Protein AF-A0A8S3TX36-F1 (afdb_monomer_lite)

Structure (mmCIF, N/CA/C/O backbone):
data_AF-A0A8S3TX36-F1
#
_entry.id   AF-A0A8S3TX36-F1
#
loop_
_atom_site.group_PDB
_atom_site.id
_atom_site.type_symbol
_atom_site.label_atom_id
_atom_site.label_alt_id
_atom_site.label_comp_id
_atom_site.label_asym_id
_atom_site.label_entity_id
_atom_site.label_seq_id
_atom_site.pdbx_PDB_ins_code
_atom_site.Cartn_x
_atom_site.Cartn_y
_atom_site.Cartn_z
_atom_site.occupancy
_atom_site.B_iso_or_equiv
_atom_site.auth_seq_id
_atom_site.auth_comp_id
_atom_site.auth_asym_id
_atom_site.auth_atom_id
_atom_site.pdbx_PDB_model_num
ATOM 1 N N . MET A 1 1 ? -22.156 8.596 29.962 1.00 37.53 1 MET A N 1
ATOM 2 C CA . MET A 1 1 ? -22.468 10.027 29.747 1.00 37.53 1 MET A CA 1
ATOM 3 C C . MET A 1 1 ? -21.964 10.539 28.390 1.00 37.53 1 MET A C 1
ATOM 5 O O . MET A 1 1 ? -22.778 11.026 27.621 1.00 37.53 1 MET A O 1
ATOM 9 N N . TYR A 1 2 ? -20.688 10.336 28.024 1.00 40.97 2 TYR A N 1
ATOM 10 C CA . TYR A 1 2 ? -20.140 10.750 26.713 1.00 40.97 2 TYR A CA 1
ATOM 11 C C . TYR A 1 2 ? -20.763 10.054 25.486 1.00 40.97 2 TYR A C 1
ATOM 13 O O . TYR A 1 2 ? -21.016 10.710 24.481 1.00 40.97 2 TYR A O 1
ATOM 21 N N . ARG A 1 3 ? -21.116 8.761 25.587 1.00 44.69 3 ARG A N 1
ATOM 22 C CA . ARG A 1 3 ? -21.785 8.007 24.503 1.00 44.69 3 ARG A CA 1
ATOM 23 C C . ARG A 1 3 ? -23.078 8.672 24.002 1.00 44.69 3 ARG A C 1
ATOM 25 O O . ARG A 1 3 ? -23.325 8.672 22.805 1.00 44.69 3 ARG A O 1
ATOM 32 N N . ASN A 1 4 ? -23.876 9.270 24.894 1.00 53.16 4 ASN A N 1
ATOM 33 C CA . ASN A 1 4 ? -25.125 9.943 24.511 1.00 53.16 4 ASN A CA 1
ATOM 34 C C . ASN A 1 4 ? -24.877 11.322 23.881 1.00 53.16 4 ASN A C 1
ATOM 36 O O . ASN A 1 4 ? -25.649 11.725 23.021 1.00 53.16 4 ASN A O 1
ATOM 40 N N . LYS A 1 5 ? -23.785 12.008 24.257 1.00 56.44 5 LYS A N 1
ATOM 41 C CA . LYS A 1 5 ? -23.382 13.292 23.658 1.00 56.44 5 LYS A CA 1
ATOM 42 C C . LYS A 1 5 ? -22.829 13.123 22.236 1.00 56.44 5 LYS A C 1
ATOM 44 O O . LYS A 1 5 ? -23.079 13.969 21.392 1.00 56.44 5 LYS A O 1
ATOM 49 N N . LEU A 1 6 ? -22.130 12.018 21.956 1.00 62.72 6 LEU A N 1
ATOM 50 C CA . LEU A 1 6 ? -21.570 11.723 20.626 1.00 62.72 6 LEU A CA 1
ATOM 51 C C . LEU A 1 6 ? -22.583 11.110 19.649 1.00 62.72 6 LEU A C 1
ATOM 53 O O . LEU A 1 6 ? -22.369 11.154 18.442 1.00 62.72 6 LEU A O 1
ATOM 57 N N . LYS A 1 7 ? -23.703 10.571 20.149 1.00 69.00 7 LYS A N 1
ATOM 58 C CA . LYS A 1 7 ? -24.716 9.882 19.332 1.00 69.00 7 LYS A CA 1
ATOM 59 C C . LYS A 1 7 ? -25.315 10.763 18.226 1.00 69.00 7 LYS A C 1
ATOM 61 O O . LYS A 1 7 ? -25.682 10.239 17.188 1.00 69.00 7 LYS A O 1
ATOM 66 N N . GLY A 1 8 ? -25.407 12.079 18.434 1.00 71.81 8 GLY A N 1
ATOM 67 C CA . GLY A 1 8 ? -25.913 13.015 17.419 1.00 71.81 8 GLY A CA 1
ATOM 68 C C . GLY A 1 8 ? -24.927 13.322 16.286 1.00 71.81 8 GLY A C 1
ATOM 69 O O . GLY A 1 8 ? -25.319 13.902 15.283 1.00 71.81 8 GLY A O 1
ATOM 70 N N . TYR A 1 9 ? -23.660 12.935 16.440 1.00 77.88 9 TYR A N 1
ATOM 71 C CA . TYR A 1 9 ? -22.575 13.271 15.516 1.00 77.88 9 TYR A CA 1
ATOM 72 C C . TYR A 1 9 ? -21.951 12.042 14.844 1.00 77.88 9 TYR A C 1
ATOM 74 O O . TYR A 1 9 ? -21.067 12.195 14.004 1.00 77.88 9 TYR A O 1
ATOM 82 N N . LEU A 1 10 ? -22.381 10.840 15.235 1.00 85.19 10 LEU A N 1
ATOM 83 C CA . LEU A 1 10 ? -21.943 9.568 14.676 1.00 85.19 10 LEU A CA 1
ATOM 84 C C . LEU A 1 10 ? -23.160 8.840 14.115 1.00 85.19 10 LEU A C 1
ATOM 86 O O . LEU A 1 10 ? -24.100 8.560 14.859 1.00 85.19 10 LEU A O 1
ATOM 90 N N . ASN A 1 11 ? -23.128 8.511 12.828 1.00 86.69 11 ASN A N 1
ATOM 91 C CA . ASN A 1 11 ? -24.183 7.745 12.179 1.00 86.69 11 ASN A CA 1
ATOM 92 C C . ASN A 1 11 ? -23.607 6.459 11.584 1.00 86.69 11 ASN A C 1
ATOM 94 O O . ASN A 1 11 ? -22.700 6.515 10.760 1.00 86.69 11 ASN A O 1
ATOM 98 N N . PHE A 1 12 ? -24.118 5.306 12.010 1.00 87.62 12 PHE A N 1
ATOM 99 C CA . PHE A 1 12 ? -23.727 4.023 11.428 1.00 87.62 12 PHE A CA 1
ATOM 100 C C . PHE A 1 12 ? -24.389 3.878 10.062 1.00 87.62 12 PHE A C 1
ATOM 102 O O . PHE A 1 12 ? -25.598 4.076 9.940 1.00 87.62 12 PHE A O 1
ATOM 109 N N . ILE A 1 13 ? -23.599 3.536 9.050 1.00 86.25 13 ILE A N 1
ATOM 110 C CA . ILE A 1 13 ? -24.107 3.258 7.712 1.00 86.25 13 ILE A CA 1
ATOM 111 C C . ILE A 1 13 ? -24.147 1.742 7.571 1.00 86.25 13 ILE A C 1
ATOM 113 O O . ILE A 1 13 ? -23.111 1.084 7.609 1.00 86.25 13 ILE A O 1
ATOM 117 N N . ASN A 1 14 ? -25.357 1.199 7.463 1.00 84.81 14 ASN A N 1
ATOM 118 C CA . ASN A 1 14 ? -25.547 -0.221 7.205 1.00 84.81 14 ASN A CA 1
ATOM 119 C C . ASN A 1 14 ? -25.477 -0.455 5.704 1.00 84.81 14 ASN A C 1
ATOM 121 O O . ASN A 1 14 ? -26.196 0.198 4.945 1.00 84.81 14 ASN A O 1
ATOM 125 N N . THR A 1 15 ? -24.640 -1.396 5.309 1.00 85.00 15 THR A N 1
ATOM 126 C CA . THR A 1 15 ? -24.446 -1.790 3.925 1.00 85.00 15 THR A CA 1
ATOM 127 C C . THR A 1 15 ? -24.326 -3.309 3.836 1.00 85.00 15 THR A C 1
ATOM 129 O O . THR A 1 15 ? -24.163 -3.981 4.857 1.00 85.00 15 THR A O 1
ATOM 132 N N . ASP A 1 16 ? -24.440 -3.843 2.621 1.00 84.88 16 ASP A N 1
ATOM 133 C CA . ASP A 1 16 ? -24.364 -5.287 2.372 1.00 84.88 16 ASP A CA 1
ATOM 134 C C . ASP A 1 16 ? -22.919 -5.784 2.174 1.00 84.88 16 ASP A C 1
ATOM 136 O O . ASP A 1 16 ? -22.701 -6.981 2.004 1.00 84.88 16 ASP A O 1
ATOM 140 N N . CYS A 1 17 ? -21.924 -4.890 2.197 1.00 85.12 17 CYS A N 1
ATOM 141 C CA . CYS A 1 17 ? -20.521 -5.264 2.053 1.00 85.12 17 CYS A CA 1
ATOM 142 C C . CYS A 1 17 ? -20.009 -5.996 3.294 1.00 85.12 17 CYS A C 1
ATOM 144 O O . CYS A 1 17 ? -20.097 -5.512 4.424 1.00 85.12 17 CYS A O 1
ATOM 146 N N . GLU A 1 18 ? -19.412 -7.165 3.078 1.00 89.81 18 GLU A N 1
ATOM 147 C CA . GLU A 1 18 ? -18.908 -8.011 4.162 1.00 89.81 18 GLU A CA 1
ATOM 148 C C . GLU A 1 18 ? -17.508 -7.592 4.645 1.00 89.81 18 GLU A C 1
ATOM 150 O O . GLU A 1 18 ? -17.062 -8.021 5.713 1.00 89.81 18 GLU A O 1
ATOM 155 N N . PHE A 1 19 ? -16.810 -6.748 3.877 1.00 91.06 19 PHE A N 1
ATOM 156 C CA . PHE A 1 19 ? -15.395 -6.424 4.090 1.00 91.06 19 PHE A CA 1
ATOM 157 C C . PHE A 1 19 ? -15.155 -5.132 4.868 1.00 91.06 19 PHE A C 1
ATOM 159 O O . PHE A 1 19 ? -14.046 -4.925 5.366 1.00 91.06 19 PHE A O 1
ATOM 166 N N . VAL A 1 20 ? -16.151 -4.251 4.983 1.00 91.94 20 VAL A N 1
ATOM 167 C CA . VAL A 1 20 ? -15.992 -2.964 5.663 1.00 91.94 20 VAL A CA 1
ATOM 168 C C . VAL A 1 20 ? -17.256 -2.540 6.399 1.00 91.94 20 VAL A C 1
ATOM 170 O O . VAL A 1 20 ? -18.374 -2.725 5.938 1.00 91.94 20 VAL A O 1
ATOM 173 N N . GLN A 1 21 ? -17.065 -1.949 7.576 1.00 92.19 21 GLN A N 1
ATOM 174 C CA . GLN A 1 21 ? -18.134 -1.305 8.335 1.00 92.19 21 GLN A CA 1
ATOM 175 C C . GLN A 1 21 ? -17.921 0.201 8.362 1.00 92.19 21 GLN A C 1
ATOM 177 O O . GLN A 1 21 ? -16.833 0.676 8.703 1.00 92.19 21 GLN A O 1
ATOM 182 N N . TRP A 1 22 ? -18.985 0.941 8.062 1.00 90.44 22 TRP A N 1
ATOM 183 C CA . TRP A 1 22 ? -18.932 2.382 7.872 1.00 90.44 22 TRP A CA 1
ATOM 184 C C . TRP A 1 22 ? -19.621 3.157 8.996 1.00 90.44 22 TRP A C 1
ATOM 186 O O . TRP A 1 22 ? -20.741 2.863 9.422 1.00 90.44 22 TRP A O 1
ATOM 196 N N . VAL A 1 23 ? -18.961 4.220 9.447 1.00 90.19 23 VAL A N 1
ATOM 197 C CA . VAL A 1 23 ? -19.508 5.200 10.387 1.00 90.19 23 VAL A CA 1
ATOM 198 C C . VAL A 1 23 ? -19.267 6.596 9.836 1.00 90.19 23 VAL A C 1
ATOM 200 O O . VAL A 1 23 ? -18.129 7.017 9.656 1.00 90.19 23 VAL A O 1
ATOM 203 N N . LYS A 1 24 ? -20.333 7.356 9.608 1.00 88.81 24 LYS A N 1
ATOM 204 C CA . LYS A 1 24 ? -20.244 8.780 9.294 1.00 88.81 24 LYS A CA 1
ATOM 205 C C . LYS A 1 24 ? -19.972 9.572 10.570 1.00 88.81 24 LYS A C 1
ATOM 207 O O . LYS A 1 24 ? -20.697 9.447 11.557 1.00 88.81 24 LYS A O 1
ATOM 212 N N . ILE A 1 25 ? -18.944 10.407 10.530 1.00 86.56 25 ILE A N 1
ATOM 213 C CA . ILE A 1 25 ? -18.520 11.323 11.583 1.00 86.56 25 ILE A CA 1
ATOM 214 C C . ILE A 1 25 ? -18.825 12.747 11.132 1.00 86.56 25 ILE A C 1
ATOM 216 O O . ILE A 1 25 ? -18.375 13.186 10.075 1.00 86.56 25 ILE A O 1
ATOM 220 N N . SER A 1 26 ? -19.551 13.497 11.958 1.00 83.69 26 SER A N 1
ATOM 221 C CA . SER A 1 26 ? -19.829 14.898 11.666 1.00 83.69 26 SER A CA 1
ATOM 222 C C . SER A 1 26 ? -18.554 15.736 11.662 1.00 83.69 26 SER A C 1
ATOM 224 O O . SER A 1 26 ? -17.723 15.664 12.573 1.00 83.69 26 SER A O 1
ATOM 226 N N . LYS A 1 27 ? -18.476 16.636 10.688 1.00 79.69 27 LYS A N 1
ATOM 227 C CA . LYS A 1 27 ? -17.461 17.676 10.539 1.00 79.69 27 LYS A CA 1
ATOM 228 C C . LYS A 1 27 ? -17.259 18.530 11.786 1.00 79.69 27 LYS A C 1
ATOM 230 O O . LYS A 1 27 ? -16.167 19.043 12.000 1.00 79.69 27 LYS A O 1
ATOM 235 N N . LEU A 1 28 ? -18.288 18.639 12.632 1.00 75.38 28 LEU A N 1
ATOM 236 C CA . LEU A 1 28 ? -18.249 19.377 13.896 1.00 75.38 28 LEU A CA 1
ATOM 237 C C . LEU A 1 28 ? -17.332 18.727 14.944 1.00 75.38 28 LEU A C 1
ATOM 239 O O . LEU A 1 28 ? -16.815 19.433 15.803 1.00 75.38 28 LEU A O 1
ATOM 243 N N . ILE A 1 29 ? -17.116 17.406 14.885 1.00 75.88 29 ILE A N 1
ATOM 244 C CA . ILE A 1 29 ? -16.203 16.703 15.803 1.00 75.88 29 ILE A CA 1
ATOM 245 C C . ILE A 1 29 ? -14.748 16.966 15.414 1.00 75.88 29 ILE A C 1
ATOM 247 O O . ILE A 1 29 ? -13.916 17.254 16.265 1.00 75.88 29 ILE A O 1
ATOM 251 N N . ILE A 1 30 ? -14.441 16.843 14.128 1.00 72.69 30 ILE A N 1
ATOM 252 C CA . ILE A 1 30 ? -13.072 16.850 13.587 1.00 72.69 30 ILE A CA 1
ATOM 253 C C . ILE A 1 30 ? -12.657 18.216 13.014 1.00 72.69 30 ILE A C 1
ATOM 255 O O . ILE A 1 30 ? -11.582 18.341 12.427 1.00 72.69 30 ILE A O 1
ATOM 259 N N . ASN A 1 31 ? -13.516 19.231 13.176 1.00 70.06 31 ASN A N 1
ATOM 260 C CA . ASN A 1 31 ? -13.369 20.592 12.654 1.00 70.06 31 ASN A CA 1
ATOM 261 C C . ASN A 1 31 ? -12.949 20.624 11.176 1.00 70.06 31 ASN A C 1
ATOM 263 O O . ASN A 1 31 ? -11.959 21.250 10.797 1.00 70.06 31 ASN A O 1
ATOM 267 N N . GLN A 1 32 ? -13.694 19.894 10.350 1.00 72.56 32 GLN A N 1
ATOM 268 C CA . GLN A 1 32 ? -13.495 19.844 8.904 1.00 72.56 32 GLN A CA 1
ATOM 269 C C . GLN A 1 32 ? -14.580 20.639 8.172 1.00 72.56 32 GLN A C 1
ATOM 271 O O . GLN A 1 32 ? -15.613 20.998 8.737 1.00 72.56 32 GLN A O 1
ATOM 276 N N . LYS A 1 33 ? -14.352 20.929 6.887 1.00 74.50 33 LYS A N 1
ATOM 277 C CA . LYS A 1 33 ? -15.360 21.587 6.033 1.00 74.50 33 LYS A CA 1
ATOM 278 C C . LYS A 1 33 ? -16.528 20.649 5.701 1.00 74.50 33 LYS A C 1
ATOM 280 O O . LYS A 1 33 ? -17.674 21.096 5.594 1.00 74.50 33 LYS A O 1
ATOM 285 N N . THR A 1 34 ? -16.233 19.359 5.578 1.00 80.56 34 THR A N 1
ATOM 286 C CA . THR A 1 34 ? -17.159 18.282 5.211 1.00 80.56 34 THR A CA 1
ATOM 287 C C . THR A 1 34 ? -17.123 17.167 6.250 1.00 80.56 34 THR A C 1
ATOM 289 O O . THR A 1 34 ? -16.175 17.066 7.034 1.00 80.56 34 THR A O 1
ATOM 292 N N . ASP A 1 35 ? -18.199 16.380 6.312 1.00 86.19 35 ASP A N 1
ATOM 293 C CA . ASP A 1 35 ? -18.263 15.208 7.186 1.00 86.19 35 ASP A CA 1
ATOM 294 C C . ASP A 1 35 ? -17.225 14.164 6.726 1.00 86.19 35 ASP A C 1
ATOM 296 O O . ASP A 1 35 ? -16.779 14.173 5.574 1.00 86.19 35 ASP A O 1
ATOM 300 N N . SER A 1 36 ? -16.833 13.263 7.625 1.00 87.44 36 SER A N 1
ATOM 301 C CA . SER A 1 36 ? -15.884 12.193 7.307 1.00 87.44 36 SER A CA 1
ATOM 302 C C . SER A 1 36 ? -16.520 10.823 7.441 1.00 87.44 36 SER A C 1
ATOM 304 O O . SER A 1 36 ? -17.331 10.577 8.327 1.00 87.44 36 SER A O 1
ATOM 306 N N . LEU A 1 37 ? -16.098 9.904 6.590 1.00 90.50 37 LEU A N 1
ATOM 307 C CA . LEU A 1 37 ? -16.468 8.507 6.607 1.00 90.50 37 LEU A CA 1
ATOM 308 C C . LEU A 1 37 ? -15.345 7.694 7.259 1.00 90.50 37 LEU A C 1
ATOM 310 O O . LEU A 1 37 ? -14.206 7.703 6.792 1.00 90.50 37 LEU A O 1
ATOM 314 N N . LEU A 1 38 ? -15.672 7.003 8.346 1.00 90.38 38 LEU A N 1
ATOM 315 C CA . LEU A 1 38 ? -14.785 6.090 9.053 1.00 90.38 38 LEU A CA 1
ATOM 316 C C . LEU A 1 38 ? -15.089 4.650 8.631 1.00 90.38 38 LEU A C 1
ATOM 318 O O . LEU A 1 38 ? -16.198 4.178 8.866 1.00 90.38 38 LEU A O 1
ATOM 322 N N . GLY A 1 39 ? -14.115 3.968 8.033 1.00 91.75 39 GLY A N 1
ATOM 323 C CA . GLY A 1 39 ? -14.212 2.572 7.609 1.00 91.75 39 GLY A CA 1
ATOM 324 C C . GLY A 1 39 ? -13.330 1.656 8.446 1.00 91.75 39 GLY A C 1
ATOM 325 O O . GLY A 1 39 ? -12.137 1.917 8.588 1.00 91.75 39 GLY A O 1
ATOM 326 N N . CYS A 1 40 ? -13.904 0.578 8.973 1.00 92.06 40 CYS A N 1
ATOM 327 C CA . CYS A 1 40 ? -13.157 -0.519 9.587 1.00 92.06 40 CYS A CA 1
ATOM 328 C C . CYS A 1 40 ? -13.151 -1.709 8.625 1.00 92.06 40 CYS A C 1
ATOM 330 O O . CYS A 1 40 ? -14.214 -2.272 8.370 1.00 92.06 40 CYS A O 1
ATOM 332 N N . VAL A 1 41 ? -11.984 -2.057 8.083 1.00 93.38 41 VAL A N 1
ATOM 333 C CA . VAL A 1 41 ? -11.829 -3.055 7.015 1.00 93.38 41 VAL A CA 1
ATOM 334 C C . VAL A 1 41 ? -11.255 -4.363 7.554 1.00 93.38 41 VAL A C 1
ATOM 336 O O . VAL A 1 41 ? -10.326 -4.370 8.362 1.00 93.38 41 VAL A O 1
ATOM 339 N N . TYR A 1 42 ? -11.770 -5.479 7.050 1.00 91.69 42 TYR A N 1
ATOM 340 C CA . TYR A 1 42 ? -11.130 -6.781 7.164 1.00 91.69 42 TYR A CA 1
ATOM 341 C C . TYR A 1 42 ? -11.198 -7.504 5.819 1.00 91.69 42 TYR A C 1
ATOM 343 O O . TYR A 1 42 ? -12.267 -7.927 5.385 1.00 91.69 42 TYR A O 1
ATOM 351 N N . ILE A 1 43 ? -10.049 -7.670 5.167 1.00 91.31 43 ILE A N 1
ATOM 352 C CA . ILE A 1 43 ? -9.928 -8.450 3.932 1.00 91.31 43 ILE A CA 1
ATOM 353 C C . ILE A 1 43 ? -9.247 -9.771 4.281 1.00 91.31 43 ILE A C 1
ATOM 355 O O . ILE A 1 43 ? -8.116 -9.726 4.754 1.00 91.31 43 ILE A O 1
ATOM 359 N N . PRO A 1 44 ? -9.862 -10.943 4.045 1.00 88.06 44 PRO A N 1
ATOM 360 C CA . PRO A 1 44 ? -9.254 -12.231 4.363 1.00 88.06 44 PRO A CA 1
ATOM 361 C C . PRO A 1 44 ? -7.938 -12.480 3.604 1.00 88.06 44 PRO A C 1
ATOM 363 O O . PRO A 1 44 ? -7.844 -12.108 2.433 1.00 88.06 44 PRO A O 1
ATOM 366 N N . PRO A 1 45 ? -6.953 -13.186 4.197 1.00 86.00 45 PRO A N 1
ATOM 367 C CA . PRO A 1 45 ? -5.702 -13.553 3.527 1.00 86.00 45 PRO A CA 1
ATOM 368 C C . PRO A 1 45 ? -5.936 -14.242 2.183 1.00 86.00 45 PRO A C 1
ATOM 370 O O . PRO A 1 45 ? -6.860 -15.040 2.069 1.00 86.00 45 PRO A O 1
ATOM 373 N N . SER A 1 46 ? -5.078 -14.019 1.183 1.00 81.00 46 SER A N 1
ATOM 374 C CA . SER A 1 46 ? -5.270 -14.573 -0.172 1.00 81.00 46 SER A CA 1
ATOM 375 C C . SER A 1 46 ? -5.375 -16.103 -0.226 1.00 81.00 46 SER A C 1
ATOM 377 O O . SER A 1 46 ? -6.044 -16.643 -1.102 1.00 81.00 46 SER A O 1
ATOM 379 N N . ASN A 1 47 ? -4.764 -16.803 0.729 1.00 81.00 47 ASN A N 1
ATOM 380 C CA . ASN A 1 47 ? -4.825 -18.259 0.879 1.00 81.00 47 ASN A CA 1
ATOM 381 C C . ASN A 1 47 ? -6.010 -18.758 1.732 1.00 81.00 47 ASN A C 1
ATOM 383 O O . ASN A 1 47 ? -6.128 -19.959 1.980 1.00 81.00 47 ASN A O 1
ATOM 387 N N . SER A 1 48 ? -6.862 -17.859 2.224 1.00 84.25 48 SER A N 1
ATOM 388 C CA . SER A 1 48 ? -8.075 -18.201 2.961 1.00 84.25 48 SER A CA 1
ATOM 389 C C . SER A 1 48 ? -9.162 -18.690 2.010 1.00 84.25 48 SER A C 1
ATOM 391 O O . SER A 1 48 ? -9.310 -18.186 0.908 1.00 84.25 48 SER A O 1
ATOM 393 N N . LYS A 1 49 ? -10.016 -19.605 2.472 1.00 83.94 49 LYS A N 1
ATOM 394 C CA . LYS A 1 49 ? -11.226 -20.017 1.736 1.00 83.94 49 LYS A CA 1
ATOM 395 C C . LYS A 1 49 ? -12.269 -18.898 1.571 1.00 83.94 49 LYS A C 1
ATOM 397 O O . LYS A 1 49 ? -13.234 -19.083 0.844 1.00 83.94 49 LYS A O 1
ATOM 402 N N . TYR A 1 50 ? -12.106 -17.804 2.316 1.00 81.56 50 TYR A N 1
ATOM 403 C CA . TYR A 1 50 ? -12.948 -16.609 2.250 1.00 81.56 50 TYR A CA 1
ATOM 404 C C . TYR A 1 50 ? -12.313 -15.504 1.390 1.00 81.56 50 TYR A C 1
ATOM 406 O O . TYR A 1 50 ? -12.827 -14.393 1.367 1.00 81.56 50 TYR A O 1
ATOM 414 N N . SER A 1 51 ? -11.167 -15.763 0.746 1.00 83.62 51 SER A N 1
ATOM 415 C CA . SER A 1 51 ? -10.554 -14.786 -0.149 1.00 83.62 51 SER A CA 1
ATOM 416 C C . SER A 1 51 ? -11.346 -14.683 -1.447 1.00 83.62 51 SER A C 1
ATOM 418 O O . SER A 1 51 ? -11.770 -15.687 -2.022 1.00 83.62 51 SER A O 1
ATOM 420 N N . THR A 1 52 ? -11.532 -13.456 -1.916 1.00 84.75 52 THR A N 1
ATOM 421 C CA . THR A 1 52 ? -12.120 -13.164 -3.221 1.00 84.75 52 THR A CA 1
ATOM 422 C C . THR A 1 52 ? -11.169 -12.248 -3.979 1.00 84.75 52 THR A C 1
ATOM 424 O O . THR A 1 52 ? -10.410 -11.474 -3.391 1.00 84.75 52 THR A O 1
ATOM 427 N N . SER A 1 53 ? -11.156 -12.341 -5.309 1.00 78.00 53 SER A N 1
ATOM 428 C CA . SER A 1 53 ? -10.368 -11.419 -6.130 1.00 78.00 53 SER A CA 1
ATOM 429 C C . SER A 1 53 ? -10.917 -9.992 -6.095 1.00 78.00 53 SER A C 1
ATOM 431 O O . SER A 1 53 ? -10.155 -9.067 -6.365 1.00 78.00 53 SER A O 1
ATOM 433 N N . GLU A 1 54 ? -12.188 -9.830 -5.741 1.00 85.00 54 GLU A N 1
ATOM 434 C CA . GLU A 1 54 ? -12.951 -8.583 -5.848 1.00 85.00 54 GLU A CA 1
ATOM 435 C C . GLU A 1 54 ? -13.027 -7.811 -4.522 1.00 85.00 54 GLU A C 1
ATOM 437 O O . GLU A 1 54 ? -13.501 -6.685 -4.507 1.00 85.00 54 GLU A O 1
ATOM 442 N N . SER A 1 55 ? -12.491 -8.340 -3.412 1.00 90.31 55 SER A N 1
ATOM 443 C CA . SER A 1 55 ? -12.633 -7.729 -2.077 1.00 90.31 55 SER A CA 1
ATOM 444 C C . SER A 1 55 ? -12.181 -6.263 -1.999 1.00 90.31 55 SER A C 1
ATOM 446 O O . SER A 1 55 ? -12.749 -5.471 -1.255 1.00 90.31 55 SER A O 1
ATOM 448 N N . PHE A 1 56 ? -11.142 -5.887 -2.752 1.00 90.69 56 PHE A N 1
ATOM 449 C CA . PHE A 1 56 ? -10.673 -4.498 -2.825 1.00 90.69 56 PHE A CA 1
ATOM 450 C C . PHE A 1 56 ? -11.586 -3.627 -3.689 1.00 90.69 56 PHE A C 1
ATOM 452 O O . PHE A 1 56 ? -11.838 -2.483 -3.321 1.00 90.69 56 PHE A O 1
ATOM 459 N N . ASP A 1 57 ? -12.088 -4.177 -4.796 1.00 87.62 57 ASP A N 1
ATOM 460 C CA . ASP A 1 57 ? -12.997 -3.487 -5.709 1.00 87.62 57 ASP A CA 1
ATOM 461 C C . ASP A 1 57 ? -14.360 -3.258 -5.031 1.00 87.62 57 ASP A C 1
ATOM 463 O O . ASP A 1 57 ? -14.955 -2.198 -5.184 1.00 87.62 57 ASP A O 1
ATOM 467 N N . GLU A 1 58 ? -14.838 -4.200 -4.213 1.00 89.00 58 GLU A N 1
ATOM 468 C CA . GLU A 1 58 ? -16.060 -4.054 -3.411 1.00 89.00 58 GLU A CA 1
ATOM 469 C C . GLU A 1 58 ? -15.942 -2.922 -2.381 1.00 89.00 58 GLU A C 1
ATOM 471 O O . GLU A 1 58 ? -16.810 -2.049 -2.323 1.00 89.00 58 GLU A O 1
ATOM 476 N N . VAL A 1 59 ? -14.839 -2.879 -1.621 1.00 89.38 59 VAL A N 1
ATOM 477 C CA . VAL A 1 59 ? -14.570 -1.791 -0.661 1.00 89.38 59 VAL A CA 1
ATOM 478 C C . VAL A 1 59 ? -14.437 -0.441 -1.378 1.00 89.38 59 VAL A C 1
ATOM 480 O O . VAL A 1 59 ? -14.947 0.569 -0.889 1.00 89.38 59 VAL A O 1
ATOM 483 N N . GLU A 1 60 ? -13.769 -0.405 -2.535 1.00 88.94 60 GLU A N 1
ATOM 484 C CA . GLU A 1 60 ? -13.617 0.802 -3.357 1.00 88.94 60 GLU A CA 1
ATOM 485 C C . GLU A 1 60 ? -14.967 1.299 -3.892 1.00 88.94 60 GLU A C 1
ATOM 487 O O . GLU A 1 60 ? -15.316 2.465 -3.694 1.00 88.94 60 GLU A O 1
ATOM 492 N N . ASN A 1 61 ? -15.754 0.420 -4.512 1.00 86.31 61 ASN A N 1
ATOM 493 C CA . ASN A 1 61 ? -17.066 0.748 -5.066 1.00 86.31 61 ASN A CA 1
ATOM 494 C C . ASN A 1 61 ? -18.021 1.253 -3.986 1.00 86.31 61 ASN A C 1
ATOM 496 O O . ASN A 1 61 ? -18.750 2.221 -4.195 1.00 86.31 61 ASN A O 1
ATOM 500 N N . GLU A 1 62 ? -18.007 0.634 -2.811 1.00 86.62 62 GLU A N 1
ATOM 501 C CA . GLU A 1 62 ? -18.840 1.070 -1.703 1.00 86.62 62 GLU A CA 1
ATOM 502 C C . GLU A 1 62 ? -18.418 2.435 -1.152 1.00 86.62 62 GLU A C 1
ATOM 504 O O . GLU A 1 62 ? -19.265 3.307 -0.938 1.00 86.62 62 GLU A O 1
ATOM 509 N N . MET A 1 63 ? -17.110 2.659 -0.995 1.00 85.31 63 MET A N 1
ATOM 510 C CA . MET A 1 63 ? -16.577 3.970 -0.636 1.00 85.31 63 MET A CA 1
ATOM 511 C C . MET A 1 63 ? -17.028 5.035 -1.645 1.00 85.31 63 MET A C 1
ATOM 513 O O . MET A 1 63 ? -17.476 6.105 -1.233 1.00 85.31 63 MET A O 1
ATOM 517 N N . LEU A 1 64 ? -16.938 4.758 -2.949 1.00 80.75 64 LEU A N 1
ATOM 518 C CA . LEU A 1 64 ? -17.358 5.677 -4.010 1.00 80.75 64 LEU A CA 1
ATOM 519 C C . LEU A 1 64 ? -18.867 5.936 -3.987 1.00 80.75 64 LEU A C 1
ATOM 521 O O . LEU A 1 64 ? -19.289 7.088 -4.072 1.00 80.75 64 LEU A O 1
ATOM 525 N N . ASN A 1 65 ? -19.679 4.896 -3.796 1.00 81.31 65 ASN A N 1
ATOM 526 C CA . ASN A 1 65 ? -21.133 5.019 -3.697 1.00 81.31 65 ASN A CA 1
ATOM 527 C C . ASN A 1 65 ? -21.554 5.922 -2.532 1.00 81.31 65 ASN A C 1
ATOM 529 O O . ASN A 1 65 ? -22.459 6.740 -2.686 1.00 81.31 65 ASN A O 1
ATOM 533 N N . ILE A 1 66 ? -20.877 5.822 -1.384 1.00 77.75 66 ILE A N 1
ATOM 534 C CA . ILE A 1 66 ? -21.155 6.678 -0.225 1.00 77.75 66 ILE A CA 1
ATOM 535 C C . ILE A 1 66 ? -20.595 8.096 -0.448 1.00 77.75 66 ILE A C 1
ATOM 537 O O . ILE A 1 66 ? -21.266 9.083 -0.139 1.00 77.75 66 ILE A O 1
ATOM 541 N N . LYS A 1 67 ? -19.386 8.227 -1.015 1.00 66.88 67 LYS A N 1
ATOM 542 C CA . LYS A 1 67 ? -18.730 9.524 -1.271 1.00 66.88 67 LYS A CA 1
ATOM 543 C C . LYS A 1 67 ? -19.480 10.388 -2.281 1.00 66.88 67 LYS A C 1
ATOM 545 O O . LYS A 1 67 ? -19.605 11.592 -2.052 1.00 66.88 67 LYS A O 1
ATOM 550 N N . ASN A 1 68 ? -19.981 9.791 -3.362 1.00 61.53 68 ASN A N 1
ATOM 551 C CA . ASN A 1 68 ? -20.626 10.502 -4.471 1.00 61.53 68 ASN A CA 1
ATOM 552 C C . ASN A 1 68 ? -21.931 11.206 -4.073 1.00 61.53 68 ASN A C 1
ATOM 554 O O . ASN A 1 68 ? -22.434 12.036 -4.825 1.00 61.53 68 ASN A O 1
ATOM 558 N N . ILE A 1 69 ? -22.468 10.915 -2.887 1.00 54.50 69 ILE A N 1
ATOM 559 C CA . ILE A 1 69 ? -23.694 11.535 -2.382 1.00 54.50 69 ILE A CA 1
ATOM 560 C C . ILE A 1 69 ? -23.381 12.791 -1.542 1.00 54.50 69 ILE A C 1
ATOM 562 O O . ILE A 1 69 ? -24.217 13.690 -1.470 1.00 54.50 69 ILE A O 1
ATOM 566 N N . GLU A 1 70 ? -22.197 12.894 -0.916 1.00 55.94 70 GLU A N 1
ATOM 567 C CA . GLU A 1 70 ? -21.954 13.894 0.146 1.00 55.94 70 GLU A CA 1
ATOM 568 C C . GLU A 1 70 ? -20.540 14.527 0.203 1.00 55.94 70 GLU A C 1
ATOM 570 O O . GLU A 1 70 ? -20.270 15.298 1.126 1.00 55.94 70 GLU A O 1
ATOM 575 N N . SER A 1 71 ? -19.631 14.245 -0.745 1.00 66.44 71 SER A N 1
ATOM 576 C CA . SER A 1 71 ? -18.249 14.789 -0.770 1.00 66.44 71 SER A CA 1
ATOM 577 C C . SER A 1 71 ? -17.494 14.601 0.562 1.00 66.44 71 SER A C 1
ATOM 579 O O . SER A 1 71 ? -16.944 15.542 1.147 1.00 66.44 71 SER A O 1
ATOM 581 N N . LEU A 1 72 ? -17.507 13.367 1.073 1.00 74.19 72 LEU A N 1
ATOM 582 C CA . LEU A 1 72 ? -16.947 13.002 2.378 1.00 74.19 72 LEU A CA 1
ATOM 583 C C . LEU A 1 72 ? -15.438 12.739 2.316 1.00 74.19 72 LEU A C 1
ATOM 585 O O . LEU A 1 72 ? -14.944 12.099 1.385 1.00 74.19 72 LEU A O 1
ATOM 589 N N . ASN A 1 73 ? -14.718 13.137 3.367 1.00 84.06 73 ASN A N 1
ATOM 590 C CA . ASN A 1 73 ? -13.330 12.699 3.564 1.00 84.06 73 ASN A CA 1
ATOM 591 C C . ASN A 1 73 ? -13.311 11.283 4.142 1.00 84.06 73 ASN A C 1
ATOM 593 O O . ASN A 1 73 ? -14.237 10.908 4.854 1.00 84.06 73 ASN A O 1
ATOM 597 N N . CYS A 1 74 ? -12.255 10.505 3.918 1.00 88.81 74 CYS A N 1
ATOM 598 C CA . CYS A 1 74 ? -12.193 9.124 4.399 1.00 88.81 74 CYS A CA 1
ATOM 599 C C . CYS A 1 74 ? -11.065 8.882 5.396 1.00 88.81 74 CYS A C 1
ATOM 601 O O . CYS A 1 74 ? -9.930 9.318 5.211 1.00 88.81 74 CYS A O 1
ATOM 603 N N . ILE A 1 75 ? -11.402 8.120 6.433 1.00 91.50 75 ILE A N 1
ATOM 604 C CA . ILE A 1 75 ? -10.486 7.524 7.398 1.00 91.50 75 ILE A CA 1
ATOM 605 C C . ILE A 1 75 ? -10.765 6.031 7.362 1.00 91.50 75 ILE A C 1
ATOM 607 O O . ILE A 1 75 ? -11.838 5.602 7.769 1.00 91.50 75 ILE A O 1
ATOM 611 N N . ILE A 1 76 ? -9.832 5.232 6.864 1.00 93.31 76 ILE A N 1
ATOM 612 C CA . ILE A 1 76 ? -10.033 3.788 6.743 1.00 93.31 76 ILE A CA 1
ATOM 613 C C . ILE A 1 76 ? -8.913 3.095 7.492 1.00 93.31 76 ILE A C 1
ATOM 615 O O . ILE A 1 76 ? -7.747 3.418 7.297 1.00 93.31 76 ILE A O 1
ATOM 619 N N . PHE A 1 77 ? -9.245 2.154 8.360 1.00 92.38 77 PHE A N 1
ATOM 620 C CA . PHE A 1 77 ? -8.257 1.365 9.078 1.00 92.38 77 PHE A CA 1
ATOM 621 C C . PHE A 1 77 ? -8.665 -0.097 9.109 1.00 92.38 77 PHE A C 1
ATOM 623 O O . PHE A 1 77 ? -9.849 -0.418 9.034 1.00 92.38 77 PHE A O 1
ATOM 630 N N . GLY A 1 78 ? -7.684 -0.979 9.250 1.00 88.88 78 GLY A N 1
ATOM 631 C CA . GLY A 1 78 ? -7.956 -2.394 9.444 1.00 88.88 78 GLY A CA 1
ATOM 632 C C . GLY A 1 78 ? -6.904 -3.306 8.845 1.00 88.88 78 GLY A C 1
ATOM 633 O O . GLY A 1 78 ? -5.825 -2.857 8.444 1.00 88.88 78 GLY A O 1
ATOM 634 N N . ASP A 1 79 ? -7.262 -4.584 8.798 1.00 89.25 79 ASP A N 1
ATOM 635 C CA . ASP A 1 79 ? -6.415 -5.649 8.285 1.00 89.25 79 ASP A CA 1
ATOM 636 C C . ASP A 1 79 ? -6.740 -5.893 6.809 1.00 89.25 79 ASP A C 1
ATOM 638 O O . ASP A 1 79 ? -7.756 -6.495 6.451 1.00 89.25 79 ASP A O 1
ATOM 642 N N . PHE A 1 80 ? -5.868 -5.402 5.934 1.00 90.69 80 PHE A N 1
ATOM 643 C CA . PHE A 1 80 ? -6.061 -5.490 4.487 1.00 90.69 80 PHE A CA 1
ATOM 644 C C . PHE A 1 80 ? -5.483 -6.761 3.879 1.00 90.69 80 PHE A C 1
ATOM 646 O O . PHE A 1 80 ? -5.598 -6.978 2.674 1.00 90.69 80 PHE A O 1
ATOM 653 N N . ASN A 1 81 ? -4.757 -7.566 4.648 1.00 88.88 81 ASN A N 1
ATOM 654 C CA . ASN A 1 81 ? -3.979 -8.647 4.063 1.00 88.88 81 ASN A CA 1
ATOM 655 C C . ASN A 1 81 ? -2.941 -8.230 2.992 1.00 88.88 81 ASN A C 1
ATOM 657 O O . ASN A 1 81 ? -2.395 -9.048 2.242 1.00 88.88 81 ASN A O 1
ATOM 661 N N . ALA A 1 82 ? -2.601 -6.940 2.967 1.00 88.69 82 ALA A N 1
ATOM 662 C CA . ALA A 1 82 ? -1.798 -6.297 1.941 1.00 88.69 82 ALA A CA 1
ATOM 663 C C . ALA A 1 82 ? -0.369 -6.043 2.434 1.00 88.69 82 ALA A C 1
ATOM 665 O O . ALA A 1 82 ? -0.153 -5.577 3.544 1.00 88.69 82 ALA A O 1
ATOM 666 N N . LYS A 1 83 ? 0.636 -6.326 1.608 1.00 88.12 83 LYS A N 1
ATOM 667 C CA . LYS A 1 83 ? 2.019 -5.889 1.819 1.00 88.12 83 LYS A CA 1
ATOM 668 C C . LYS A 1 83 ? 2.341 -4.914 0.713 1.00 88.12 83 LYS A C 1
ATOM 670 O O . LYS A 1 83 ? 2.491 -5.329 -0.423 1.00 88.12 83 LYS A O 1
ATOM 675 N N . THR A 1 84 ? 2.425 -3.629 1.023 1.00 88.25 84 THR A N 1
ATOM 676 C CA . THR A 1 84 ? 2.702 -2.595 0.012 1.00 88.25 84 THR A CA 1
ATOM 677 C C . THR A 1 84 ? 4.192 -2.330 -0.197 1.00 88.25 84 THR A C 1
ATOM 679 O O . THR A 1 84 ? 4.558 -1.627 -1.132 1.00 88.25 84 THR A O 1
ATOM 682 N N . GLY A 1 85 ? 5.050 -2.799 0.716 1.00 85.31 85 GLY A N 1
ATOM 683 C CA . GLY A 1 85 ? 6.455 -2.385 0.776 1.00 85.31 85 GLY A CA 1
ATOM 684 C C . GLY A 1 85 ? 6.598 -0.859 0.844 1.00 85.31 85 GLY A C 1
ATOM 685 O O . GLY A 1 85 ? 5.771 -0.180 1.463 1.00 85.31 85 GLY A O 1
ATOM 686 N N . SER A 1 86 ? 7.626 -0.338 0.174 1.00 83.44 86 SER A N 1
ATOM 687 C CA . SER A 1 86 ? 7.903 1.094 -0.007 1.00 83.44 86 SER A CA 1
ATOM 688 C C . SER A 1 86 ? 7.322 1.678 -1.302 1.00 83.44 86 SER A C 1
ATOM 690 O O . SER A 1 86 ? 7.658 2.807 -1.658 1.00 83.44 86 SER A O 1
ATOM 692 N N . LEU A 1 87 ? 6.470 0.931 -2.016 1.00 87.88 87 LEU A N 1
ATOM 693 C CA . LEU A 1 87 ? 5.866 1.420 -3.254 1.00 87.88 87 LEU A CA 1
ATOM 694 C C . LEU A 1 87 ? 4.973 2.650 -2.998 1.00 87.88 87 LEU A C 1
ATOM 696 O O . LEU A 1 87 ? 4.310 2.727 -1.949 1.00 87.88 87 LEU A O 1
ATOM 700 N N . PRO A 1 88 ? 4.936 3.600 -3.954 1.00 87.44 88 PRO A N 1
ATOM 701 C CA . PRO A 1 88 ? 4.132 4.805 -3.837 1.00 87.44 88 PRO A CA 1
ATOM 702 C C . PRO A 1 88 ? 2.642 4.474 -3.938 1.00 87.44 88 PRO A C 1
ATOM 704 O O . PRO A 1 88 ? 2.202 3.702 -4.791 1.00 87.44 88 PRO A O 1
ATOM 707 N N . ASP A 1 89 ? 1.869 5.104 -3.065 1.00 89.69 89 ASP A N 1
ATOM 708 C CA . ASP A 1 89 ? 0.404 5.120 -3.001 1.00 89.69 89 ASP A CA 1
ATOM 709 C C . ASP A 1 89 ? -0.194 6.367 -3.675 1.00 89.69 89 ASP A C 1
ATOM 711 O O . ASP A 1 89 ? -1.383 6.630 -3.556 1.00 89.69 89 ASP A O 1
ATOM 715 N N . TYR A 1 90 ? 0.632 7.114 -4.407 1.00 83.00 90 TYR A N 1
ATOM 716 C CA . TYR A 1 90 ? 0.263 8.289 -5.190 1.00 83.00 90 TYR A CA 1
ATOM 717 C C . TYR A 1 90 ? 0.729 8.131 -6.639 1.00 83.00 90 TYR A C 1
ATOM 719 O O . TYR A 1 90 ? 1.573 7.282 -6.953 1.00 83.00 90 TYR A O 1
ATOM 727 N N . ILE A 1 91 ? 0.142 8.926 -7.528 1.00 73.12 91 ILE A N 1
ATOM 728 C CA . ILE A 1 91 ? 0.506 8.971 -8.944 1.00 73.12 91 ILE A CA 1
ATOM 729 C C . ILE A 1 91 ? 1.681 9.938 -9.097 1.00 73.12 91 ILE A C 1
ATOM 731 O O . ILE A 1 91 ? 1.648 11.041 -8.557 1.00 73.12 91 ILE A O 1
ATOM 735 N N . ILE A 1 92 ? 2.725 9.513 -9.807 1.00 66.62 92 ILE A N 1
ATOM 736 C CA . ILE A 1 92 ? 3.807 10.403 -10.231 1.00 66.62 92 ILE A CA 1
ATOM 737 C C . ILE A 1 92 ? 3.370 10.963 -11.588 1.00 66.62 92 ILE A C 1
ATOM 739 O O . ILE A 1 92 ? 3.221 10.164 -12.516 1.00 66.62 92 ILE A O 1
ATOM 743 N N . PRO A 1 93 ? 3.091 12.271 -11.710 1.00 54.56 93 PRO A N 1
ATOM 744 C CA . PRO A 1 93 ? 2.771 12.853 -13.004 1.00 54.56 93 PRO A CA 1
ATOM 745 C C . PRO A 1 93 ? 3.987 12.722 -13.926 1.00 54.56 93 PRO A C 1
ATOM 747 O O . PRO A 1 93 ? 5.106 13.051 -13.535 1.00 54.56 93 PRO A O 1
ATOM 750 N N . ASP A 1 94 ? 3.771 12.204 -15.133 1.00 53.44 94 ASP A N 1
ATOM 751 C CA . ASP A 1 94 ? 4.782 12.227 -16.190 1.00 53.44 94 ASP A CA 1
ATOM 752 C C . ASP A 1 94 ? 4.870 13.663 -16.714 1.00 53.44 94 ASP A C 1
ATOM 754 O O . ASP A 1 94 ? 3.866 14.213 -17.178 1.00 53.44 94 ASP A O 1
ATOM 758 N N . GLU A 1 95 ? 6.053 14.273 -16.629 1.00 45.19 95 GLU A N 1
ATOM 759 C CA . GLU A 1 95 ? 6.294 15.653 -17.069 1.00 45.19 95 GLU A CA 1
ATOM 760 C C . GLU A 1 95 ? 5.911 15.867 -18.545 1.00 45.19 95 GLU A C 1
ATOM 762 O O . GLU A 1 95 ? 5.563 16.980 -18.921 1.00 45.19 95 GLU A O 1
ATOM 767 N N . ASN A 1 96 ? 5.880 14.808 -19.367 1.00 43.25 96 ASN A N 1
ATOM 768 C CA . ASN A 1 96 ? 5.511 14.896 -20.784 1.00 43.25 96 ASN A CA 1
ATOM 769 C C . ASN A 1 96 ? 4.007 14.738 -21.065 1.00 43.25 96 ASN A C 1
ATOM 771 O O . ASN A 1 96 ? 3.555 15.102 -22.148 1.00 43.25 96 ASN A O 1
ATOM 775 N N . LEU A 1 97 ? 3.221 14.174 -20.137 1.00 42.59 97 LEU A N 1
ATOM 776 C CA . LEU A 1 97 ? 1.775 13.994 -20.340 1.00 42.59 97 LEU A CA 1
ATOM 777 C C . LEU A 1 97 ? 0.995 15.275 -20.034 1.00 42.59 97 LEU A C 1
ATOM 779 O O . LEU A 1 97 ? -0.048 15.500 -20.639 1.00 42.59 97 LEU A O 1
ATOM 783 N N . VAL A 1 98 ? 1.505 16.131 -19.147 1.00 45.25 98 VAL A N 1
ATOM 784 C CA . VAL A 1 98 ? 0.835 17.378 -18.740 1.00 45.25 98 VAL A CA 1
ATOM 785 C C . VAL A 1 98 ? 0.636 18.339 -19.924 1.00 45.25 98 VAL A C 1
ATOM 787 O O . VAL A 1 98 ? -0.396 18.997 -19.995 1.00 45.25 98 VAL A O 1
ATOM 790 N N . ASP A 1 99 ? 1.552 18.343 -20.897 1.00 42.75 99 ASP A N 1
ATOM 791 C CA . ASP A 1 99 ? 1.486 19.218 -22.078 1.00 42.75 99 ASP A CA 1
ATOM 792 C C . ASP A 1 99 ? 0.593 18.678 -23.217 1.00 42.75 99 ASP A C 1
ATOM 794 O O . ASP A 1 99 ? 0.248 19.417 -24.137 1.00 42.75 99 ASP A O 1
ATOM 798 N N . ILE A 1 100 ? 0.212 17.394 -23.191 1.00 41.41 100 ILE A N 1
ATOM 799 C CA . ILE A 1 100 ? -0.521 16.733 -24.293 1.00 41.41 100 ILE A CA 1
ATOM 800 C C . ILE A 1 100 ? -2.045 16.834 -24.113 1.00 41.41 100 ILE A C 1
ATOM 802 O O . ILE A 1 100 ? -2.797 16.776 -25.090 1.00 41.41 100 ILE A O 1
ATOM 806 N N . PHE A 1 101 ? -2.525 17.002 -22.880 1.00 38.16 101 PHE A N 1
ATOM 807 C CA . PHE A 1 101 ? -3.953 17.056 -22.580 1.00 38.16 101 PHE A CA 1
ATOM 808 C C . PHE A 1 101 ? -4.487 18.507 -22.568 1.00 38.16 101 PHE A C 1
ATOM 810 O O . PHE A 1 101 ? -4.766 19.060 -21.510 1.00 38.16 101 PHE A O 1
ATOM 817 N N . GLU A 1 102 ? -4.744 19.100 -23.743 1.00 42.84 102 GLU A N 1
ATOM 818 C CA . GLU A 1 102 ? -5.682 20.237 -23.871 1.00 42.84 102 GLU A CA 1
ATOM 819 C C . GLU A 1 102 ? -7.130 19.738 -23.652 1.00 42.84 102 GLU A C 1
ATOM 821 O O . GLU A 1 102 ? -7.871 19.493 -24.606 1.00 42.84 102 GLU A O 1
ATOM 826 N N . PHE A 1 103 ? -7.549 19.522 -22.399 1.00 42.22 103 PHE A N 1
ATOM 827 C CA . PHE A 1 103 ? -8.905 19.053 -22.079 1.00 42.22 103 PHE A CA 1
ATOM 828 C C . PHE A 1 103 ? -9.666 20.036 -21.185 1.00 42.22 103 PHE A C 1
ATOM 830 O O . PHE A 1 103 ? -9.190 20.501 -20.155 1.00 42.22 103 PHE A O 1
ATOM 837 N N . ASN A 1 104 ? -10.892 20.335 -21.613 1.00 41.62 104 ASN A N 1
ATOM 838 C CA . ASN A 1 104 ? -11.809 21.291 -21.004 1.00 41.62 104 ASN A CA 1
ATOM 839 C C . ASN A 1 104 ? -12.415 20.767 -19.687 1.00 41.62 104 ASN A C 1
ATOM 841 O O . ASN A 1 104 ? -13.515 20.221 -19.715 1.00 41.62 104 ASN A O 1
ATOM 845 N N . SER A 1 105 ? -11.739 20.970 -18.553 1.00 43.28 105 SER A N 1
ATOM 846 C CA . SER A 1 105 ? -12.358 21.272 -17.244 1.00 43.28 105 SER A CA 1
ATOM 847 C C . SER A 1 105 ? -11.265 21.455 -16.182 1.00 43.28 105 SER A C 1
ATOM 849 O O . SER A 1 105 ? -10.751 20.480 -15.636 1.00 43.28 105 SER A O 1
ATOM 851 N N . ASP A 1 106 ? -10.922 22.708 -15.883 1.00 46.44 106 ASP A N 1
ATOM 852 C CA . ASP A 1 106 ? -9.781 23.080 -15.033 1.00 46.44 106 ASP A CA 1
ATOM 853 C C . ASP A 1 106 ? -9.894 22.656 -13.549 1.00 46.44 106 ASP A C 1
ATOM 855 O O . ASP A 1 106 ? -8.885 22.628 -12.852 1.00 46.44 106 ASP A O 1
ATOM 859 N N . GLU A 1 107 ? -11.071 22.309 -13.018 1.00 48.00 107 GLU A N 1
ATOM 860 C CA . GLU A 1 107 ? -11.230 22.105 -11.563 1.00 48.00 107 GLU A CA 1
ATOM 861 C C . GLU A 1 107 ? -10.763 20.731 -11.045 1.00 48.00 107 GLU A C 1
ATOM 863 O O . GLU A 1 107 ? -10.149 20.663 -9.976 1.00 48.00 107 GLU A O 1
ATOM 868 N N . ASP A 1 108 ? -10.982 19.644 -11.788 1.00 44.34 108 ASP A N 1
ATOM 869 C CA . ASP A 1 108 ? -10.720 18.292 -11.273 1.00 44.34 108 ASP A CA 1
ATOM 870 C C . ASP A 1 108 ? -9.222 17.951 -11.278 1.00 44.34 108 ASP A C 1
ATOM 872 O O . ASP A 1 108 ? -8.680 17.510 -10.263 1.00 44.34 108 ASP A O 1
ATOM 876 N N . ILE A 1 109 ? -8.505 18.220 -12.376 1.00 45.31 109 ILE A N 1
ATOM 877 C CA . ILE A 1 109 ? -7.067 17.909 -12.490 1.00 45.31 109 ILE A CA 1
ATOM 878 C C . ILE A 1 109 ? -6.236 18.791 -11.553 1.00 45.31 109 ILE A C 1
ATOM 880 O O . ILE A 1 109 ? -5.327 18.282 -10.895 1.00 45.31 109 ILE A O 1
ATOM 884 N N . LEU A 1 110 ? -6.575 20.080 -11.412 1.00 40.78 110 LEU A N 1
ATOM 885 C CA . LEU A 1 110 ? -5.911 20.950 -10.440 1.00 40.78 110 LEU A CA 1
ATOM 886 C C . LEU A 1 110 ? -6.101 20.419 -9.015 1.00 40.78 110 LEU A C 1
ATOM 888 O O . LEU A 1 110 ? -5.130 20.381 -8.265 1.00 40.78 110 LEU A O 1
ATOM 892 N N . SER A 1 111 ? -7.290 19.933 -8.641 1.00 45.19 111 SER A N 1
ATOM 893 C CA . SER A 1 111 ? -7.501 19.305 -7.328 1.00 45.19 111 SER A CA 1
ATOM 894 C C . SER A 1 111 ? -6.623 18.061 -7.128 1.00 45.19 111 SER A C 1
ATOM 896 O O . SER A 1 111 ? -5.968 17.940 -6.091 1.00 45.19 111 SER A O 1
ATOM 898 N N . TYR A 1 112 ? -6.548 17.168 -8.123 1.00 46.84 112 TYR A N 1
ATOM 899 C CA . TYR A 1 112 ? -5.699 15.968 -8.071 1.00 46.84 112 TYR A CA 1
ATOM 900 C C . TYR A 1 112 ? -4.198 16.301 -8.005 1.00 46.84 112 TYR A C 1
ATOM 902 O O . TYR A 1 112 ? -3.447 15.635 -7.288 1.00 46.84 112 TYR A O 1
ATOM 910 N N . MET A 1 113 ? -3.752 17.353 -8.698 1.00 45.88 113 MET A N 1
ATOM 911 C CA . MET A 1 113 ? -2.371 17.847 -8.634 1.00 45.88 113 MET A CA 1
ATOM 912 C C . MET A 1 113 ? -2.075 18.589 -7.318 1.00 45.88 113 MET A C 1
ATOM 914 O O . MET A 1 113 ? -0.980 18.480 -6.780 1.00 45.88 113 MET A O 1
ATOM 918 N N . PHE A 1 114 ? -3.033 19.304 -6.725 1.00 47.91 114 PHE A N 1
ATOM 919 C CA . PHE A 1 114 ? -2.804 19.992 -5.449 1.00 47.91 114 PHE A CA 1
ATOM 920 C C . PHE A 1 114 ? -2.771 19.042 -4.245 1.00 47.91 114 PHE A C 1
ATOM 922 O O . PHE A 1 114 ? -2.115 19.349 -3.246 1.00 47.91 114 PHE A O 1
ATOM 929 N N . ASP A 1 115 ? -3.432 17.885 -4.312 1.00 54.53 115 ASP A N 1
ATOM 930 C CA . ASP A 1 115 ? -3.526 16.981 -3.164 1.00 54.53 115 ASP A CA 1
ATOM 931 C C . ASP A 1 115 ? -2.245 16.212 -2.843 1.00 54.53 115 ASP A C 1
ATOM 933 O O . ASP A 1 115 ? -1.931 16.031 -1.660 1.00 54.53 115 ASP A O 1
ATOM 937 N N . TYR A 1 116 ? -1.434 15.861 -3.845 1.00 60.19 116 TYR A N 1
ATOM 938 C CA . TYR A 1 116 ? -0.110 15.296 -3.567 1.00 60.19 116 TYR A CA 1
ATOM 939 C C . TYR A 1 116 ? 0.834 16.349 -2.968 1.00 60.19 116 TYR A C 1
ATOM 941 O O . TYR A 1 116 ? 1.669 16.005 -2.132 1.00 60.19 116 TYR A O 1
ATOM 949 N N . GLU A 1 117 ? 0.684 17.630 -3.334 1.00 65.12 117 GLU A N 1
ATOM 950 C CA . GLU A 1 117 ? 1.446 18.739 -2.744 1.00 65.12 117 GLU A CA 1
ATOM 951 C C . GLU A 1 117 ? 0.972 19.098 -1.330 1.00 65.12 117 GLU A C 1
ATOM 953 O O . GLU A 1 117 ? 1.751 19.628 -0.530 1.00 65.12 117 GLU A O 1
ATOM 958 N N . ASN A 1 118 ? -0.283 18.784 -0.985 1.00 67.62 118 ASN A N 1
ATOM 959 C CA . ASN A 1 118 ? -0.836 19.040 0.344 1.00 67.62 118 ASN A CA 1
ATOM 960 C C . ASN A 1 118 ? -0.088 18.270 1.439 1.00 67.62 118 ASN A C 1
ATOM 962 O O . ASN A 1 118 ? 0.056 18.793 2.548 1.00 67.62 118 ASN A O 1
ATOM 966 N N . LEU A 1 119 ? 0.441 17.075 1.152 1.00 75.06 119 LEU A N 1
ATOM 967 C CA . LEU A 1 119 ? 1.264 16.332 2.111 1.00 75.06 119 LEU A CA 1
ATOM 968 C C . LEU A 1 119 ? 2.565 17.110 2.432 1.00 75.06 119 LEU A C 1
ATOM 970 O O . LEU A 1 119 ? 2.717 17.539 3.583 1.00 75.06 119 LEU A O 1
ATOM 974 N N . PRO A 1 120 ? 3.465 17.397 1.465 1.00 74.69 120 PRO A N 1
ATOM 975 C CA . PRO A 1 120 ? 4.666 18.201 1.699 1.00 74.69 120 PRO A CA 1
ATOM 976 C C . PRO A 1 120 ? 4.401 19.587 2.296 1.00 74.69 120 PRO A C 1
ATOM 978 O O . PRO A 1 120 ? 5.126 19.992 3.206 1.00 74.69 120 PRO A O 1
ATOM 981 N N . ARG A 1 121 ? 3.350 20.301 1.854 1.00 72.44 121 ARG A N 1
ATOM 982 C CA . ARG A 1 121 ? 2.968 21.618 2.411 1.00 72.44 121 ARG A CA 1
ATOM 983 C C . ARG A 1 121 ? 2.669 21.549 3.909 1.00 72.44 121 ARG A C 1
ATOM 985 O O . ARG A 1 121 ? 3.023 22.462 4.648 1.00 72.44 121 ARG A O 1
ATOM 992 N N . ASN A 1 122 ? 2.089 20.443 4.372 1.00 73.38 122 ASN A N 1
ATOM 993 C CA . ASN A 1 122 ? 1.836 20.174 5.788 1.00 73.38 122 ASN A CA 1
ATOM 994 C C . ASN A 1 122 ? 3.000 19.442 6.483 1.00 73.38 122 ASN A C 1
ATOM 996 O O . ASN A 1 122 ? 2.823 18.852 7.548 1.00 73.38 122 ASN A O 1
ATOM 1000 N N . SER A 1 123 ? 4.206 19.470 5.903 1.00 80.69 123 SER A N 1
ATOM 1001 C CA . SER A 1 123 ? 5.397 18.776 6.417 1.00 80.69 123 SER A CA 1
ATOM 1002 C C . SER A 1 123 ? 5.214 17.258 6.573 1.00 80.69 123 SER A C 1
ATOM 1004 O O . SER A 1 123 ? 5.857 16.626 7.423 1.00 80.69 123 SER A O 1
ATOM 1006 N N . ILE A 1 124 ? 4.341 16.655 5.764 1.00 85.19 124 ILE A N 1
ATOM 1007 C CA . ILE A 1 124 ? 4.108 15.212 5.711 1.00 85.19 124 ILE A CA 1
ATOM 1008 C C . ILE A 1 124 ? 4.972 14.604 4.594 1.00 85.19 124 ILE A C 1
ATOM 1010 O O . ILE A 1 124 ? 4.909 15.072 3.457 1.00 85.19 124 ILE A O 1
ATOM 1014 N N . PRO A 1 125 ? 5.786 13.568 4.878 1.00 85.38 125 PRO A N 1
ATOM 1015 C CA . PRO A 1 125 ? 6.619 12.923 3.872 1.00 85.38 125 PRO A CA 1
ATOM 1016 C C . PRO A 1 125 ? 5.780 12.302 2.756 1.00 85.38 125 PRO A C 1
ATOM 1018 O O . PRO A 1 125 ? 4.869 11.513 3.018 1.00 85.38 125 PRO A O 1
ATOM 1021 N N . LEU A 1 126 ? 6.135 12.609 1.508 1.00 82.94 126 LEU A N 1
ATOM 1022 C CA . LEU A 1 126 ? 5.504 11.995 0.344 1.00 82.94 126 LEU A CA 1
ATOM 1023 C C . LEU A 1 126 ? 5.884 10.513 0.228 1.00 82.94 126 LEU A C 1
ATOM 1025 O O . LEU A 1 126 ? 5.031 9.676 -0.037 1.00 82.94 126 LEU A O 1
ATOM 1029 N N . HIS A 1 127 ? 7.134 10.150 0.513 1.00 86.50 127 HIS A N 1
ATOM 1030 C CA . HIS A 1 127 ? 7.571 8.754 0.516 1.00 86.50 127 HIS A CA 1
ATOM 1031 C C . HIS A 1 127 ? 7.381 8.107 1.887 1.00 86.50 127 HIS A C 1
ATOM 1033 O O . HIS A 1 127 ? 7.667 8.713 2.922 1.00 86.50 127 HIS A O 1
ATOM 1039 N N . ARG A 1 128 ? 6.929 6.851 1.882 1.00 88.88 128 ARG A N 1
ATOM 1040 C CA . ARG A 1 128 ? 6.846 6.027 3.088 1.00 88.88 128 ARG A CA 1
ATOM 1041 C C . ARG A 1 128 ? 8.160 5.312 3.348 1.00 88.88 128 ARG A C 1
ATOM 1043 O O . ARG A 1 128 ? 8.866 4.921 2.422 1.00 88.88 128 ARG A O 1
ATOM 1050 N N . VAL A 1 129 ? 8.437 5.096 4.624 1.00 83.75 129 VAL A N 1
ATOM 1051 C CA . VAL A 1 129 ? 9.548 4.267 5.089 1.00 83.75 129 VAL A CA 1
ATOM 1052 C C . VAL A 1 129 ? 8.956 2.991 5.662 1.00 83.75 129 VAL A C 1
ATOM 1054 O O . VAL A 1 129 ? 7.899 3.011 6.285 1.00 83.75 129 VAL A O 1
ATOM 1057 N N . THR A 1 130 ? 9.614 1.859 5.451 1.00 79.88 130 THR A N 1
ATOM 1058 C CA . THR A 1 130 ? 9.234 0.610 6.103 1.00 79.88 130 THR A CA 1
ATOM 1059 C C . THR A 1 130 ? 10.463 -0.042 6.707 1.00 79.88 130 THR A C 1
ATOM 1061 O O . THR A 1 130 ? 11.515 -0.128 6.083 1.00 79.88 130 THR A O 1
ATOM 1064 N N . SER A 1 131 ? 10.318 -0.518 7.939 1.00 74.56 131 SER A N 1
ATOM 1065 C CA . SER A 1 131 ? 11.314 -1.353 8.615 1.00 74.56 131 SER A CA 1
ATOM 1066 C C . SER A 1 131 ? 11.310 -2.806 8.115 1.00 74.56 131 SER A C 1
ATOM 1068 O O . SER A 1 131 ? 12.132 -3.620 8.538 1.00 74.56 131 SER A O 1
ATOM 1070 N N . CYS A 1 132 ? 10.372 -3.159 7.232 1.00 65.38 132 CYS A N 1
ATOM 1071 C CA . CYS A 1 132 ? 10.249 -4.481 6.641 1.00 65.38 132 CYS A CA 1
ATOM 1072 C C . CYS A 1 132 ? 10.877 -4.506 5.243 1.00 65.38 132 CYS A C 1
ATOM 1074 O O . CYS A 1 132 ? 10.357 -3.879 4.328 1.00 65.38 132 CYS A O 1
ATOM 1076 N N . ASN A 1 133 ? 11.916 -5.321 5.034 1.00 62.97 133 ASN A N 1
ATOM 1077 C CA . ASN A 1 133 ? 12.445 -5.625 3.692 1.00 62.97 133 ASN A CA 1
ATOM 1078 C C . ASN A 1 133 ? 11.542 -6.610 2.918 1.00 62.97 133 ASN A C 1
ATOM 1080 O O . ASN A 1 133 ? 12.029 -7.492 2.215 1.00 62.97 133 ASN A O 1
ATOM 1084 N N . CYS A 1 134 ? 10.224 -6.536 3.108 1.00 67.12 134 CYS A N 1
ATOM 1085 C CA . CYS A 1 134 ? 9.282 -7.431 2.456 1.00 67.12 134 CYS A CA 1
ATOM 1086 C C . CYS A 1 134 ? 8.863 -6.879 1.096 1.00 67.12 134 CYS A C 1
ATOM 1088 O O . CYS A 1 134 ? 8.404 -5.740 0.994 1.00 67.12 134 CYS A O 1
ATOM 1090 N N . ALA A 1 135 ? 8.977 -7.725 0.071 1.00 79.06 135 ALA A N 1
ATOM 1091 C CA . ALA A 1 135 ? 8.411 -7.445 -1.236 1.00 79.06 135 ALA A CA 1
ATOM 1092 C C . ALA A 1 135 ? 6.887 -7.242 -1.118 1.00 79.06 135 ALA A C 1
ATOM 1094 O O . ALA A 1 135 ? 6.238 -7.915 -0.297 1.00 79.06 135 ALA A O 1
ATOM 1095 N N . PRO A 1 136 ? 6.313 -6.322 -1.908 1.00 85.56 136 PRO A N 1
ATOM 1096 C CA . PRO A 1 136 ? 4.876 -6.178 -1.986 1.00 85.56 136 PRO A CA 1
ATOM 1097 C C . PRO A 1 136 ? 4.198 -7.481 -2.436 1.00 85.56 136 PRO A C 1
ATOM 1099 O O . PRO A 1 136 ? 4.773 -8.257 -3.193 1.00 85.56 136 PRO A O 1
ATOM 1102 N N . ASN A 1 137 ? 2.980 -7.744 -1.960 1.00 87.06 137 ASN A N 1
ATOM 1103 C CA . ASN A 1 137 ? 2.154 -8.857 -2.444 1.00 87.06 137 ASN A CA 1
ATOM 1104 C C . ASN A 1 137 ? 1.025 -8.331 -3.351 1.00 87.06 137 ASN A C 1
ATOM 1106 O O . ASN A 1 137 ? 0.788 -7.126 -3.417 1.00 87.06 137 ASN A O 1
ATOM 1110 N N . ASN A 1 138 ? 0.288 -9.225 -4.022 1.00 88.56 138 ASN A N 1
ATOM 1111 C CA . ASN A 1 138 ? -0.809 -8.844 -4.928 1.00 88.56 138 ASN A CA 1
ATOM 1112 C C . ASN A 1 138 ? -1.837 -7.903 -4.260 1.00 88.56 138 ASN A C 1
ATOM 1114 O O . ASN A 1 138 ? -2.221 -6.881 -4.819 1.00 88.56 138 ASN A O 1
ATOM 1118 N N . TYR A 1 139 ? -2.226 -8.193 -3.016 1.00 91.31 139 TYR A N 1
ATOM 1119 C CA . TYR A 1 139 ? -3.123 -7.332 -2.234 1.00 91.31 139 TYR A CA 1
ATOM 1120 C C . TYR A 1 139 ? -2.517 -5.961 -1.923 1.00 91.31 139 TYR A C 1
ATOM 1122 O O . TYR A 1 139 ? -3.226 -4.964 -1.897 1.00 91.31 139 TYR A O 1
ATOM 1130 N N . GLY A 1 140 ? -1.199 -5.890 -1.750 1.00 90.69 140 GLY A N 1
ATOM 1131 C CA . GLY A 1 140 ? -0.433 -4.653 -1.688 1.00 90.69 140 GLY A CA 1
ATOM 1132 C C . GLY A 1 140 ? -0.612 -3.793 -2.925 1.00 90.69 140 GLY A C 1
ATOM 1133 O O . GLY A 1 140 ? -0.941 -2.621 -2.796 1.00 90.69 140 GLY A O 1
ATOM 1134 N N . HIS A 1 141 ? -0.444 -4.371 -4.114 1.00 90.31 141 HIS A N 1
ATOM 1135 C CA . HIS A 1 141 ? -0.657 -3.647 -5.369 1.00 90.31 141 HIS A CA 1
ATOM 1136 C C . HIS A 1 141 ? -2.110 -3.186 -5.525 1.00 90.31 141 HIS A C 1
ATOM 1138 O O . HIS A 1 141 ? -2.342 -2.034 -5.888 1.00 90.31 141 HIS A O 1
ATOM 1144 N N . LYS A 1 142 ? -3.087 -4.036 -5.180 1.00 91.94 142 LYS A N 1
ATOM 1145 C CA . LYS A 1 142 ? -4.510 -3.658 -5.190 1.00 91.94 142 LYS A CA 1
ATOM 1146 C C . LYS A 1 142 ? -4.803 -2.498 -4.242 1.00 91.94 142 LYS A C 1
ATOM 1148 O O . LYS A 1 142 ? -5.386 -1.509 -4.669 1.00 91.94 142 LYS A O 1
ATOM 1153 N N . LEU A 1 143 ? -4.318 -2.565 -3.002 1.00 93.00 143 LEU A N 1
ATOM 1154 C CA . LEU A 1 143 ? -4.463 -1.487 -2.025 1.00 93.00 143 LEU A CA 1
ATOM 1155 C C . LEU A 1 143 ? -3.849 -0.173 -2.527 1.00 93.00 143 LEU A C 1
ATOM 1157 O O . LEU A 1 143 ? -4.467 0.880 -2.413 1.00 93.00 143 LEU A O 1
ATOM 1161 N N . LEU A 1 144 ? -2.650 -0.230 -3.116 1.00 91.56 144 LEU A N 1
ATOM 1162 C CA . LEU A 1 144 ? -1.993 0.947 -3.690 1.00 91.56 144 LEU A CA 1
ATOM 1163 C C . LEU A 1 144 ? -2.784 1.537 -4.863 1.00 91.56 144 LEU A C 1
ATOM 1165 O O . LEU A 1 144 ? -2.826 2.755 -5.005 1.00 91.56 144 LEU A O 1
ATOM 1169 N N . ASN A 1 145 ? -3.427 0.706 -5.684 1.00 88.38 145 ASN A N 1
ATOM 1170 C CA . ASN A 1 145 ? -4.290 1.179 -6.766 1.00 88.38 145 ASN A CA 1
ATOM 1171 C C . ASN A 1 145 ? -5.555 1.857 -6.229 1.00 88.38 145 ASN A C 1
ATOM 1173 O O . ASN A 1 145 ? -5.886 2.941 -6.705 1.00 88.38 145 ASN A O 1
ATOM 1177 N N . VAL A 1 146 ? -6.197 1.286 -5.201 1.00 88.50 146 VAL A N 1
ATOM 1178 C CA . VAL A 1 146 ? -7.322 1.931 -4.498 1.00 88.50 146 VAL A CA 1
ATOM 1179 C C . VAL A 1 146 ? -6.884 3.289 -3.945 1.00 88.50 146 VAL A C 1
ATOM 1181 O O . VAL A 1 146 ? -7.578 4.285 -4.139 1.00 88.50 146 VAL A O 1
ATOM 1184 N N . CYS A 1 147 ? -5.701 3.367 -3.328 1.00 89.25 147 CYS A N 1
ATOM 1185 C CA . CYS A 1 147 ? -5.129 4.626 -2.852 1.00 89.25 147 CYS A CA 1
ATOM 1186 C C . CYS A 1 147 ? -4.976 5.667 -3.972 1.00 89.25 147 CYS A C 1
ATOM 1188 O O . CYS A 1 147 ? -5.522 6.766 -3.866 1.00 89.25 147 CYS A O 1
ATOM 1190 N N . LYS A 1 148 ? -4.308 5.295 -5.070 1.00 84.25 148 LYS A N 1
ATOM 1191 C CA . LYS A 1 148 ? -4.034 6.181 -6.212 1.00 84.25 148 LYS A CA 1
ATOM 1192 C C . LYS A 1 148 ? -5.305 6.691 -6.886 1.00 84.25 148 LYS A C 1
ATOM 1194 O O . LYS A 1 148 ? -5.400 7.879 -7.167 1.00 84.25 148 LYS A O 1
ATOM 1199 N N . ARG A 1 149 ? -6.279 5.809 -7.133 1.00 79.44 149 ARG A N 1
ATOM 1200 C CA . ARG A 1 149 ? -7.538 6.147 -7.821 1.00 79.44 149 ARG A CA 1
ATOM 1201 C C . ARG A 1 149 ? -8.448 7.043 -6.992 1.00 79.44 149 ARG A C 1
ATOM 1203 O O . ARG A 1 149 ? -9.186 7.841 -7.552 1.00 79.44 149 ARG A O 1
ATOM 1210 N N . ASN A 1 150 ? -8.381 6.922 -5.668 1.00 79.12 150 ASN A N 1
ATOM 1211 C CA . ASN A 1 150 ? -9.290 7.614 -4.754 1.00 79.12 150 ASN A CA 1
ATOM 1212 C C . ASN A 1 150 ? -8.624 8.736 -3.960 1.00 79.12 150 ASN A C 1
ATOM 1214 O O . ASN A 1 150 ? -9.235 9.242 -3.013 1.00 79.12 150 ASN A O 1
ATOM 1218 N N . ASN A 1 151 ? -7.390 9.100 -4.324 1.00 77.50 151 ASN A N 1
ATOM 1219 C CA . ASN A 1 151 ? -6.614 10.159 -3.686 1.00 77.50 151 ASN A CA 1
ATOM 1220 C C . ASN A 1 151 ? -6.498 9.965 -2.158 1.00 77.50 151 ASN A C 1
ATOM 1222 O O . ASN A 1 151 ? -6.725 10.860 -1.339 1.00 77.50 151 ASN A O 1
ATOM 1226 N N . MET A 1 152 ? -6.220 8.719 -1.777 1.00 86.94 152 MET A N 1
ATOM 1227 C CA . MET A 1 152 ? -6.080 8.266 -0.399 1.00 86.94 152 MET A CA 1
ATOM 1228 C C . MET A 1 152 ? -4.630 7.886 -0.142 1.00 86.94 152 MET A C 1
ATOM 1230 O O . MET A 1 152 ? -3.984 7.253 -0.969 1.00 86.94 152 MET A O 1
ATOM 1234 N N . TYR A 1 153 ? -4.141 8.194 1.052 1.00 90.81 153 TYR A N 1
ATOM 1235 C CA . TYR A 1 153 ? -2.740 8.027 1.406 1.00 90.81 153 TYR A CA 1
ATOM 1236 C C . TYR A 1 153 ? -2.604 7.191 2.673 1.00 90.81 153 TYR A C 1
ATOM 1238 O O . TYR A 1 153 ? -3.323 7.380 3.654 1.00 90.81 153 TYR A O 1
ATOM 1246 N N . ILE A 1 154 ? -1.635 6.287 2.683 1.00 93.62 154 ILE A N 1
ATOM 1247 C CA . ILE A 1 154 ? -1.286 5.490 3.851 1.00 93.62 154 ILE A CA 1
ATOM 1248 C C . ILE A 1 154 ? -0.548 6.378 4.859 1.00 93.62 154 ILE A C 1
ATOM 1250 O O . ILE A 1 154 ? 0.486 6.975 4.553 1.00 93.62 154 ILE A O 1
ATOM 1254 N N . ALA A 1 155 ? -1.072 6.453 6.076 1.00 92.75 155 ALA A N 1
ATOM 1255 C CA . ALA A 1 155 ? -0.546 7.268 7.164 1.00 92.75 155 ALA A CA 1
ATOM 1256 C C . ALA A 1 155 ? 0.654 6.623 7.875 1.00 92.75 155 ALA A C 1
ATOM 1258 O O . ALA A 1 155 ? 1.503 7.336 8.418 1.00 92.75 155 ALA A O 1
ATOM 1259 N N . ASN A 1 156 ? 0.760 5.288 7.844 1.00 91.81 156 ASN A N 1
ATOM 1260 C CA . ASN A 1 156 ? 1.894 4.561 8.414 1.00 91.81 156 ASN A CA 1
ATOM 1261 C C . ASN A 1 156 ? 3.213 5.133 7.879 1.00 91.81 156 ASN A C 1
ATOM 1263 O O . ASN A 1 156 ? 3.343 5.390 6.679 1.00 91.81 156 ASN A O 1
ATOM 1267 N N . SER A 1 157 ? 4.194 5.320 8.761 1.00 90.00 157 SER A N 1
ATOM 1268 C CA . SER A 1 157 ? 5.477 5.993 8.519 1.00 90.00 157 SER A CA 1
ATOM 1269 C C . SER A 1 157 ? 5.456 7.494 8.188 1.00 90.00 157 SER A C 1
ATOM 1271 O O . SER A 1 157 ? 6.529 8.086 8.055 1.00 90.00 157 SER A O 1
ATOM 1273 N N . ARG A 1 158 ? 4.290 8.147 8.072 1.00 89.00 158 ARG A N 1
ATOM 1274 C CA . ARG A 1 158 ? 4.192 9.569 7.679 1.00 89.00 158 ARG A CA 1
ATOM 1275 C C . ARG A 1 158 ? 3.862 10.524 8.824 1.00 89.00 158 ARG A C 1
ATOM 1277 O O . ARG A 1 158 ? 4.255 11.691 8.769 1.00 89.00 158 ARG A O 1
ATOM 1284 N N . VAL A 1 159 ? 3.155 10.047 9.844 1.00 89.06 159 VAL A N 1
ATOM 1285 C CA . VAL A 1 159 ? 2.615 10.861 10.948 1.00 89.06 159 VAL A CA 1
ATOM 1286 C C . VAL A 1 159 ? 2.868 10.224 12.311 1.00 89.06 159 VAL A C 1
ATOM 1288 O O . VAL A 1 159 ? 3.221 9.049 12.404 1.00 89.06 159 VAL A O 1
ATOM 1291 N N . GLY A 1 160 ? 2.682 11.016 13.370 1.00 85.50 160 GLY A N 1
ATOM 1292 C CA . GLY A 1 160 ? 2.850 10.565 14.750 1.00 85.50 160 GLY A CA 1
ATOM 1293 C C . GLY A 1 160 ? 4.275 10.118 15.071 1.00 85.50 160 GLY A C 1
ATOM 1294 O O . GLY A 1 160 ? 5.235 10.554 14.431 1.00 85.50 160 GLY A O 1
ATOM 1295 N N . ASN A 1 161 ? 4.415 9.227 16.053 1.00 84.81 161 ASN A N 1
ATOM 1296 C CA . ASN A 1 161 ? 5.728 8.717 16.451 1.00 84.81 161 ASN A CA 1
ATOM 1297 C C . ASN A 1 161 ? 6.244 7.624 15.507 1.00 84.81 161 ASN A C 1
ATOM 1299 O O . ASN A 1 161 ? 7.409 7.249 15.601 1.00 84.81 161 ASN A O 1
ATOM 1303 N N . ASP A 1 162 ? 5.410 7.105 14.602 1.00 86.31 162 ASP A N 1
ATOM 1304 C CA . ASP A 1 162 ? 5.855 6.186 13.549 1.00 86.31 162 ASP A CA 1
ATOM 1305 C C . ASP A 1 162 ? 6.488 6.916 12.346 1.00 86.31 162 ASP A C 1
ATOM 1307 O O . ASP A 1 162 ? 7.075 6.275 11.470 1.00 86.31 162 ASP A O 1
ATOM 1311 N N . LYS A 1 163 ? 6.412 8.256 12.295 1.00 88.62 163 LYS A N 1
ATOM 1312 C CA . LYS A 1 163 ? 6.970 9.079 11.212 1.00 88.62 163 LYS A CA 1
ATOM 1313 C C . LYS A 1 163 ? 8.457 8.786 10.975 1.00 88.62 163 LYS A C 1
ATOM 1315 O O . LYS A 1 163 ? 9.286 8.969 11.860 1.00 88.62 163 LYS A O 1
ATOM 1320 N N . GLY A 1 164 ? 8.798 8.361 9.757 1.00 83.62 164 GLY A N 1
ATOM 1321 C CA . GLY A 1 164 ? 10.163 8.004 9.353 1.00 83.62 164 GLY A CA 1
ATOM 1322 C C . GLY A 1 164 ? 10.689 6.678 9.920 1.00 83.62 164 GLY A C 1
ATOM 1323 O O . GLY A 1 164 ? 11.825 6.318 9.627 1.00 83.62 164 GLY A O 1
ATOM 1324 N N . ILE A 1 165 ? 9.887 5.945 10.702 1.00 85.06 165 ILE A N 1
ATOM 1325 C CA . ILE A 1 165 ? 10.257 4.644 11.280 1.00 85.06 165 ILE A CA 1
ATOM 1326 C C . ILE A 1 165 ? 9.639 3.507 10.465 1.00 85.06 165 ILE A C 1
ATOM 1328 O O . ILE A 1 165 ? 10.347 2.598 10.029 1.00 85.06 165 ILE A O 1
ATOM 1332 N N . GLY A 1 166 ? 8.316 3.550 10.268 1.00 81.31 166 GLY A N 1
ATOM 1333 C CA . GLY A 1 166 ? 7.576 2.509 9.556 1.00 81.31 166 GLY A CA 1
ATOM 1334 C C . GLY A 1 166 ? 7.650 1.155 10.252 1.00 81.31 166 GLY A C 1
ATOM 1335 O O . GLY A 1 166 ? 8.119 0.171 9.663 1.00 81.31 166 GLY A O 1
ATOM 1336 N N . LYS A 1 167 ? 7.245 1.101 11.524 1.00 85.62 167 LYS A N 1
ATOM 1337 C CA . LYS A 1 167 ? 7.229 -0.134 12.318 1.00 85.62 167 LYS A CA 1
ATOM 1338 C C . LYS A 1 167 ? 6.328 -1.191 11.674 1.00 85.62 167 LYS A C 1
ATOM 1340 O O . LYS A 1 167 ? 5.362 -0.893 10.975 1.00 85.62 167 LYS A O 1
ATOM 1345 N N . LYS A 1 168 ? 6.640 -2.459 11.937 1.00 83.75 168 LYS A N 1
ATOM 1346 C CA . LYS A 1 168 ? 5.779 -3.576 11.542 1.00 83.75 168 LYS A CA 1
ATOM 1347 C C . LYS A 1 168 ? 4.509 -3.570 12.390 1.00 83.75 168 LYS A C 1
ATOM 1349 O O . LYS A 1 168 ? 4.592 -3.513 13.614 1.00 83.75 168 LYS A O 1
ATOM 1354 N N . THR A 1 169 ? 3.358 -3.703 11.745 1.00 84.31 169 THR A N 1
ATOM 1355 C CA . THR A 1 169 ? 2.063 -3.875 12.420 1.00 84.31 169 THR A CA 1
ATOM 1356 C C . THR A 1 169 ? 1.746 -5.338 12.728 1.00 84.31 169 THR A C 1
ATOM 1358 O O . THR A 1 169 ? 0.741 -5.630 13.356 1.00 84.31 169 THR A O 1
ATOM 1361 N N . CYS A 1 170 ? 2.632 -6.265 12.358 1.00 78.88 170 CYS A N 1
ATOM 1362 C CA . CYS A 1 170 ? 2.454 -7.699 12.547 1.00 78.88 170 CYS A CA 1
ATOM 1363 C C . CYS A 1 170 ? 3.759 -8.399 12.962 1.00 78.88 170 CYS A C 1
ATOM 1365 O O . CYS A 1 170 ? 4.861 -8.013 12.555 1.00 78.88 170 CYS A O 1
ATOM 1367 N N . ASN A 1 171 ? 3.636 -9.495 13.708 1.00 68.69 171 ASN A N 1
ATOM 1368 C CA . ASN A 1 171 ? 4.742 -10.331 14.172 1.00 68.69 171 ASN A CA 1
ATOM 1369 C C . ASN A 1 171 ? 5.123 -11.407 13.128 1.00 68.69 171 ASN A C 1
ATOM 1371 O O . ASN A 1 171 ? 4.892 -12.600 13.335 1.00 68.69 171 ASN A O 1
ATOM 1375 N N . ASP A 1 172 ? 5.643 -10.963 11.974 1.00 61.12 172 ASP A N 1
ATOM 1376 C CA . ASP A 1 172 ? 6.231 -11.741 10.852 1.00 61.12 172 ASP A CA 1
ATOM 1377 C C . ASP A 1 172 ? 5.389 -12.889 10.237 1.00 61.12 172 ASP A C 1
ATOM 1379 O O . ASP A 1 172 ? 5.852 -13.578 9.327 1.00 61.12 172 ASP A O 1
ATOM 1383 N N . THR A 1 173 ? 4.159 -13.105 10.701 1.00 53.03 173 THR A N 1
ATOM 1384 C CA . THR A 1 173 ? 3.309 -14.263 10.356 1.00 53.03 173 THR A CA 1
ATOM 1385 C C . THR A 1 173 ? 1.945 -13.867 9.803 1.00 53.03 173 THR A C 1
ATOM 1387 O O . THR A 1 173 ? 1.409 -14.587 8.964 1.00 53.03 173 THR A O 1
ATOM 1390 N N . SER A 1 174 ? 1.428 -12.712 10.223 1.00 52.69 174 SER A N 1
ATOM 1391 C CA . SER A 1 174 ? 0.266 -12.066 9.622 1.00 52.69 174 SER A CA 1
ATOM 1392 C C . SER A 1 174 ? 0.708 -10.942 8.683 1.00 52.69 174 SER A C 1
ATOM 1394 O O . SER A 1 174 ? 1.879 -10.581 8.578 1.00 52.69 174 SER A O 1
ATOM 1396 N N . VAL A 1 175 ? -0.245 -10.452 7.932 1.00 63.88 175 VAL A N 1
ATOM 1397 C CA . VAL A 1 175 ? -0.213 -9.311 7.012 1.00 63.88 175 VAL A CA 1
ATOM 1398 C C . VAL A 1 175 ? -0.303 -7.952 7.720 1.00 63.88 175 VAL A C 1
ATOM 1400 O O . VAL A 1 1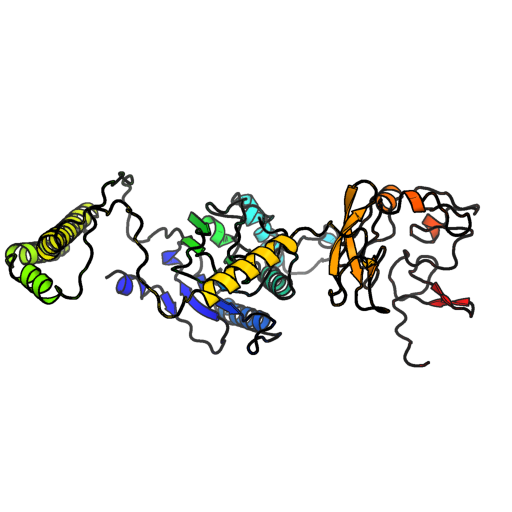75 ? -0.439 -7.896 8.936 1.00 63.88 175 VAL A O 1
ATOM 1403 N N . ILE A 1 176 ? -0.175 -6.858 6.957 1.00 77.62 176 ILE A N 1
ATOM 1404 C CA . ILE A 1 176 ? 0.016 -5.502 7.483 1.00 77.62 176 ILE A CA 1
ATOM 1405 C C . ILE A 1 176 ? -1.325 -4.776 7.652 1.00 77.62 176 ILE A C 1
ATOM 1407 O O . ILE A 1 176 ? -2.079 -4.604 6.693 1.00 77.62 176 ILE A O 1
ATOM 1411 N N . ASP A 1 177 ? -1.553 -4.271 8.864 1.00 78.94 177 ASP A N 1
ATOM 1412 C CA . ASP A 1 177 ? -2.609 -3.308 9.176 1.00 78.94 177 ASP A CA 1
ATOM 1413 C C . ASP A 1 177 ? -2.215 -1.889 8.735 1.00 78.94 177 ASP A C 1
ATOM 1415 O O . ASP A 1 177 ? -1.099 -1.426 9.012 1.00 78.94 177 ASP A O 1
ATOM 1419 N N . TYR A 1 178 ? -3.138 -1.171 8.096 1.00 89.88 178 TYR A N 1
ATOM 1420 C CA . TYR A 1 178 ? -2.903 0.192 7.611 1.00 89.88 178 TYR A CA 1
ATOM 1421 C C . TYR A 1 178 ? -3.944 1.177 8.132 1.00 89.88 178 TYR A C 1
ATOM 1423 O O . TYR A 1 178 ? -5.097 0.819 8.358 1.00 89.88 178 TYR A O 1
ATOM 1431 N N . LEU A 1 179 ? -3.529 2.438 8.260 1.00 93.62 179 LEU A N 1
ATOM 1432 C CA . LEU A 1 179 ? -4.413 3.597 8.342 1.00 93.62 179 LEU A CA 1
ATOM 1433 C C . LEU A 1 179 ? -4.323 4.361 7.014 1.00 93.62 179 LEU A C 1
ATOM 1435 O O . LEU A 1 179 ? -3.246 4.826 6.648 1.00 93.62 179 LEU A O 1
ATOM 1439 N N . LEU A 1 180 ? -5.440 4.496 6.304 1.00 94.19 180 LEU A N 1
ATOM 1440 C CA . LEU A 1 180 ? -5.596 5.280 5.080 1.00 94.19 180 LEU A CA 1
ATOM 1441 C C . LEU A 1 180 ? -6.354 6.569 5.397 1.00 94.19 180 LEU A C 1
ATOM 1443 O O . LEU A 1 180 ? -7.370 6.541 6.094 1.00 94.19 180 LEU A O 1
ATOM 1447 N N . LEU A 1 181 ? -5.892 7.688 4.852 1.00 91.44 181 LEU A N 1
ATOM 1448 C CA . LEU A 1 181 ? -6.473 9.008 5.069 1.00 91.44 181 LEU A CA 1
ATOM 1449 C C . LEU A 1 181 ? -6.574 9.780 3.757 1.00 91.44 181 LEU A C 1
ATOM 1451 O O . LEU A 1 181 ? -5.679 9.705 2.913 1.00 91.44 181 LEU A O 1
ATOM 1455 N N . SER A 1 182 ? -7.618 10.592 3.626 1.00 87.25 182 SER A N 1
ATOM 1456 C CA . SER A 1 182 ? -7.617 11.699 2.664 1.00 87.25 182 SER A CA 1
ATOM 1457 C C . SER A 1 182 ? -6.517 12.713 3.019 1.00 87.25 182 SER A C 1
ATOM 1459 O O . SER A 1 182 ? -6.222 12.922 4.200 1.00 87.25 182 SER A O 1
ATOM 1461 N N . SER A 1 183 ? -5.909 13.346 2.009 1.00 81.19 183 SER A N 1
ATOM 1462 C CA . SER A 1 183 ? -4.782 14.297 2.143 1.00 81.19 183 SER A CA 1
ATOM 1463 C C . SER A 1 183 ? -5.012 15.367 3.226 1.00 81.19 183 SER A C 1
ATOM 1465 O O . SER A 1 183 ? -4.146 15.639 4.059 1.00 81.19 183 SER A O 1
ATOM 1467 N N . ASN A 1 184 ? -6.216 15.931 3.265 1.00 78.56 184 ASN A N 1
ATOM 1468 C CA . ASN A 1 184 ? -6.643 16.994 4.171 1.00 78.56 184 ASN A CA 1
ATOM 1469 C C . ASN A 1 184 ? -6.833 16.563 5.636 1.00 78.56 184 ASN A C 1
ATOM 1471 O O . ASN A 1 184 ? -6.915 17.425 6.511 1.00 78.56 184 ASN A O 1
ATOM 1475 N N . LEU A 1 185 ? -6.890 15.260 5.928 1.00 84.88 185 LEU A N 1
ATOM 1476 C CA . LEU A 1 185 ? -7.064 14.747 7.290 1.00 84.88 185 LEU A CA 1
ATOM 1477 C C . LEU A 1 185 ? -5.740 14.512 8.024 1.00 84.88 185 LEU A C 1
ATOM 1479 O O . LEU A 1 185 ? -5.743 14.392 9.249 1.00 84.88 185 LEU A O 1
ATOM 1483 N N . PHE A 1 186 ? -4.606 14.502 7.317 1.00 86.75 186 PHE A N 1
ATOM 1484 C CA . PHE A 1 186 ? -3.284 14.332 7.930 1.00 86.75 186 PHE A CA 1
ATOM 1485 C C . PHE A 1 186 ? -2.977 15.354 9.036 1.00 86.75 186 PHE A C 1
ATOM 1487 O O . PHE A 1 186 ? -2.531 14.926 10.101 1.00 86.75 186 PHE A O 1
ATOM 1494 N N . PRO A 1 187 ? -3.248 16.667 8.868 1.00 81.12 187 PRO A N 1
ATOM 1495 C CA . PRO A 1 187 ? -3.000 17.659 9.919 1.00 81.12 187 PRO A CA 1
ATOM 1496 C C . PRO A 1 187 ? -3.840 17.456 11.186 1.00 81.12 187 PRO A C 1
ATOM 1498 O O . PRO A 1 187 ? -3.509 17.996 12.238 1.00 81.12 187 PRO A O 1
ATOM 1501 N N . VAL A 1 188 ? -4.937 16.700 11.095 1.00 81.25 188 VAL A N 1
ATOM 1502 C CA . VAL A 1 188 ? -5.829 16.412 12.225 1.00 81.25 188 VAL A CA 1
ATOM 1503 C C . VAL A 1 188 ? -5.303 15.236 13.054 1.00 81.25 188 VAL A C 1
ATOM 1505 O O . VAL A 1 188 ? -5.675 15.081 14.214 1.00 81.25 188 VAL A O 1
ATOM 1508 N N . VAL A 1 189 ? -4.428 14.394 12.502 1.00 85.69 189 VAL A N 1
ATOM 1509 C CA . VAL A 1 189 ? -3.833 13.276 13.242 1.00 85.69 189 VAL A CA 1
ATOM 1510 C C . VAL A 1 189 ? -2.725 13.803 14.149 1.00 85.69 189 VAL A C 1
ATOM 1512 O O . VAL A 1 189 ? -1.637 14.148 13.696 1.00 85.69 189 VAL A O 1
ATOM 1515 N N . LYS A 1 190 ? -3.009 13.849 15.451 1.00 81.00 190 LYS A N 1
ATOM 1516 C CA . LYS A 1 190 ? -2.084 14.339 16.476 1.00 81.00 190 LYS A CA 1
ATOM 1517 C C . LYS A 1 190 ? -1.036 13.288 16.830 1.00 81.00 190 LYS A C 1
ATOM 1519 O O . LYS A 1 190 ? 0.146 13.600 16.926 1.00 81.00 190 LYS A O 1
ATOM 1524 N N . GLU A 1 191 ? -1.478 12.050 17.032 1.00 83.06 191 GLU A N 1
ATOM 1525 C CA . GLU A 1 191 ? -0.611 10.924 17.387 1.00 83.06 191 GLU A CA 1
ATOM 1526 C C . GLU A 1 191 ? -0.990 9.709 16.543 1.00 83.06 191 GLU A C 1
ATOM 1528 O O . GLU A 1 191 ? -2.164 9.449 16.277 1.00 83.06 191 GLU A O 1
ATOM 1533 N N . PHE A 1 192 ? 0.027 8.978 16.106 1.00 88.88 192 PHE A N 1
ATOM 1534 C CA . PHE A 1 192 ? -0.104 7.721 15.388 1.00 88.88 192 PHE A CA 1
ATOM 1535 C C . PHE A 1 192 ? 1.045 6.819 15.822 1.00 88.88 192 PHE A C 1
ATOM 1537 O O . PHE A 1 192 ? 2.219 7.154 15.629 1.00 88.88 192 PHE A O 1
ATOM 1544 N N . ASP A 1 193 ? 0.684 5.700 16.434 1.00 83.31 193 ASP A N 1
ATOM 1545 C CA . ASP A 1 193 ? 1.591 4.782 17.093 1.00 83.31 193 ASP A CA 1
ATOM 1546 C C . ASP A 1 193 ? 1.273 3.346 16.716 1.00 83.31 193 ASP A C 1
ATOM 1548 O O . ASP A 1 193 ? 0.131 2.892 16.776 1.00 83.31 193 ASP A O 1
ATOM 1552 N N . ILE A 1 194 ? 2.329 2.608 16.397 1.00 87.12 194 ILE A N 1
ATOM 1553 C CA . ILE A 1 194 ? 2.286 1.154 16.341 1.00 87.12 194 ILE A CA 1
ATOM 1554 C C . ILE A 1 194 ? 2.870 0.664 17.663 1.00 87.12 194 ILE A C 1
ATOM 1556 O O . ILE A 1 194 ? 4.070 0.831 17.928 1.00 87.12 194 ILE A O 1
ATOM 1560 N N . MET A 1 195 ? 1.992 0.124 18.509 1.00 83.44 195 MET A N 1
ATOM 1561 C CA . MET A 1 195 ? 2.333 -0.357 19.847 1.00 83.44 195 MET A CA 1
ATOM 1562 C C . MET A 1 195 ? 3.234 -1.593 19.768 1.00 83.44 195 MET A C 1
ATOM 1564 O O . MET A 1 195 ? 3.246 -2.311 18.766 1.00 83.44 195 MET A O 1
ATOM 1568 N N . GLU A 1 196 ? 3.990 -1.863 20.834 1.00 82.06 196 GLU A N 1
ATOM 1569 C CA . GLU A 1 196 ? 4.732 -3.121 20.930 1.00 82.06 196 GLU A CA 1
ATOM 1570 C C . GLU A 1 196 ? 3.772 -4.315 20.922 1.00 82.06 196 GLU A C 1
ATOM 1572 O O . GLU A 1 196 ? 2.678 -4.258 21.486 1.00 82.06 196 GLU A O 1
ATOM 1577 N N . PHE A 1 197 ? 4.192 -5.403 20.276 1.00 81.56 197 PHE A N 1
ATOM 1578 C CA . PHE A 1 197 ? 3.412 -6.633 20.225 1.00 81.56 197 PHE A CA 1
ATOM 1579 C C . PHE A 1 197 ? 3.148 -7.165 21.642 1.00 81.56 197 PHE A C 1
ATOM 1581 O O . PHE A 1 197 ? 4.087 -7.516 22.364 1.00 81.56 197 PHE A O 1
ATOM 1588 N N . ASP A 1 198 ? 1.869 -7.274 22.008 1.00 76.38 198 ASP A N 1
ATOM 1589 C CA . ASP A 1 198 ? 1.431 -7.880 23.262 1.00 76.38 198 ASP A CA 1
ATOM 1590 C C . ASP A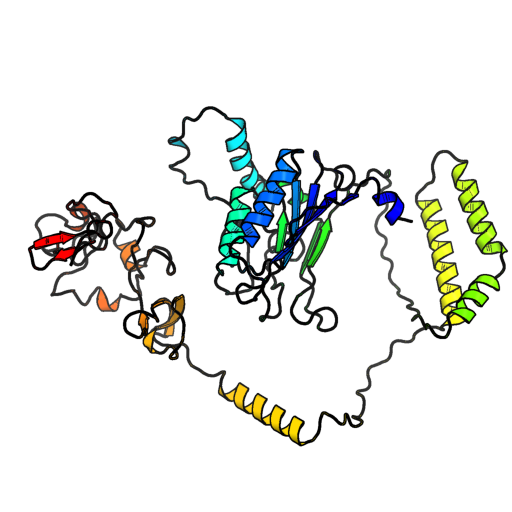 1 198 ? 0.704 -9.210 22.986 1.00 76.38 198 ASP A C 1
ATOM 1592 O O . ASP A 1 198 ? -0.437 -9.198 22.508 1.00 76.38 198 ASP A O 1
ATOM 1596 N N . PRO A 1 199 ? 1.307 -10.364 23.341 1.00 74.56 199 PRO A N 1
ATOM 1597 C CA . PRO A 1 199 ? 0.691 -11.677 23.158 1.00 74.56 199 PRO A CA 1
ATOM 1598 C C . PRO A 1 199 ? -0.577 -11.901 24.004 1.00 74.56 199 PRO A C 1
ATOM 1600 O O . PRO A 1 199 ? -1.224 -12.938 23.863 1.00 74.56 199 PRO A O 1
ATOM 1603 N N . LEU A 1 200 ? -0.917 -10.991 24.925 1.00 72.81 200 LEU A N 1
ATOM 1604 C CA . LEU A 1 200 ? -2.180 -11.006 25.670 1.00 72.81 200 LEU A CA 1
ATOM 1605 C C . LEU A 1 200 ? -3.329 -10.340 24.904 1.00 72.81 200 LEU A C 1
ATOM 1607 O O . LEU A 1 200 ? -4.488 -10.609 25.221 1.00 72.81 200 LEU A O 1
ATOM 1611 N N . VAL A 1 201 ? -3.013 -9.470 23.941 1.00 69.44 201 VAL A N 1
ATOM 1612 C CA . VAL A 1 201 ? -3.986 -8.685 23.166 1.00 69.44 201 VAL A CA 1
ATOM 1613 C C . VAL A 1 201 ? -4.203 -9.291 21.782 1.00 69.44 201 VAL A C 1
ATOM 1615 O O . VAL A 1 201 ? -5.337 -9.341 21.313 1.00 69.44 201 VAL A O 1
ATOM 1618 N N . SER A 1 202 ? -3.143 -9.790 21.143 1.00 74.19 202 SER A N 1
ATOM 1619 C CA . SER A 1 202 ? -3.218 -10.457 19.843 1.00 74.19 202 SER A CA 1
ATOM 1620 C C . SER A 1 202 ? -2.171 -11.562 19.733 1.00 74.19 202 SER A C 1
ATOM 1622 O O . SER A 1 202 ? -1.111 -11.509 20.351 1.00 74.19 202 SER A O 1
ATOM 1624 N N . ASP A 1 203 ? -2.461 -12.581 18.936 1.00 68.69 203 ASP A N 1
ATOM 1625 C CA . ASP A 1 203 ? -1.532 -13.653 18.597 1.00 68.69 203 ASP A CA 1
ATOM 1626 C C . ASP A 1 203 ? -0.507 -13.238 17.532 1.00 68.69 203 ASP A C 1
ATOM 1628 O O . ASP A 1 203 ? 0.602 -13.783 17.523 1.00 68.69 203 ASP A O 1
ATOM 1632 N N . VAL A 1 204 ? -0.839 -12.260 16.678 1.00 77.19 204 VAL A N 1
ATOM 1633 C CA . VAL A 1 204 ? 0.014 -11.860 15.544 1.00 77.19 204 VAL A CA 1
ATOM 1634 C C . VAL A 1 204 ? 0.027 -10.362 15.195 1.00 77.19 204 VAL A C 1
ATOM 1636 O O . VAL A 1 204 ? 0.983 -9.941 14.543 1.00 77.19 204 VAL A O 1
ATOM 1639 N N . HIS A 1 205 ? -0.937 -9.547 15.635 1.00 82.88 205 HIS A N 1
ATOM 1640 C CA . HIS A 1 205 ? -1.035 -8.119 15.279 1.00 82.88 205 HIS A CA 1
ATOM 1641 C C . HIS A 1 205 ? -0.536 -7.183 16.393 1.00 82.88 205 HIS A C 1
ATOM 1643 O O . HIS A 1 205 ? -0.696 -7.446 17.585 1.00 82.88 205 HIS A O 1
ATOM 1649 N N . CYS A 1 206 ? 0.058 -6.060 16.001 1.00 82.50 206 CYS A N 1
ATOM 1650 C CA . CYS A 1 206 ? 0.371 -4.936 16.877 1.00 82.50 206 CYS A CA 1
ATOM 1651 C C . CYS A 1 206 ? -0.825 -3.978 16.906 1.00 82.50 206 CYS A C 1
ATOM 1653 O O . CYS A 1 206 ? -1.465 -3.743 15.885 1.00 82.50 206 CYS A O 1
ATOM 1655 N N . GLN A 1 207 ? -1.117 -3.371 18.055 1.00 83.88 207 GLN A N 1
ATOM 1656 C CA . GLN A 1 207 ? -2.198 -2.390 18.135 1.00 83.88 207 GLN A CA 1
ATOM 1657 C C . GLN A 1 207 ? -1.814 -1.094 17.406 1.00 83.88 207 GLN A C 1
ATOM 1659 O O . GLN A 1 207 ? -0.765 -0.510 17.685 1.00 83.88 207 GLN A O 1
ATOM 1664 N N . LEU A 1 208 ? -2.693 -0.625 16.516 1.00 87.25 208 LEU A N 1
ATOM 1665 C CA . LEU A 1 208 ? -2.612 0.709 15.924 1.00 87.25 208 LEU A CA 1
ATOM 1666 C C . LEU A 1 208 ? -3.345 1.685 16.843 1.00 87.25 208 LEU A C 1
ATOM 1668 O O . LEU A 1 208 ? -4.537 1.532 17.110 1.00 87.25 208 LEU A O 1
ATOM 1672 N N . HIS A 1 209 ? -2.625 2.684 17.335 1.00 85.81 209 HIS A N 1
ATOM 1673 C CA . HIS A 1 209 ? -3.160 3.740 18.177 1.00 85.81 209 HIS A CA 1
ATOM 1674 C C . HIS A 1 209 ? -3.144 5.055 17.401 1.00 85.81 209 HIS A C 1
ATOM 1676 O O . HIS A 1 209 ? -2.101 5.494 16.924 1.00 85.81 209 HIS A O 1
ATOM 1682 N N . VAL A 1 210 ? -4.317 5.670 17.250 1.00 86.94 210 VAL A N 1
ATOM 1683 C CA . VAL A 1 210 ? -4.503 6.901 16.475 1.00 86.94 210 VAL A CA 1
ATOM 1684 C C . VAL A 1 210 ? -5.248 7.906 17.337 1.00 86.94 210 VAL A C 1
ATOM 1686 O O . VAL A 1 210 ? -6.343 7.621 17.821 1.00 86.94 210 VAL A O 1
ATOM 1689 N N . VAL A 1 211 ? -4.677 9.095 17.501 1.00 84.00 211 VAL A N 1
ATOM 1690 C CA . VAL A 1 211 ? -5.319 10.222 18.178 1.00 84.00 211 VAL A CA 1
ATOM 1691 C C . VAL A 1 211 ? -5.621 11.283 17.140 1.00 84.00 211 VAL A C 1
ATOM 1693 O O . VAL A 1 211 ? -4.723 11.923 16.594 1.00 84.00 211 VAL A O 1
ATOM 1696 N N . ILE A 1 212 ? -6.907 11.480 16.883 1.00 80.19 212 ILE A N 1
ATOM 1697 C CA . ILE A 1 212 ? -7.398 12.528 15.997 1.00 80.19 212 ILE A CA 1
ATOM 1698 C C . ILE A 1 212 ? -7.740 13.733 16.864 1.00 80.19 212 ILE A C 1
ATOM 1700 O O . ILE A 1 212 ? -8.501 13.630 17.829 1.00 80.19 212 ILE A O 1
ATOM 1704 N N . GLN A 1 213 ? -7.161 14.880 16.532 1.00 73.81 213 GLN A N 1
ATOM 1705 C CA . GLN A 1 213 ? -7.501 16.141 17.152 1.00 73.81 213 GLN A CA 1
ATOM 1706 C C . GLN A 1 213 ? -8.952 16.476 16.817 1.00 73.81 213 GLN A C 1
ATOM 1708 O O . GLN A 1 213 ? -9.329 16.626 15.661 1.00 73.81 213 GLN A O 1
ATOM 1713 N N . ALA A 1 214 ? -9.765 16.617 17.852 1.00 66.62 214 ALA A N 1
ATOM 1714 C CA . ALA A 1 214 ? -11.097 17.178 17.752 1.00 66.62 214 ALA A CA 1
ATOM 1715 C C . ALA A 1 214 ? -11.020 18.606 18.303 1.00 66.62 214 ALA A C 1
ATOM 1717 O O . ALA A 1 214 ? -10.932 18.766 19.523 1.00 66.62 214 ALA A O 1
ATOM 1718 N N . PRO A 1 215 ? -10.976 19.656 17.461 1.00 56.06 215 PRO A N 1
ATOM 1719 C CA . PRO A 1 215 ? -11.159 21.032 17.905 1.00 56.06 215 PRO A CA 1
ATOM 1720 C C . PRO A 1 215 ? -12.622 21.165 18.298 1.00 56.06 215 PRO A C 1
ATOM 1722 O O . PRO A 1 215 ? -13.509 21.445 17.501 1.00 56.06 215 PRO A O 1
ATOM 1725 N N . VAL A 1 216 ? -12.876 20.796 19.536 1.00 48.84 216 VAL A N 1
ATOM 1726 C CA . VAL A 1 216 ? -14.195 20.674 20.113 1.00 48.84 216 VAL A CA 1
ATOM 1727 C C . VAL A 1 216 ? -14.932 22.021 20.000 1.00 48.84 216 VAL A C 1
ATOM 1729 O O . VAL A 1 216 ? -14.516 23.008 20.602 1.00 48.84 216 VAL A O 1
ATOM 1732 N N . ILE A 1 217 ? -16.081 22.059 19.307 1.00 45.22 217 ILE A N 1
ATOM 1733 C CA . ILE A 1 217 ? -17.164 22.996 19.661 1.00 45.22 217 ILE A CA 1
ATOM 1734 C C . ILE A 1 217 ? -17.821 22.457 20.940 1.00 45.22 217 ILE A C 1
ATOM 1736 O O . ILE A 1 217 ? -18.911 21.900 20.938 1.00 45.22 217 ILE A O 1
ATOM 1740 N N . LEU A 1 218 ? -17.100 22.583 22.043 1.00 45.75 218 LEU A N 1
ATOM 1741 C CA . LEU A 1 218 ? -17.581 22.656 23.419 1.00 45.75 218 LEU A CA 1
ATOM 1742 C C . LEU A 1 218 ? -16.610 23.660 24.044 1.00 45.75 218 LEU A C 1
ATOM 1744 O O . LEU A 1 218 ? -15.487 23.321 24.390 1.00 45.75 218 LEU A O 1
ATOM 1748 N N . TYR A 1 219 ? -17.032 24.918 23.987 1.00 33.50 219 TYR A N 1
ATOM 1749 C CA . TYR A 1 219 ? -16.384 26.146 24.440 1.00 33.50 219 TYR A CA 1
ATOM 1750 C C . TYR A 1 219 ? -15.088 26.049 25.278 1.00 33.50 219 TYR A C 1
ATOM 1752 O O . TYR A 1 219 ? -15.020 25.387 26.308 1.00 33.50 219 TYR A O 1
ATOM 1760 N N . ASN A 1 220 ? -14.116 26.852 24.824 1.00 35.41 220 ASN A N 1
ATOM 1761 C CA . ASN A 1 220 ? -12.822 27.225 25.403 1.00 35.41 220 ASN A CA 1
ATOM 1762 C C . ASN A 1 220 ? -12.745 27.338 26.937 1.00 35.41 220 ASN A C 1
ATOM 1764 O O . ASN A 1 220 ? -13.497 28.101 27.538 1.00 35.41 220 ASN A O 1
ATOM 1768 N N . SER A 1 221 ? -11.637 26.844 27.493 1.00 32.69 221 SER A N 1
ATOM 1769 C CA . SER A 1 221 ? -10.656 27.708 28.169 1.00 32.69 221 SER A CA 1
ATOM 1770 C C . SER A 1 221 ? -9.293 27.019 28.233 1.00 32.69 221 SER A C 1
ATOM 1772 O O . SER A 1 221 ? -9.196 25.858 28.621 1.00 32.69 221 SER A O 1
ATOM 1774 N N . ASN A 1 222 ? -8.259 27.752 27.820 1.00 39.50 222 ASN A N 1
ATOM 1775 C CA . ASN A 1 222 ? -6.854 27.417 28.017 1.00 39.50 222 ASN A CA 1
ATOM 1776 C C . ASN A 1 222 ? -6.596 27.108 29.495 1.00 39.50 222 ASN A C 1
ATOM 1778 O O . ASN A 1 222 ? -6.764 28.000 30.316 1.00 39.50 222 ASN A O 1
ATOM 1782 N N . ASP A 1 223 ? -6.140 25.899 29.802 1.00 33.16 223 ASP A N 1
ATOM 1783 C CA . ASP A 1 223 ? -5.351 25.644 31.000 1.00 33.16 223 ASP A CA 1
ATOM 1784 C C . ASP A 1 223 ? -4.330 24.551 30.687 1.00 33.16 223 ASP A C 1
ATOM 1786 O O . ASP A 1 223 ? -4.632 23.517 30.083 1.00 33.16 223 ASP A O 1
ATOM 1790 N N . GLU A 1 224 ? -3.086 24.848 31.046 1.00 34.34 224 GLU A N 1
ATOM 1791 C CA . GLU A 1 224 ? -1.930 23.980 30.904 1.00 34.34 224 GLU A CA 1
ATOM 1792 C C . GLU A 1 224 ? -2.212 22.613 31.542 1.00 34.34 224 GLU A C 1
ATOM 1794 O O . GLU A 1 224 ? -2.697 22.512 32.673 1.00 34.34 224 GLU A O 1
ATOM 1799 N N . LEU A 1 225 ? -1.881 21.543 30.813 1.00 30.92 225 LEU A N 1
ATOM 1800 C CA . LEU A 1 225 ? -1.880 20.174 31.323 1.00 30.92 225 LEU A CA 1
ATOM 1801 C C . LEU A 1 225 ? -0.838 20.063 32.439 1.00 30.92 225 LEU A C 1
ATOM 1803 O O . LEU A 1 225 ? 0.323 19.720 32.217 1.00 30.92 225 LEU A O 1
ATOM 1807 N N . SER A 1 226 ? -1.273 20.373 33.657 1.00 31.53 226 SER A N 1
ATOM 1808 C CA . SER A 1 226 ? -0.516 20.096 34.861 1.00 31.53 226 SER A CA 1
ATOM 1809 C C . SER A 1 226 ? -0.345 18.586 35.014 1.00 31.53 226 SER A C 1
ATOM 1811 O O . SER A 1 226 ? -1.267 17.772 34.942 1.00 31.53 226 SER A O 1
ATOM 1813 N N . GLN A 1 227 ? 0.917 18.232 35.178 1.00 42.84 227 GLN A N 1
ATOM 1814 C CA . GLN A 1 227 ? 1.460 16.909 35.384 1.00 42.84 227 GLN A CA 1
ATOM 1815 C C . GLN A 1 227 ? 0.829 16.239 36.615 1.00 42.84 227 GLN A C 1
ATOM 1817 O O . GLN A 1 227 ? 1.200 16.537 37.748 1.00 42.84 227 GLN A O 1
ATOM 1822 N N . PHE A 1 228 ? -0.090 15.293 36.407 1.00 30.86 228 PHE A N 1
ATOM 1823 C CA . PHE A 1 228 ? -0.592 14.433 37.480 1.00 30.86 228 PHE A CA 1
ATOM 1824 C C . PHE A 1 228 ? 0.101 13.069 37.464 1.00 30.86 228 PHE A C 1
ATOM 1826 O O . PHE A 1 228 ? -0.313 12.125 36.797 1.00 30.86 228 PHE A O 1
ATOM 1833 N N . CYS A 1 229 ? 1.157 12.966 38.271 1.00 28.52 229 CYS A N 1
ATOM 1834 C CA . CYS A 1 229 ? 1.691 11.700 38.759 1.00 28.52 229 CYS A CA 1
ATOM 1835 C C . CYS A 1 229 ? 1.060 11.360 40.121 1.00 28.52 229 CYS A C 1
ATOM 1837 O O . CYS A 1 229 ? 1.245 12.089 41.091 1.00 28.52 229 CYS A O 1
ATOM 1839 N N . SER A 1 230 ? 0.376 10.218 40.230 1.00 34.50 230 SER A N 1
ATOM 1840 C CA . SER A 1 230 ? 0.643 9.160 41.230 1.00 34.50 230 SER A CA 1
ATOM 1841 C C . SER A 1 230 ? -0.522 8.167 41.286 1.00 34.50 230 SER A C 1
ATOM 1843 O O . SER A 1 230 ? -1.539 8.351 41.953 1.00 34.50 230 SER A O 1
ATOM 1845 N N . GLU A 1 231 ? -0.363 7.064 40.568 1.00 44.53 231 GLU A N 1
ATOM 1846 C CA . GLU A 1 231 ? -1.380 6.029 40.460 1.00 44.53 231 GLU A CA 1
ATOM 1847 C C . GLU A 1 231 ? -1.466 5.199 41.754 1.00 44.53 231 GLU A C 1
ATOM 1849 O O . GLU A 1 231 ? -0.608 4.370 42.066 1.00 44.53 231 GLU A O 1
ATOM 1854 N N . LYS A 1 232 ? -2.538 5.392 42.528 1.00 50.50 232 LYS A N 1
ATOM 1855 C CA . LYS A 1 232 ? -2.963 4.443 43.567 1.00 50.50 232 LYS A CA 1
ATOM 1856 C C . LYS A 1 232 ? -4.024 3.522 42.971 1.00 50.50 232 LYS A C 1
ATOM 1858 O O . LYS A 1 232 ? -5.219 3.782 43.089 1.00 50.50 232 LYS A O 1
ATOM 1863 N N . TYR A 1 233 ? -3.585 2.448 42.321 1.00 58.69 233 TYR A N 1
ATOM 1864 C CA . TYR A 1 233 ? -4.493 1.457 41.749 1.00 58.69 233 TYR A CA 1
ATOM 1865 C C . TYR A 1 233 ? -5.171 0.596 42.822 1.00 58.69 233 TYR A C 1
ATOM 1867 O O . TYR A 1 233 ? -4.527 0.089 43.741 1.00 58.69 233 TYR A O 1
ATOM 1875 N N . VAL A 1 234 ? -6.479 0.386 42.672 1.00 67.31 234 VAL A N 1
ATOM 1876 C CA . VAL A 1 234 ? -7.266 -0.588 43.438 1.00 67.31 234 VAL A CA 1
ATOM 1877 C C . VAL A 1 234 ? -7.761 -1.649 42.455 1.00 67.31 234 VAL A C 1
ATOM 1879 O O . VAL A 1 234 ? -8.313 -1.319 41.410 1.00 67.31 234 VAL A O 1
ATOM 1882 N N . LYS A 1 235 ? -7.536 -2.934 42.751 1.00 71.44 235 LYS A N 1
ATOM 1883 C CA . LYS A 1 235 ? -7.929 -4.037 41.860 1.00 71.44 235 LYS A CA 1
ATOM 1884 C C . LYS A 1 235 ? -9.343 -4.508 42.198 1.00 71.44 235 LYS A C 1
ATOM 1886 O O . LYS A 1 235 ? -9.560 -5.015 43.299 1.00 71.44 235 LYS A O 1
ATOM 1891 N N . TRP A 1 236 ? -10.265 -4.381 41.243 1.00 78.62 236 TRP A N 1
ATOM 1892 C CA . TRP A 1 236 ? -11.645 -4.861 41.367 1.00 78.62 236 TRP A CA 1
ATOM 1893 C C . TRP A 1 236 ? -11.700 -6.362 41.691 1.00 78.62 236 TRP A C 1
ATOM 1895 O O . TRP A 1 236 ? -10.954 -7.159 41.115 1.00 78.62 236 TRP A O 1
ATOM 1905 N N . ARG A 1 237 ? -12.598 -6.747 42.605 1.00 78.12 237 ARG A N 1
ATOM 1906 C CA . ARG A 1 237 ? -12.852 -8.141 42.999 1.00 78.12 237 ARG A CA 1
ATOM 1907 C C . ARG A 1 237 ? -14.344 -8.426 42.926 1.00 78.12 237 ARG A C 1
ATOM 1909 O O . ARG A 1 237 ? -15.114 -7.890 43.722 1.00 78.12 237 ARG A O 1
ATOM 1916 N N . LYS A 1 238 ? -14.744 -9.266 41.967 1.00 82.44 238 LYS A N 1
ATOM 1917 C CA . LYS A 1 238 ? -16.156 -9.560 41.679 1.00 82.44 238 LYS A CA 1
ATOM 1918 C C . LYS A 1 238 ? -16.873 -10.167 42.888 1.00 82.44 238 LYS A C 1
ATOM 1920 O O . LYS A 1 238 ? -18.061 -9.927 43.067 1.00 82.44 238 LYS A O 1
ATOM 1925 N N . GLU A 1 239 ? -16.150 -10.887 43.744 1.00 85.50 239 GLU A N 1
ATOM 1926 C CA . GLU A 1 239 ? -16.706 -11.543 44.932 1.00 85.50 239 GLU A CA 1
ATOM 1927 C C . GLU A 1 239 ? -17.148 -10.545 46.015 1.00 85.50 239 GLU A C 1
ATOM 1929 O O . GLU A 1 239 ? -17.973 -10.880 46.856 1.00 85.50 239 GLU A O 1
ATOM 1934 N N . LYS A 1 240 ? -16.626 -9.312 45.987 1.00 86.25 240 LYS A N 1
ATOM 1935 C CA . LYS A 1 240 ? -16.921 -8.239 46.953 1.00 86.25 240 LYS A CA 1
ATOM 1936 C C . LYS A 1 240 ? -17.888 -7.187 46.395 1.00 86.25 240 LYS A C 1
ATOM 1938 O O . LYS A 1 240 ? -17.962 -6.077 46.909 1.00 86.25 240 LYS A O 1
ATOM 1943 N N . CYS A 1 241 ? -18.614 -7.504 45.322 1.00 85.50 241 CYS A N 1
ATOM 1944 C CA . CYS A 1 241 ? -19.501 -6.544 44.663 1.00 85.50 241 CYS A CA 1
ATOM 1945 C C . CYS A 1 241 ? -20.676 -6.101 45.552 1.00 85.50 241 CYS A C 1
ATOM 1947 O O . CYS A 1 241 ? -21.047 -4.930 45.514 1.00 85.50 241 CYS A O 1
ATOM 1949 N N . SER A 1 242 ? -21.249 -7.007 46.351 1.00 85.00 242 SER A N 1
ATOM 1950 C CA . SER A 1 242 ? -22.303 -6.669 47.320 1.00 85.00 242 SER A CA 1
ATOM 1951 C C . SER A 1 242 ? -21.771 -5.743 48.413 1.00 85.00 242 SER A C 1
ATOM 1953 O O . SER A 1 242 ? -22.339 -4.686 48.638 1.00 85.00 242 SER A O 1
ATOM 1955 N N . GLU A 1 243 ? -20.612 -6.071 48.985 1.00 85.88 243 GLU A N 1
ATOM 1956 C CA . GLU A 1 243 ? -19.923 -5.258 49.998 1.00 85.88 243 GLU A CA 1
ATOM 1957 C C . GLU A 1 243 ? -19.541 -3.864 49.463 1.00 85.88 243 GLU A C 1
ATOM 1959 O O . GLU A 1 243 ? -19.634 -2.877 50.183 1.00 85.88 243 GLU A O 1
ATOM 1964 N N . PHE A 1 244 ? -19.156 -3.755 48.184 1.00 86.19 244 PHE A N 1
ATOM 1965 C CA . PHE A 1 244 ? -18.926 -2.466 47.525 1.00 86.19 244 PHE A CA 1
ATOM 1966 C C . PHE A 1 244 ? -20.207 -1.634 47.466 1.00 86.19 244 PHE A C 1
ATOM 1968 O O . PHE A 1 244 ? -20.186 -0.463 47.826 1.00 86.19 244 PHE A O 1
ATOM 1975 N N . LEU A 1 245 ? -21.321 -2.235 47.038 1.00 83.50 245 LEU A N 1
ATOM 1976 C CA . LEU A 1 245 ? -22.622 -1.565 46.971 1.00 83.50 245 LEU A CA 1
ATOM 1977 C C . LEU A 1 245 ? -23.124 -1.164 48.361 1.00 83.50 245 LEU A C 1
ATOM 1979 O O . LEU A 1 245 ? -23.660 -0.071 48.515 1.00 83.50 245 LEU A O 1
ATOM 1983 N N . ASP A 1 246 ? -22.905 -2.002 49.370 1.00 84.44 246 ASP A N 1
ATOM 1984 C CA . ASP A 1 246 ? -23.222 -1.685 50.760 1.00 84.44 246 ASP A CA 1
ATOM 1985 C C . ASP A 1 246 ? -22.320 -0.564 51.290 1.00 84.44 246 ASP A C 1
ATOM 1987 O O . ASP A 1 246 ? -22.794 0.296 52.020 1.00 84.44 246 ASP A O 1
ATOM 1991 N N . ASN A 1 247 ? -21.047 -0.491 50.884 1.00 80.38 247 ASN A N 1
ATOM 1992 C CA . ASN A 1 247 ? -20.157 0.628 51.211 1.00 80.38 247 ASN A CA 1
ATOM 1993 C C . ASN A 1 247 ? -20.534 1.926 50.480 1.00 80.38 247 ASN A C 1
ATOM 1995 O O . ASN A 1 247 ? -20.424 2.988 51.080 1.00 80.38 247 ASN A O 1
ATOM 1999 N N . VAL A 1 248 ? -21.030 1.855 49.238 1.00 76.88 248 VAL A N 1
ATOM 2000 C CA . VAL A 1 248 ? -21.610 3.015 48.531 1.00 76.88 248 VAL A CA 1
ATOM 2001 C C . VAL A 1 248 ? -22.861 3.525 49.256 1.00 76.88 248 VAL A C 1
ATOM 2003 O O . VAL A 1 248 ? -23.065 4.729 49.322 1.00 76.88 248 VAL A O 1
ATOM 2006 N N . LYS A 1 249 ? -23.684 2.623 49.808 1.00 74.62 249 LYS A N 1
ATOM 2007 C CA . LYS A 1 249 ? -24.928 2.965 50.522 1.00 74.62 249 LYS A CA 1
ATOM 2008 C C . LYS A 1 249 ? -24.719 3.356 51.991 1.00 74.62 249 LYS A C 1
ATOM 2010 O O . LYS A 1 249 ? -25.529 4.086 52.544 1.00 74.62 249 LYS A O 1
ATOM 2015 N N . SER A 1 250 ? -23.682 2.828 52.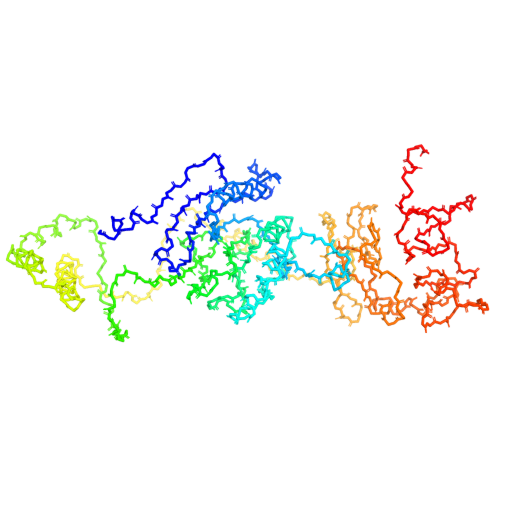642 1.00 67.75 250 SER A N 1
ATOM 2016 C CA . SER A 1 250 ? -23.407 3.034 54.074 1.00 67.75 250 SER A CA 1
ATOM 2017 C C . SER A 1 250 ? -22.507 4.237 54.362 1.00 67.75 250 SER A C 1
ATOM 2019 O O . SER A 1 250 ? -22.514 4.723 55.491 1.00 67.75 250 SER A O 1
ATOM 2021 N N . ASP A 1 251 ? -21.776 4.762 53.369 1.00 57.62 251 ASP A N 1
ATOM 2022 C CA . ASP A 1 251 ? -21.157 6.096 53.440 1.00 57.62 251 ASP A CA 1
ATOM 2023 C C . ASP A 1 251 ? -22.209 7.167 53.101 1.00 57.62 251 ASP A C 1
ATOM 2025 O O . ASP A 1 251 ? -22.219 7.751 52.023 1.00 57.62 251 ASP A O 1
ATOM 2029 N N . HIS A 1 252 ? -23.141 7.310 54.050 1.00 54.72 252 HIS A N 1
ATOM 2030 C CA . HIS A 1 252 ? -24.239 8.266 54.198 1.00 54.72 252 HIS A CA 1
ATOM 2031 C C . HIS A 1 252 ? -24.556 9.200 53.016 1.00 54.72 252 HIS A C 1
ATOM 2033 O O . HIS A 1 252 ? -23.770 10.083 52.664 1.00 54.72 252 HIS A O 1
ATOM 2039 N N . ASP A 1 253 ? -25.812 9.073 52.568 1.00 54.75 253 ASP A N 1
ATOM 2040 C CA . ASP A 1 253 ? -26.609 9.861 51.612 1.00 54.75 253 ASP A CA 1
ATOM 2041 C C . ASP A 1 253 ? -26.261 11.358 51.479 1.00 54.75 253 ASP A C 1
ATOM 2043 O O . ASP A 1 253 ? -26.423 11.924 50.408 1.00 54.75 253 ASP A O 1
ATOM 2047 N N . CYS A 1 254 ? -25.676 11.996 52.494 1.00 52.31 254 CYS A N 1
ATOM 2048 C CA . CYS A 1 254 ? -25.300 13.408 52.506 1.00 52.31 254 CYS A CA 1
ATOM 2049 C C . CYS A 1 254 ? -24.259 13.808 51.439 1.00 52.31 254 CYS A C 1
ATOM 2051 O O . CYS A 1 254 ? -24.413 14.859 50.832 1.00 52.31 254 CYS A O 1
ATOM 2053 N N . GLN A 1 255 ? -23.214 13.014 51.152 1.00 59.84 255 GLN A N 1
ATOM 2054 C CA . GLN A 1 255 ? -22.214 13.430 50.141 1.00 59.84 255 GLN A CA 1
ATOM 2055 C C . GLN A 1 255 ? -22.737 13.305 48.711 1.00 59.84 255 GLN A C 1
ATOM 2057 O O . GLN A 1 255 ? -22.419 14.144 47.869 1.00 59.84 255 GLN A O 1
ATOM 2062 N N . LEU A 1 256 ? -23.525 12.262 48.441 1.00 62.44 256 LEU A N 1
ATOM 2063 C CA . LEU A 1 256 ? -24.126 12.041 47.133 1.00 62.44 256 LEU A CA 1
ATOM 2064 C C . LEU A 1 256 ? -25.289 13.013 46.911 1.00 62.44 256 LEU A C 1
ATOM 2066 O O . LEU A 1 256 ? -25.345 13.622 45.853 1.00 62.44 256 LEU A O 1
ATOM 2070 N N . GLU A 1 257 ? -26.153 13.229 47.907 1.00 65.44 257 GLU A N 1
ATOM 2071 C CA . GLU A 1 257 ? -27.212 14.244 47.848 1.00 65.44 257 GLU A CA 1
ATOM 2072 C C . GLU A 1 257 ? -26.639 15.658 47.744 1.00 65.44 257 GLU A C 1
ATOM 2074 O O . GLU A 1 257 ? -27.157 16.457 46.976 1.00 65.44 257 GLU A O 1
ATOM 2079 N N . GLN A 1 258 ? -25.538 15.971 48.434 1.00 66.19 258 GLN A N 1
ATOM 2080 C CA . GLN A 1 258 ? -24.865 17.265 48.302 1.00 66.19 258 GLN A CA 1
ATOM 2081 C C . GLN A 1 258 ? -24.205 17.432 46.927 1.00 66.19 258 GLN A C 1
ATOM 2083 O O . GLN A 1 258 ? -24.277 18.515 46.356 1.00 66.19 258 GLN A O 1
ATOM 2088 N N . LEU A 1 259 ? -23.623 16.370 46.357 1.00 66.69 259 LEU A N 1
ATOM 2089 C CA . LEU A 1 259 ? -23.138 16.359 44.970 1.00 66.69 259 LEU A CA 1
ATOM 2090 C C . LEU A 1 259 ? -24.279 16.533 43.960 1.00 66.69 259 LEU A C 1
ATOM 2092 O O . LEU A 1 259 ? -24.104 17.238 42.972 1.00 66.69 259 LEU A O 1
ATOM 2096 N N . LEU A 1 260 ? -25.433 15.907 44.202 1.00 68.56 260 LEU A N 1
ATOM 2097 C CA . LEU A 1 260 ? -26.625 16.033 43.361 1.00 68.56 260 LEU A CA 1
ATOM 2098 C C . LEU A 1 260 ? -27.234 17.440 43.464 1.00 68.56 260 LEU A C 1
ATOM 2100 O O . LEU A 1 260 ? -27.516 18.046 42.441 1.00 68.56 260 LEU A O 1
ATOM 2104 N N . LEU A 1 261 ? -27.319 18.015 44.667 1.00 67.50 261 LEU A N 1
ATOM 2105 C CA . LEU A 1 261 ? -27.745 19.401 44.893 1.00 67.50 261 LEU A CA 1
ATOM 2106 C C . LEU A 1 261 ? -26.777 20.419 44.276 1.00 67.50 261 LEU A C 1
ATOM 2108 O O . LEU A 1 261 ? -27.210 21.445 43.763 1.00 67.50 261 LEU A O 1
ATOM 2112 N N . GLU A 1 262 ? -25.466 20.177 44.325 1.00 64.75 262 GLU A N 1
ATOM 2113 C CA . GLU A 1 262 ? -24.473 21.015 43.640 1.00 64.75 262 GLU A CA 1
ATOM 2114 C C . GLU A 1 262 ? -24.607 20.904 42.113 1.00 64.75 262 GLU A C 1
ATOM 2116 O O . GLU A 1 262 ? -24.539 21.921 41.426 1.00 64.75 262 GLU A O 1
ATOM 2121 N N . LEU A 1 263 ? -24.859 19.702 41.583 1.00 65.44 263 LEU A N 1
ATOM 2122 C CA . LEU A 1 263 ? -25.144 19.475 40.161 1.00 65.44 263 LEU A CA 1
ATOM 2123 C C . LEU A 1 263 ? -26.420 20.190 39.697 1.00 65.44 263 LEU A C 1
ATOM 2125 O O . LEU A 1 263 ? -26.401 20.800 38.631 1.00 65.44 263 LEU A O 1
ATOM 2129 N N . ASP A 1 264 ? -27.480 20.170 40.504 1.00 65.50 264 ASP A N 1
ATOM 2130 C CA . ASP A 1 264 ? -28.744 20.848 40.196 1.00 65.50 264 ASP A CA 1
ATOM 2131 C C . ASP A 1 264 ? -28.605 22.381 40.290 1.00 65.50 264 ASP A C 1
ATOM 2133 O O . ASP A 1 264 ? -29.162 23.121 39.482 1.00 65.50 264 ASP A O 1
ATOM 2137 N N . ASN A 1 265 ? -27.806 22.892 41.235 1.00 61.81 265 ASN A N 1
ATOM 2138 C CA . ASN A 1 265 ? -27.564 24.335 41.375 1.00 61.81 265 ASN A CA 1
ATOM 2139 C C . ASN A 1 265 ? -26.630 24.913 40.294 1.00 61.81 265 ASN A C 1
ATOM 2141 O O . ASN A 1 265 ? -26.668 26.120 40.042 1.00 61.81 265 ASN A O 1
ATOM 2145 N N . LEU A 1 266 ? -25.827 24.076 39.625 1.00 59.16 266 LEU A N 1
ATOM 2146 C CA . LEU A 1 266 ? -24.994 24.475 38.484 1.00 59.16 266 LEU A CA 1
ATOM 2147 C C . LEU A 1 266 ? -25.826 24.848 37.241 1.00 59.16 266 LEU A C 1
ATOM 2149 O O . LEU A 1 266 ? -25.335 25.583 36.389 1.00 59.16 266 LEU A O 1
ATOM 2153 N N . GLU A 1 267 ? -27.089 24.415 37.141 1.00 51.97 267 GLU A N 1
ATOM 2154 C CA . GLU A 1 267 ? -27.987 24.803 36.039 1.00 51.97 267 GLU A CA 1
ATOM 2155 C C . GLU A 1 267 ? -28.487 26.260 36.129 1.00 51.97 267 GLU A C 1
ATOM 2157 O O . GLU A 1 267 ? -28.952 26.808 35.129 1.00 51.97 267 GLU A O 1
ATOM 2162 N N . VAL A 1 268 ? -28.398 26.911 37.300 1.00 54.12 268 VAL A N 1
ATOM 2163 C CA . VAL A 1 268 ? -29.096 28.189 37.569 1.00 54.12 268 VAL A CA 1
ATOM 2164 C C . VAL A 1 268 ? -28.242 29.434 37.278 1.00 54.12 268 VAL A C 1
ATOM 2166 O O . VAL A 1 268 ? -28.791 30.518 37.069 1.00 54.12 268 VAL A O 1
ATOM 2169 N N . GLN A 1 269 ? -26.911 29.323 37.219 1.00 49.03 269 GLN A N 1
ATOM 2170 C CA . GLN A 1 269 ? -26.029 30.457 36.900 1.00 49.03 269 GLN A CA 1
ATOM 2171 C C . GLN A 1 269 ? -25.527 30.400 35.452 1.00 49.03 269 GLN A C 1
ATOM 2173 O O . GLN A 1 269 ? -25.419 29.329 34.870 1.00 49.03 269 GLN A O 1
ATOM 2178 N N . GLN A 1 270 ? -25.286 31.577 34.859 1.00 49.03 270 GLN A N 1
ATOM 2179 C CA . GLN A 1 270 ? -25.010 31.842 33.435 1.00 49.03 270 GLN A CA 1
ATOM 2180 C C . GLN A 1 270 ? -23.779 31.100 32.854 1.00 49.03 270 GLN A C 1
ATOM 2182 O O . GLN A 1 270 ? -22.802 31.724 32.447 1.00 49.03 270 GLN A O 1
ATOM 2187 N N . GLY A 1 271 ? -23.860 29.774 32.741 1.00 55.56 271 GLY A N 1
ATOM 2188 C CA . GLY A 1 271 ? -22.836 28.902 32.172 1.00 55.56 271 GLY A CA 1
ATOM 2189 C C . GLY A 1 271 ? -22.046 28.134 33.233 1.00 55.56 271 GLY A C 1
ATOM 2190 O O . GLY A 1 271 ? -21.479 28.708 34.156 1.00 55.56 271 GLY A O 1
ATOM 2191 N N . ILE A 1 272 ? -21.975 26.812 33.062 1.00 55.31 272 ILE A N 1
ATOM 219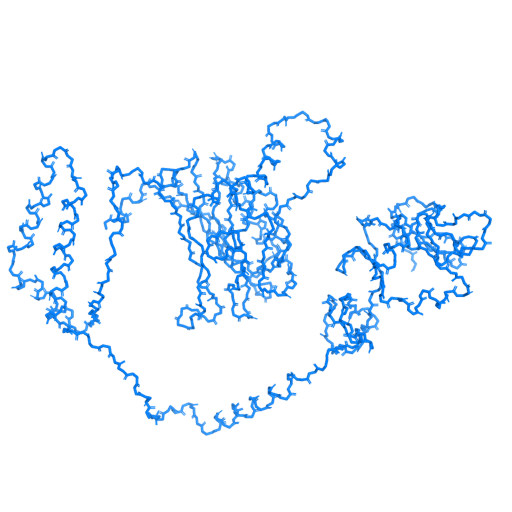2 C CA . ILE A 1 272 ? -21.197 25.903 33.910 1.00 55.31 272 ILE A CA 1
ATOM 2193 C C . ILE A 1 272 ? -19.719 25.996 33.510 1.00 55.31 272 ILE A C 1
ATOM 2195 O O . ILE A 1 272 ? -19.345 25.606 32.402 1.00 55.31 272 ILE A O 1
ATOM 2199 N N . HIS A 1 273 ? -18.865 26.487 34.409 1.00 56.91 273 HIS A N 1
ATOM 2200 C CA . HIS A 1 273 ? -17.424 26.591 34.171 1.00 56.91 273 HIS A CA 1
ATOM 2201 C C . HIS A 1 273 ? -16.704 25.245 34.378 1.00 56.91 273 HIS A C 1
ATOM 2203 O O . HIS A 1 273 ? -16.995 24.497 35.314 1.00 56.91 273 HIS A O 1
ATOM 2209 N N . GLN A 1 274 ? -15.691 24.952 33.550 1.00 56.22 274 GLN A N 1
ATOM 2210 C CA . GLN A 1 274 ? -14.916 23.702 33.612 1.00 56.22 274 GLN A CA 1
ATOM 2211 C C . GLN A 1 274 ? -14.283 23.453 34.990 1.00 56.22 274 GLN A C 1
ATOM 2213 O O . GLN A 1 274 ? -14.223 22.311 35.431 1.00 56.22 274 GLN A O 1
ATOM 2218 N N . ASN A 1 275 ? -13.877 24.502 35.711 1.00 57.69 275 ASN A N 1
ATOM 2219 C CA . ASN A 1 275 ? -13.348 24.369 37.071 1.00 57.69 275 ASN A CA 1
ATOM 2220 C C . ASN A 1 275 ? -14.378 23.846 38.076 1.00 57.69 275 ASN A C 1
ATOM 2222 O O . ASN A 1 275 ? -14.016 23.114 38.995 1.00 57.69 275 ASN A O 1
ATOM 2226 N N . GLU A 1 276 ? -15.654 24.182 37.912 1.00 61.41 276 GLU A N 1
ATOM 2227 C CA . GLU A 1 276 ? -16.712 23.661 38.778 1.00 61.41 276 GLU A CA 1
ATOM 2228 C C . GLU A 1 276 ? -17.021 22.206 38.432 1.00 61.41 276 GLU A C 1
ATOM 2230 O O . GLU A 1 276 ? -17.103 21.363 39.323 1.00 61.41 276 GLU A O 1
ATOM 2235 N N . MET A 1 277 ? -17.029 21.869 37.139 1.00 62.62 277 MET A N 1
ATOM 2236 C CA . MET A 1 277 ? -17.108 20.479 36.690 1.00 62.62 277 MET A CA 1
ATOM 2237 C C . MET A 1 277 ? -15.927 19.628 37.160 1.00 62.62 277 MET A C 1
ATOM 2239 O O . MET A 1 277 ? -16.137 18.509 37.619 1.00 62.62 277 MET A O 1
ATOM 2243 N N . ASN A 1 278 ? -14.698 20.136 37.074 1.00 65.88 278 ASN A N 1
ATOM 2244 C CA . ASN A 1 278 ? -13.503 19.431 37.532 1.00 65.88 278 ASN A CA 1
ATOM 2245 C C . ASN A 1 278 ? -13.589 19.154 39.034 1.00 65.88 278 ASN A C 1
ATOM 2247 O O . ASN A 1 278 ? -13.321 18.030 39.443 1.00 65.88 278 ASN A O 1
ATOM 2251 N N . LYS A 1 279 ? -14.052 20.121 39.839 1.00 68.38 279 LYS A N 1
ATOM 2252 C CA . LYS A 1 279 ? -14.299 19.918 41.276 1.00 68.38 279 LYS A CA 1
ATOM 2253 C C . LYS A 1 279 ? -15.344 18.832 41.527 1.00 68.38 279 LYS A C 1
ATOM 2255 O O . LYS A 1 279 ? -15.137 17.977 42.384 1.00 68.38 279 LYS A O 1
ATOM 2260 N N . VAL A 1 280 ? -16.445 18.825 40.775 1.00 69.31 280 VAL A N 1
ATOM 2261 C CA . VAL A 1 280 ? -17.489 17.794 40.899 1.00 69.31 280 VAL A CA 1
ATOM 2262 C C . VAL A 1 280 ? -16.951 16.415 40.500 1.00 69.31 280 VAL A C 1
ATOM 2264 O O . VAL A 1 280 ? -17.115 15.449 41.244 1.00 69.31 280 VAL A O 1
ATOM 2267 N N . VAL A 1 281 ? -16.246 16.311 39.370 1.00 71.12 281 VAL A N 1
ATOM 2268 C CA . VAL A 1 281 ? -15.641 15.059 38.882 1.00 71.12 281 VAL A CA 1
ATOM 2269 C C . VAL A 1 281 ? -14.564 14.551 39.840 1.00 71.12 281 VAL A C 1
ATOM 2271 O O . VAL A 1 281 ? -14.521 13.355 40.126 1.00 71.12 281 VAL A O 1
ATOM 2274 N N . GLU A 1 282 ? -13.728 15.437 40.379 1.00 74.38 282 GLU A N 1
ATOM 2275 C CA . GLU A 1 282 ? -12.718 15.103 41.381 1.00 74.38 282 GLU A CA 1
ATOM 2276 C C . GLU A 1 282 ? -13.374 14.569 42.659 1.00 74.38 282 GLU A C 1
ATOM 2278 O O . GLU A 1 282 ? -12.952 13.537 43.180 1.00 74.38 282 GLU A O 1
ATOM 2283 N N . ARG A 1 283 ? -14.457 15.196 43.135 1.00 71.69 283 ARG A N 1
ATOM 2284 C CA . ARG A 1 283 ? -15.211 14.719 44.306 1.00 71.69 283 ARG A CA 1
ATOM 2285 C C . ARG A 1 283 ? -15.861 13.357 44.057 1.00 71.69 283 ARG A C 1
ATOM 2287 O O . ARG A 1 283 ? -15.749 12.485 44.916 1.00 71.69 283 ARG A O 1
ATOM 2294 N N . ILE A 1 284 ? -16.450 13.134 42.880 1.00 74.19 284 ILE A N 1
ATOM 2295 C CA . ILE A 1 284 ? -17.006 11.828 42.482 1.00 74.19 284 ILE A CA 1
ATOM 2296 C C . ILE A 1 284 ? -15.902 10.763 42.422 1.00 74.19 284 ILE A C 1
ATOM 2298 O O . ILE A 1 284 ? -16.065 9.658 42.942 1.00 74.19 284 ILE A O 1
ATOM 2302 N N . SER A 1 285 ? -14.761 11.091 41.816 1.00 78.19 285 SER A N 1
ATOM 2303 C CA . SER A 1 285 ? -13.610 10.191 41.717 1.00 78.19 285 SER A CA 1
ATOM 2304 C C . SER A 1 285 ? -13.065 9.831 43.101 1.00 78.19 285 SER A C 1
ATOM 2306 O O . SER A 1 285 ? -12.888 8.653 43.413 1.00 78.19 285 SER A O 1
ATOM 2308 N N . ASN A 1 286 ? -12.876 10.828 43.968 1.00 77.31 286 ASN A N 1
ATOM 2309 C CA . ASN A 1 286 ? -12.408 10.639 45.339 1.00 77.31 286 ASN A CA 1
ATOM 2310 C C . ASN A 1 286 ? -13.388 9.803 46.170 1.00 77.31 286 ASN A C 1
ATOM 2312 O O . ASN A 1 286 ? -12.948 8.949 46.941 1.00 77.31 286 ASN A O 1
ATOM 2316 N N . PHE A 1 287 ? -14.697 9.992 45.979 1.00 80.88 287 PHE A N 1
ATOM 2317 C CA . PHE A 1 287 ? -15.733 9.168 46.599 1.00 80.88 287 PHE A CA 1
ATOM 2318 C C . PHE A 1 287 ? -15.605 7.700 46.176 1.00 80.88 287 PHE A C 1
ATOM 2320 O O . PHE A 1 287 ? -15.423 6.819 47.015 1.00 80.88 287 PHE A O 1
ATOM 2327 N N . PHE A 1 288 ? -15.600 7.407 44.874 1.00 81.12 288 PHE A N 1
ATOM 2328 C CA . PHE A 1 288 ? -15.479 6.018 44.425 1.00 81.12 288 PHE A CA 1
ATOM 2329 C C . PHE A 1 288 ? -14.131 5.396 44.796 1.00 81.12 288 PHE A C 1
ATOM 2331 O O . PHE A 1 288 ? -14.068 4.202 45.096 1.00 81.12 288 PHE A O 1
ATOM 2338 N N . GLN A 1 289 ? -13.054 6.181 44.839 1.00 79.31 289 GLN A N 1
ATOM 2339 C CA . GLN A 1 289 ? -11.739 5.696 45.242 1.00 79.31 289 GLN A CA 1
ATOM 2340 C C . GLN A 1 289 ? -11.656 5.417 46.749 1.00 79.31 289 GLN A C 1
ATOM 2342 O O . GLN A 1 289 ? -11.012 4.439 47.144 1.00 79.31 289 GLN A O 1
ATOM 2347 N N . SER A 1 290 ? -12.317 6.212 47.597 1.00 80.12 290 SER A N 1
ATOM 2348 C CA . SER A 1 290 ? -12.394 5.955 49.040 1.00 80.12 290 SER A CA 1
ATOM 2349 C C . SER A 1 290 ? -13.195 4.680 49.318 1.00 80.12 290 SER A C 1
ATOM 2351 O O . SER A 1 290 ? -12.701 3.789 50.015 1.00 80.12 290 SER A O 1
ATOM 2353 N N . VAL A 1 291 ? -14.349 4.521 48.663 1.00 81.88 291 VAL A N 1
ATOM 2354 C CA . VAL A 1 291 ? -15.209 3.334 48.761 1.00 81.88 291 VAL A CA 1
ATOM 2355 C C . VAL A 1 291 ? -14.493 2.091 48.231 1.00 81.88 291 VAL A C 1
ATOM 2357 O O . VAL A 1 291 ? -14.504 1.034 48.870 1.00 81.88 291 VAL A O 1
ATOM 2360 N N . ALA A 1 292 ? -13.790 2.205 47.102 1.00 81.25 292 ALA A N 1
ATOM 2361 C CA . ALA A 1 292 ? -12.985 1.120 46.551 1.00 81.25 292 ALA A CA 1
ATOM 2362 C C . ALA A 1 292 ? -11.826 0.745 47.485 1.00 81.25 292 ALA A C 1
ATOM 2364 O O . ALA A 1 292 ? -11.575 -0.438 47.713 1.00 81.25 292 ALA A O 1
ATOM 2365 N N . THR A 1 293 ? -11.142 1.725 48.080 1.00 82.19 293 THR A N 1
ATOM 2366 C CA . THR A 1 293 ? -10.052 1.472 49.035 1.00 82.19 293 THR A CA 1
ATOM 2367 C C . THR A 1 293 ? -10.568 0.796 50.306 1.00 82.19 293 THR A C 1
ATOM 2369 O O . THR A 1 293 ? -9.915 -0.119 50.808 1.00 82.19 293 THR A O 1
ATOM 2372 N N . LYS A 1 294 ? -11.744 1.201 50.800 1.00 82.50 294 LYS A N 1
ATOM 2373 C CA . LYS A 1 294 ? -12.436 0.584 51.943 1.00 82.50 294 LYS A CA 1
ATOM 2374 C C . LYS A 1 294 ? -12.838 -0.862 51.639 1.00 82.50 294 LYS A C 1
ATOM 2376 O O . LYS A 1 294 ? -12.584 -1.747 52.448 1.00 82.50 294 LYS A O 1
ATOM 2381 N N . THR A 1 295 ? -13.375 -1.117 50.446 1.00 83.75 295 THR A N 1
ATOM 2382 C CA . THR A 1 295 ? -13.898 -2.439 50.058 1.00 83.75 295 THR A CA 1
ATOM 2383 C C . THR A 1 295 ? -12.800 -3.441 49.678 1.00 83.75 295 THR A C 1
ATOM 2385 O O . THR A 1 295 ? -12.846 -4.621 50.047 1.00 83.75 295 THR A O 1
ATOM 2388 N N . PHE A 1 296 ? -11.806 -2.995 48.906 1.00 84.00 296 PHE A N 1
ATOM 2389 C CA . PHE A 1 296 ? -10.815 -3.869 48.268 1.00 84.00 296 PHE A CA 1
ATOM 2390 C C . PHE A 1 296 ? -9.407 -3.756 48.878 1.00 84.00 296 PHE A C 1
ATOM 2392 O O . PHE A 1 296 ? -8.553 -4.600 48.588 1.00 84.00 296 PHE A O 1
ATOM 2399 N N . GLY A 1 297 ? -9.160 -2.757 49.733 1.00 78.25 297 GLY A N 1
ATOM 2400 C CA . GLY A 1 297 ? -7.851 -2.469 50.320 1.00 78.25 297 GLY A CA 1
ATOM 2401 C C . GLY A 1 297 ? -6.873 -1.793 49.348 1.00 78.25 297 GLY A C 1
ATOM 2402 O O . GLY A 1 297 ? -7.109 -1.689 48.145 1.00 78.25 297 GLY A O 1
ATOM 2403 N N . LYS A 1 298 ? -5.726 -1.331 49.865 1.00 68.00 298 LYS A N 1
ATOM 2404 C CA . LYS A 1 298 ? -4.649 -0.742 49.047 1.00 68.00 298 LYS A CA 1
ATOM 2405 C C . LYS A 1 298 ? -3.849 -1.843 48.343 1.00 68.00 298 LYS A C 1
ATOM 2407 O O . LYS A 1 298 ? -3.333 -2.747 49.003 1.00 68.00 298 LYS A O 1
ATOM 2412 N N . TYR A 1 299 ? -3.687 -1.751 47.024 1.00 53.03 299 TYR A N 1
ATOM 2413 C CA . TYR A 1 299 ? -2.793 -2.638 46.278 1.00 53.03 299 TYR A CA 1
ATOM 2414 C C . TYR A 1 299 ? -1.326 -2.282 46.575 1.00 53.03 299 TYR A C 1
ATOM 2416 O O . TYR A 1 299 ? -0.916 -1.134 46.419 1.00 53.03 299 TYR A O 1
ATOM 2424 N N . LYS A 1 300 ? -0.519 -3.262 46.999 1.00 50.56 300 LYS A N 1
ATOM 2425 C CA . LYS A 1 300 ? 0.950 -3.169 46.961 1.00 50.56 300 LYS A CA 1
ATOM 2426 C C . LYS A 1 300 ? 1.429 -3.970 45.745 1.00 50.56 300 LYS A C 1
ATOM 2428 O O . LYS A 1 300 ? 1.096 -5.155 45.675 1.00 50.56 300 LYS A O 1
ATOM 2433 N N . PRO A 1 301 ? 2.195 -3.385 44.808 1.00 42.03 301 PRO A N 1
ATOM 2434 C CA . PRO A 1 301 ? 2.706 -4.130 43.665 1.00 42.03 301 PRO A CA 1
ATOM 2435 C C . PRO A 1 301 ? 3.603 -5.279 44.142 1.00 42.03 301 PRO A C 1
ATOM 2437 O O . PRO A 1 301 ? 4.504 -5.099 44.966 1.00 42.03 301 PRO A O 1
ATOM 2440 N N . PHE A 1 302 ? 3.326 -6.483 43.643 1.00 38.81 302 PHE A N 1
ATOM 2441 C CA . PHE A 1 302 ? 4.115 -7.678 43.926 1.00 38.81 302 PHE A CA 1
ATOM 2442 C C . PHE A 1 302 ? 5.517 -7.528 43.313 1.00 38.81 302 PHE A C 1
ATOM 2444 O O . PHE A 1 302 ? 5.655 -7.363 42.104 1.00 38.81 302 PHE A O 1
ATOM 2451 N N . LYS A 1 303 ? 6.576 -7.630 44.129 1.00 43.12 303 LYS A N 1
ATOM 2452 C CA . LYS A 1 303 ? 7.938 -7.853 43.618 1.00 43.12 303 LYS A CA 1
ATOM 2453 C C . LYS A 1 303 ? 8.032 -9.297 43.119 1.00 43.12 303 LYS A C 1
ATOM 2455 O O . 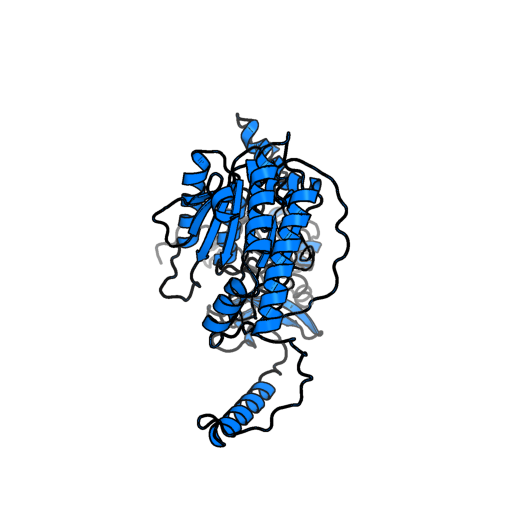LYS A 1 303 ? 7.828 -10.227 43.900 1.00 43.12 303 LYS A O 1
ATOM 2460 N N . ASN A 1 304 ? 8.352 -9.480 41.839 1.00 34.53 304 ASN A N 1
ATOM 2461 C CA . ASN A 1 304 ? 8.496 -10.790 41.200 1.00 34.53 304 ASN A CA 1
ATOM 2462 C C . ASN A 1 304 ? 9.494 -11.690 41.952 1.00 34.53 304 ASN A C 1
ATOM 2464 O O . ASN A 1 304 ? 10.707 -11.506 41.867 1.00 34.53 304 ASN A O 1
ATOM 2468 N N . ARG A 1 305 ? 8.990 -12.723 42.635 1.00 40.81 305 ARG A N 1
ATOM 2469 C CA . ARG A 1 305 ? 9.751 -13.946 42.921 1.00 40.81 305 ARG A CA 1
ATOM 2470 C C . ARG A 1 305 ? 9.303 -15.003 41.917 1.00 40.81 305 ARG A C 1
ATOM 2472 O O . ARG A 1 305 ? 8.108 -15.249 41.786 1.00 40.81 305 ARG A O 1
ATOM 2479 N N . LYS A 1 306 ? 10.257 -15.603 41.195 1.00 36.34 306 LYS A N 1
ATOM 2480 C CA . LYS A 1 306 ? 9.991 -16.681 40.224 1.00 36.34 306 LYS A CA 1
ATOM 2481 C C . LYS A 1 306 ? 9.179 -17.806 40.895 1.00 36.34 306 LYS A C 1
ATOM 2483 O O . LYS A 1 306 ? 9.610 -18.266 41.956 1.00 36.34 306 LYS A O 1
ATOM 2488 N N . PRO A 1 307 ? 8.061 -18.280 40.312 1.00 40.59 307 PRO A N 1
ATOM 2489 C CA . PRO A 1 307 ? 7.323 -19.403 40.879 1.00 40.59 307 PRO A CA 1
ATOM 2490 C C . PRO A 1 307 ? 8.108 -20.708 40.695 1.00 40.59 307 PRO A C 1
ATOM 2492 O O . PRO A 1 307 ? 8.657 -20.960 39.619 1.00 40.59 307 PRO A O 1
ATOM 2495 N N . LYS A 1 308 ? 8.143 -21.545 41.739 1.00 47.28 308 LYS A N 1
ATOM 2496 C CA . LYS A 1 308 ? 8.525 -22.960 41.624 1.00 47.28 308 LYS A CA 1
ATOM 2497 C C . LYS A 1 308 ? 7.481 -23.675 40.760 1.00 47.28 308 LYS A C 1
ATOM 2499 O O . LYS A 1 308 ? 6.291 -23.400 40.878 1.00 47.28 308 LYS A O 1
ATOM 2504 N N . SER A 1 309 ? 7.942 -24.541 39.864 1.00 46.56 309 SER A N 1
ATOM 2505 C CA . SER A 1 309 ? 7.092 -25.294 38.946 1.00 46.56 309 SER A CA 1
ATOM 2506 C C . SER A 1 309 ? 6.293 -26.355 39.695 1.00 46.56 309 SER A C 1
ATOM 2508 O O . SER A 1 309 ? 6.888 -27.326 40.159 1.00 46.56 309 SER A O 1
ATOM 2510 N N . ASP A 1 310 ? 4.972 -26.217 39.723 1.00 45.53 310 ASP A N 1
ATOM 2511 C CA . ASP A 1 310 ? 4.084 -27.341 40.001 1.00 45.53 310 ASP A CA 1
ATOM 2512 C C . ASP A 1 310 ? 3.462 -27.866 38.700 1.00 45.53 310 ASP A C 1
ATOM 2514 O O . ASP A 1 310 ? 3.166 -27.125 37.757 1.00 45.53 310 ASP A O 1
ATOM 2518 N N . ASN A 1 311 ? 3.376 -29.194 38.654 1.00 52.47 311 ASN A N 1
ATOM 2519 C CA . ASN A 1 311 ? 3.124 -30.057 37.507 1.00 52.47 311 ASN A CA 1
ATOM 2520 C C . ASN A 1 311 ? 1.935 -29.629 36.634 1.00 52.47 311 ASN A C 1
ATOM 2522 O O . ASN A 1 311 ? 0.781 -29.761 37.034 1.00 52.47 311 ASN A O 1
ATOM 2526 N N . LYS A 1 312 ? 2.212 -29.248 35.380 1.00 52.56 312 LYS A N 1
ATOM 2527 C CA . LYS A 1 312 ? 1.208 -29.252 34.306 1.00 52.56 312 LYS A CA 1
ATOM 2528 C C . LYS A 1 312 ? 1.142 -30.666 33.700 1.00 52.56 312 LYS A C 1
ATOM 2530 O O . LYS A 1 312 ? 2.121 -31.069 33.073 1.00 52.56 312 LYS A O 1
ATOM 2535 N N . PRO A 1 313 ? 0.024 -31.411 33.831 1.00 51.84 313 PRO A N 1
ATOM 2536 C CA . PRO A 1 313 ? -0.073 -32.815 33.399 1.00 51.84 313 PRO A CA 1
ATOM 2537 C C . PRO A 1 313 ? 0.201 -33.038 31.904 1.00 51.84 313 PRO A C 1
ATOM 2539 O O . PRO A 1 313 ? 0.710 -34.081 31.506 1.00 51.84 313 PRO A O 1
ATOM 2542 N N . TRP A 1 314 ? -0.101 -32.037 31.074 1.00 49.22 314 TRP A N 1
ATOM 2543 C CA . TRP A 1 314 ? 0.054 -32.084 29.618 1.00 49.22 314 TRP A CA 1
ATOM 2544 C C . TRP A 1 314 ? 1.486 -31.804 29.133 1.00 49.22 314 TRP A C 1
ATOM 2546 O O . TRP A 1 314 ? 1.809 -32.074 27.978 1.00 49.22 314 TRP A O 1
ATOM 2556 N N . PHE A 1 315 ? 2.365 -31.278 29.993 1.00 50.81 315 PHE A N 1
ATOM 2557 C CA . PHE A 1 315 ? 3.758 -30.985 29.650 1.00 50.81 315 PHE A CA 1
ATOM 2558 C C . PHE A 1 315 ? 4.690 -31.996 30.317 1.00 50.81 315 PHE A C 1
ATOM 2560 O O . PHE A 1 315 ? 5.500 -31.680 31.188 1.00 50.81 315 PHE A O 1
ATOM 2567 N N . ASN A 1 316 ? 4.518 -33.256 29.923 1.00 71.75 316 ASN A N 1
ATOM 2568 C CA . ASN A 1 316 ? 5.319 -34.359 30.429 1.00 71.75 316 ASN A CA 1
ATOM 2569 C C . ASN A 1 316 ? 6.764 -34.315 29.882 1.00 71.75 316 ASN A C 1
ATOM 2571 O O . ASN A 1 316 ? 7.109 -33.545 28.979 1.00 71.75 316 ASN A O 1
ATOM 2575 N N . LYS A 1 317 ? 7.625 -35.181 30.425 1.00 71.19 317 LYS A N 1
ATOM 2576 C CA . LYS A 1 317 ? 9.041 -35.296 30.034 1.00 71.19 317 LYS A CA 1
ATOM 2577 C C . LYS A 1 317 ? 9.225 -35.509 28.524 1.00 71.19 317 LYS A C 1
ATOM 2579 O O . LYS A 1 317 ? 10.140 -34.952 27.927 1.00 71.19 317 LYS A O 1
ATOM 2584 N N . GLN A 1 318 ? 8.302 -36.231 27.896 1.00 69.19 318 GLN A N 1
ATOM 2585 C CA . GLN A 1 318 ? 8.302 -36.512 26.461 1.00 69.19 318 GLN A CA 1
ATOM 2586 C C . GLN A 1 318 ? 8.073 -35.241 25.622 1.00 69.19 318 GLN A C 1
ATOM 2588 O O . GLN A 1 318 ? 8.739 -35.033 24.605 1.00 69.19 318 GLN A O 1
ATOM 2593 N N . CYS A 1 319 ? 7.185 -34.355 26.079 1.00 55.09 319 CYS A N 1
ATOM 2594 C CA . CYS A 1 319 ? 6.905 -33.061 25.459 1.00 55.09 319 CYS A CA 1
ATOM 2595 C C . CYS A 1 319 ? 8.098 -32.096 25.610 1.00 55.09 319 CYS A C 1
ATOM 2597 O O . CYS A 1 319 ? 8.502 -31.433 24.650 1.00 55.09 319 CYS A O 1
ATOM 2599 N N . PHE A 1 320 ? 8.744 -32.093 26.783 1.00 59.59 320 PHE A N 1
ATOM 2600 C CA . PHE A 1 320 ? 9.981 -31.340 27.016 1.00 59.59 320 PHE A CA 1
ATOM 2601 C C . PHE A 1 320 ? 11.131 -31.807 26.106 1.00 59.59 320 PHE A C 1
ATOM 2603 O O . PHE A 1 320 ? 11.795 -30.985 25.468 1.00 59.59 320 PHE A O 1
ATOM 2610 N N . ASP A 1 321 ? 11.333 -33.121 25.983 1.00 69.50 321 ASP A N 1
ATOM 2611 C CA . ASP A 1 321 ? 12.390 -33.698 25.148 1.00 69.50 321 ASP A CA 1
ATOM 2612 C C . ASP A 1 321 ? 12.138 -33.465 23.649 1.00 69.50 321 ASP A C 1
ATOM 2614 O O . ASP A 1 321 ? 13.071 -33.154 22.899 1.00 69.50 321 ASP A O 1
ATOM 2618 N N . SER A 1 322 ? 10.876 -33.521 23.214 1.00 63.28 322 SER A N 1
ATOM 2619 C CA . SER A 1 322 ? 10.469 -33.212 21.836 1.00 63.28 322 SER A CA 1
ATOM 2620 C C . SER A 1 322 ? 10.704 -31.741 21.495 1.00 63.28 322 SER A C 1
ATOM 2622 O O . SER A 1 322 ? 11.304 -31.428 20.465 1.00 63.28 322 SER A O 1
ATOM 2624 N N . ARG A 1 323 ? 10.357 -30.825 22.407 1.00 56.78 323 ARG A N 1
ATOM 2625 C CA . ARG A 1 323 ? 10.639 -29.389 22.267 1.00 56.78 323 ARG A CA 1
ATOM 2626 C C . ARG A 1 323 ? 12.141 -29.101 22.212 1.00 56.78 323 ARG A C 1
ATOM 2628 O O . ARG A 1 323 ? 12.596 -28.292 21.400 1.00 56.78 323 ARG A O 1
ATOM 2635 N N . LYS A 1 324 ? 12.942 -29.786 23.032 1.00 65.88 324 LYS A N 1
ATOM 2636 C CA . LYS A 1 324 ? 14.407 -29.655 23.024 1.00 65.88 324 LYS A CA 1
ATOM 2637 C C . LYS A 1 324 ? 15.015 -30.159 21.710 1.00 65.88 324 LYS A C 1
ATOM 2639 O O . LYS A 1 324 ? 15.902 -29.498 21.167 1.00 65.88 324 LYS A O 1
ATOM 2644 N N . LYS A 1 325 ? 14.521 -31.278 21.164 1.00 69.94 325 LYS A N 1
ATOM 2645 C CA . LYS A 1 325 ? 14.913 -31.784 19.835 1.00 69.94 325 LYS A CA 1
ATOM 2646 C C . LYS A 1 325 ? 14.530 -30.810 18.720 1.00 69.94 325 LYS A C 1
ATOM 2648 O O . LYS A 1 325 ? 15.390 -30.485 17.905 1.00 69.94 325 LYS A O 1
ATOM 2653 N N . PHE A 1 326 ? 13.306 -30.282 18.734 1.00 59.50 326 PHE A N 1
ATOM 2654 C CA . PHE A 1 326 ? 12.827 -29.290 17.768 1.00 59.50 326 PHE A CA 1
ATOM 2655 C C . PHE A 1 326 ? 13.708 -28.033 17.746 1.00 59.50 326 PHE A C 1
ATOM 2657 O O . PHE A 1 326 ? 14.206 -27.638 16.695 1.00 59.50 326 PHE A O 1
ATOM 2664 N N . HIS A 1 327 ? 14.003 -27.441 18.907 1.00 51.06 327 HIS A N 1
ATOM 2665 C CA . HIS A 1 327 ? 14.851 -26.246 18.962 1.00 51.06 327 HIS A CA 1
ATOM 2666 C C . HIS A 1 327 ? 16.314 -26.522 18.573 1.00 51.06 327 HIS A C 1
ATOM 2668 O O . HIS A 1 327 ? 16.961 -25.650 17.989 1.00 51.06 327 HIS A O 1
ATOM 2674 N N . LYS A 1 328 ? 16.836 -27.727 18.844 1.00 60.28 328 LYS A N 1
ATOM 2675 C CA . LYS A 1 328 ? 18.175 -28.148 18.399 1.00 60.28 328 LYS A CA 1
ATOM 2676 C C . LYS A 1 328 ? 18.229 -28.379 16.882 1.00 60.28 328 LYS A C 1
ATOM 2678 O O . LYS A 1 328 ? 19.238 -28.048 16.269 1.00 60.28 328 LYS A O 1
ATOM 2683 N N . ALA A 1 329 ? 17.152 -28.885 16.276 1.00 49.59 329 ALA A N 1
ATOM 2684 C CA . ALA A 1 329 ? 17.010 -29.011 14.824 1.00 49.59 329 ALA A CA 1
ATOM 2685 C C . ALA A 1 329 ? 16.856 -27.640 14.142 1.00 49.59 329 ALA A C 1
ATOM 2687 O O . ALA A 1 329 ? 17.523 -27.369 13.149 1.00 49.59 329 ALA A O 1
ATOM 2688 N N . ARG A 1 330 ? 16.072 -26.730 14.733 1.00 45.47 330 ARG A N 1
ATOM 2689 C CA . ARG A 1 330 ? 15.893 -25.355 14.242 1.00 45.47 330 ARG A CA 1
ATOM 2690 C C . ARG A 1 330 ? 17.209 -24.575 14.195 1.00 45.47 330 ARG A C 1
ATOM 2692 O O . ARG A 1 330 ? 17.496 -23.930 13.197 1.00 45.47 330 ARG A O 1
ATOM 2699 N N . LYS A 1 331 ? 18.049 -24.689 15.234 1.00 41.03 331 LYS A N 1
ATOM 2700 C CA . LYS A 1 331 ? 19.388 -24.064 15.259 1.00 41.03 331 LYS A CA 1
ATOM 2701 C C . LYS A 1 331 ? 20.359 -24.629 14.215 1.00 41.03 331 LYS A C 1
ATOM 2703 O O . LYS A 1 331 ? 21.332 -23.965 13.898 1.00 41.03 331 LYS A O 1
ATOM 2708 N N . ARG A 1 332 ? 20.116 -25.834 13.688 1.00 46.00 332 ARG A N 1
ATOM 2709 C CA . ARG A 1 332 ? 20.924 -26.425 12.607 1.00 46.00 332 ARG A CA 1
ATOM 2710 C C . ARG A 1 332 ? 20.484 -25.969 11.210 1.00 46.00 332 ARG A C 1
ATOM 2712 O O . ARG A 1 332 ? 21.280 -26.082 10.292 1.00 46.00 332 ARG A O 1
ATOM 2719 N N . LYS A 1 333 ? 19.258 -25.447 11.054 1.00 38.28 333 LYS A N 1
ATOM 2720 C CA . LYS A 1 333 ? 18.696 -24.972 9.774 1.00 38.28 333 LYS A CA 1
ATOM 2721 C C . LYS A 1 333 ? 18.878 -23.469 9.503 1.00 38.28 333 LYS A C 1
ATOM 2723 O O . LYS A 1 333 ? 18.585 -23.042 8.400 1.00 38.28 333 LYS A O 1
ATOM 2728 N N . SER A 1 334 ? 19.357 -22.662 10.459 1.00 33.00 334 SER A N 1
ATOM 2729 C CA . SER A 1 334 ? 19.547 -21.208 10.256 1.00 33.00 334 SER A CA 1
ATOM 2730 C C . SER A 1 334 ? 20.948 -20.806 9.765 1.00 33.00 334 SER A C 1
ATOM 2732 O O . SER A 1 334 ? 21.312 -19.640 9.872 1.00 33.00 334 SER A O 1
ATOM 2734 N N . CYS A 1 335 ? 21.737 -21.757 9.262 1.00 34.84 335 CYS A N 1
ATOM 2735 C CA . CYS A 1 335 ? 22.998 -21.500 8.567 1.00 34.84 335 CYS A CA 1
ATOM 2736 C C . CYS A 1 335 ? 22.918 -22.139 7.179 1.00 34.84 335 CYS A C 1
ATOM 2738 O O . CYS A 1 335 ? 23.438 -23.236 6.972 1.00 34.84 335 CYS A O 1
ATOM 2740 N N . HIS A 1 336 ? 22.256 -21.476 6.235 1.00 43.50 336 HIS A N 1
ATOM 2741 C CA . HIS A 1 336 ? 22.574 -21.670 4.824 1.00 43.50 336 HIS A CA 1
ATOM 2742 C C . HIS A 1 336 ? 23.231 -20.384 4.312 1.00 43.50 336 HIS A C 1
ATOM 2744 O O . HIS A 1 336 ? 22.730 -19.300 4.620 1.00 43.50 336 HIS A O 1
ATOM 2750 N N . PRO A 1 337 ? 24.399 -20.483 3.651 1.00 54.56 337 PRO A N 1
ATOM 2751 C CA . PRO A 1 337 ? 24.996 -19.345 2.967 1.00 54.56 337 PRO A CA 1
ATOM 2752 C C . PRO A 1 337 ? 24.004 -18.804 1.928 1.00 54.56 337 PRO A C 1
ATOM 2754 O O . PRO A 1 337 ? 23.198 -19.560 1.392 1.00 54.56 337 PRO A O 1
ATOM 2757 N N . THR A 1 338 ? 24.029 -17.494 1.682 1.00 61.66 338 THR A N 1
ATOM 2758 C CA . THR A 1 338 ? 23.274 -16.881 0.578 1.00 61.66 338 THR A CA 1
ATOM 2759 C C . THR A 1 338 ? 23.633 -17.589 -0.735 1.00 61.66 338 THR A C 1
ATOM 2761 O O . THR A 1 338 ? 24.832 -17.785 -0.953 1.00 61.66 338 THR A O 1
ATOM 2764 N N . PRO A 1 339 ? 22.644 -17.973 -1.562 1.00 77.75 339 PRO A N 1
ATOM 2765 C CA . PRO A 1 339 ? 22.862 -18.734 -2.797 1.00 77.75 339 PRO A CA 1
ATOM 2766 C C . PRO A 1 339 ? 23.724 -17.940 -3.786 1.00 77.75 339 PRO A C 1
ATOM 2768 O O . PRO A 1 339 ? 23.675 -16.708 -3.771 1.00 77.75 339 PRO A O 1
ATOM 2771 N N . ASN A 1 340 ? 24.532 -18.608 -4.615 1.00 81.62 340 ASN A N 1
ATOM 2772 C CA . ASN A 1 340 ? 25.403 -17.910 -5.570 1.00 81.62 340 ASN A CA 1
ATOM 2773 C C . ASN A 1 340 ? 24.646 -17.463 -6.825 1.00 81.62 340 ASN A C 1
ATOM 2775 O O . ASN A 1 340 ? 24.968 -16.423 -7.393 1.00 81.62 340 ASN A O 1
ATOM 2779 N N . ASP A 1 341 ? 23.625 -18.223 -7.216 1.00 85.81 341 ASP A N 1
ATOM 2780 C CA . ASP A 1 341 ? 22.695 -17.927 -8.302 1.00 85.81 341 ASP A CA 1
ATOM 2781 C C . ASP A 1 341 ? 21.319 -18.569 -8.022 1.00 85.81 341 ASP A C 1
ATOM 2783 O O . ASP A 1 341 ? 21.085 -19.141 -6.953 1.00 85.81 341 ASP A O 1
ATOM 2787 N N . CYS A 1 342 ? 20.384 -18.451 -8.965 1.00 86.25 342 CYS A N 1
ATOM 2788 C CA . CYS A 1 342 ? 19.042 -19.013 -8.828 1.00 86.25 342 CYS A CA 1
ATOM 2789 C C . CYS A 1 342 ? 19.003 -20.553 -8.839 1.00 86.25 342 CYS A C 1
ATOM 2791 O O . CYS A 1 342 ? 18.028 -21.129 -8.358 1.00 86.25 342 CYS A O 1
ATOM 2793 N N . SER A 1 343 ? 20.046 -21.234 -9.326 1.00 88.94 343 SER A N 1
ATOM 2794 C CA . SER A 1 343 ? 20.113 -22.702 -9.356 1.00 88.94 343 SER A CA 1
ATOM 2795 C C . SER A 1 343 ? 20.416 -23.312 -7.981 1.00 88.94 343 SER A C 1
ATOM 2797 O O . SER A 1 343 ? 20.010 -24.437 -7.694 1.00 88.94 343 SER A O 1
ATOM 2799 N N . ASP A 1 344 ? 21.044 -22.537 -7.089 1.00 84.94 344 ASP A N 1
ATOM 2800 C CA . ASP A 1 344 ? 21.293 -22.905 -5.689 1.00 84.94 344 ASP A CA 1
ATOM 2801 C C . ASP A 1 344 ? 20.019 -22.838 -4.810 1.00 84.94 344 ASP A C 1
ATOM 2803 O O . ASP A 1 344 ? 20.042 -23.225 -3.633 1.00 84.94 344 ASP A O 1
ATOM 2807 N N . LEU A 1 345 ? 18.899 -22.329 -5.342 1.00 80.25 345 LEU A N 1
ATOM 2808 C CA . LEU A 1 345 ? 17.621 -22.274 -4.629 1.00 80.25 345 LEU A CA 1
ATOM 2809 C C . LEU A 1 345 ? 16.991 -23.669 -4.501 1.00 80.25 345 LEU A C 1
ATOM 2811 O O . LEU A 1 345 ? 17.130 -24.541 -5.354 1.00 80.25 345 LEU A O 1
ATOM 2815 N N . SER A 1 346 ? 16.266 -23.904 -3.403 1.00 74.81 346 SER A N 1
ATOM 2816 C CA . SER A 1 346 ? 15.659 -25.213 -3.142 1.00 74.81 346 SER A CA 1
ATOM 2817 C C . SER A 1 346 ? 14.601 -25.589 -4.184 1.00 74.81 346 SER A C 1
ATOM 2819 O O . SER A 1 346 ? 13.781 -24.758 -4.567 1.00 74.81 346 SER A O 1
ATOM 2821 N N . LEU A 1 347 ? 14.542 -26.870 -4.556 1.00 64.62 347 LEU A N 1
ATOM 2822 C CA . LEU A 1 347 ? 13.455 -27.436 -5.364 1.00 64.62 347 LEU A CA 1
ATOM 2823 C C . LEU A 1 347 ? 12.085 -27.100 -4.741 1.00 64.62 347 LEU A C 1
ATOM 2825 O O . LEU A 1 347 ? 11.866 -27.360 -3.555 1.00 64.62 347 LEU A O 1
ATOM 2829 N N . GLY A 1 348 ? 11.176 -26.525 -5.537 1.00 61.19 348 GLY A N 1
ATOM 2830 C CA . GLY A 1 348 ? 9.850 -26.061 -5.095 1.00 61.19 348 GLY A CA 1
ATOM 2831 C C . GLY A 1 348 ? 9.781 -24.594 -4.642 1.00 61.19 348 GLY A C 1
ATOM 2832 O O . GLY A 1 348 ? 8.766 -24.180 -4.087 1.00 61.19 348 GLY A O 1
ATOM 2833 N N . THR A 1 349 ? 10.847 -23.818 -4.849 1.00 74.44 349 THR A N 1
ATOM 2834 C CA . THR A 1 349 ? 10.842 -22.352 -4.702 1.00 74.44 349 THR A CA 1
ATOM 2835 C C . THR A 1 349 ? 10.069 -21.718 -5.868 1.00 74.44 349 THR A C 1
ATOM 2837 O O . THR A 1 349 ? 10.212 -22.184 -6.990 1.00 74.44 349 THR A O 1
ATOM 2840 N N . CYS A 1 350 ? 9.249 -20.690 -5.625 1.00 73.06 350 CYS A N 1
ATOM 2841 C CA . CYS A 1 350 ? 8.480 -20.011 -6.682 1.00 73.06 350 CYS A CA 1
ATOM 2842 C C . CYS A 1 350 ? 9.343 -19.020 -7.477 1.00 73.06 350 CYS A C 1
ATOM 2844 O O . CYS A 1 350 ? 10.318 -18.488 -6.939 1.00 73.06 350 CYS A O 1
ATOM 2846 N N . SER A 1 351 ? 8.951 -18.699 -8.712 1.00 77.44 351 SER A N 1
ATOM 2847 C CA . SER A 1 351 ? 9.565 -17.597 -9.463 1.00 77.44 351 SER A CA 1
ATOM 2848 C C . SER A 1 351 ? 9.404 -16.264 -8.723 1.00 77.44 351 SER A C 1
ATOM 2850 O O . SER A 1 351 ? 8.407 -16.038 -8.031 1.00 77.44 351 SER A O 1
ATOM 2852 N N . GLY A 1 352 ? 10.392 -15.375 -8.823 1.00 75.69 352 GLY A N 1
ATOM 2853 C CA . GLY A 1 352 ? 10.350 -14.081 -8.140 1.00 75.69 352 GLY A CA 1
ATOM 2854 C C . GLY A 1 352 ? 11.714 -13.440 -7.931 1.00 75.69 352 GLY A C 1
ATOM 2855 O O . GLY A 1 352 ? 12.723 -13.894 -8.457 1.00 75.69 352 GLY A O 1
ATOM 2856 N N . VAL A 1 353 ? 11.751 -12.366 -7.146 1.00 78.62 353 VAL A N 1
ATOM 2857 C CA . VAL A 1 353 ? 12.980 -11.606 -6.888 1.00 78.62 353 VAL A CA 1
ATOM 2858 C C . VAL A 1 353 ? 13.729 -12.167 -5.678 1.00 78.62 353 VAL A C 1
ATOM 2860 O O . VAL A 1 353 ? 13.175 -12.254 -4.581 1.00 78.62 353 VAL A O 1
ATOM 2863 N N . TYR A 1 354 ? 15.008 -12.493 -5.861 1.00 79.94 354 TYR A N 1
ATOM 2864 C CA . TYR A 1 354 ? 15.885 -13.073 -4.844 1.00 79.94 354 TYR A CA 1
ATOM 2865 C C . TYR A 1 354 ? 17.210 -12.316 -4.743 1.00 79.94 354 TYR A C 1
ATOM 2867 O O . TYR A 1 354 ? 17.611 -11.588 -5.649 1.00 79.94 354 TYR A O 1
ATOM 2875 N N . ILE A 1 355 ? 17.905 -12.504 -3.617 1.00 79.06 355 ILE A N 1
ATOM 2876 C CA . ILE A 1 355 ? 19.264 -11.994 -3.414 1.00 79.06 355 ILE A CA 1
ATOM 2877 C C . ILE A 1 355 ? 20.241 -13.153 -3.580 1.00 79.06 355 ILE A C 1
ATOM 2879 O O . ILE A 1 355 ? 20.198 -14.114 -2.807 1.00 79.06 355 ILE A O 1
ATOM 2883 N N . ILE A 1 356 ? 21.143 -13.017 -4.545 1.00 82.38 356 ILE A N 1
ATOM 2884 C CA . ILE A 1 356 ? 22.247 -13.944 -4.788 1.00 82.38 356 ILE A CA 1
ATOM 2885 C C . ILE A 1 356 ? 23.575 -13.287 -4.405 1.00 82.38 356 ILE A C 1
ATOM 2887 O O . ILE A 1 356 ? 23.690 -12.059 -4.354 1.00 82.38 356 ILE A O 1
ATOM 2891 N N . ARG A 1 357 ? 24.593 -14.091 -4.107 1.00 77.62 357 ARG A N 1
ATOM 2892 C CA . ARG A 1 357 ? 25.933 -13.622 -3.748 1.00 77.62 357 ARG A CA 1
ATOM 2893 C C . ARG A 1 357 ? 26.922 -13.983 -4.846 1.00 77.62 357 ARG A C 1
ATOM 2895 O O . ARG A 1 357 ? 27.278 -15.142 -5.010 1.00 77.62 357 ARG A O 1
ATOM 2902 N N . LEU A 1 358 ? 27.431 -12.970 -5.538 1.00 70.25 358 LEU A N 1
ATOM 2903 C CA . LEU A 1 358 ? 28.490 -13.148 -6.529 1.00 70.25 358 LEU A CA 1
ATOM 2904 C C . LEU A 1 358 ? 29.796 -13.602 -5.856 1.00 70.25 358 LEU A C 1
ATOM 2906 O O . LEU A 1 358 ? 30.028 -13.331 -4.673 1.00 70.25 358 LEU A O 1
ATOM 2910 N N . GLN A 1 359 ? 30.697 -14.222 -6.628 1.00 63.94 359 GLN A N 1
ATOM 2911 C CA . GLN A 1 359 ? 31.985 -14.750 -6.141 1.00 63.94 359 GLN A CA 1
ATOM 2912 C C . GLN A 1 359 ? 32.827 -13.705 -5.376 1.00 63.94 359 GLN A C 1
ATOM 2914 O O . GLN A 1 359 ? 33.524 -14.040 -4.419 1.00 63.94 359 GLN A O 1
ATOM 2919 N N . ASN A 1 360 ? 32.667 -12.416 -5.699 1.00 63.16 360 ASN A N 1
ATOM 2920 C CA . ASN A 1 360 ? 33.333 -11.293 -5.026 1.00 63.16 360 ASN A CA 1
ATOM 2921 C C . ASN A 1 360 ? 32.638 -10.827 -3.731 1.00 63.16 360 ASN A C 1
ATOM 2923 O O . ASN A 1 360 ? 32.942 -9.755 -3.216 1.00 63.16 360 ASN A O 1
ATOM 2927 N N . SER A 1 361 ? 31.709 -11.615 -3.181 1.00 57.44 361 SER A N 1
ATOM 2928 C CA . SER A 1 361 ? 30.926 -11.284 -1.980 1.00 57.44 361 SER A CA 1
ATOM 2929 C C . SER A 1 361 ? 30.016 -10.059 -2.105 1.00 57.44 361 SER A C 1
ATOM 2931 O O . SER A 1 361 ? 29.631 -9.472 -1.094 1.00 57.44 361 SER A O 1
ATOM 2933 N N . VAL A 1 362 ? 29.646 -9.697 -3.332 1.00 68.12 362 VAL A N 1
ATOM 2934 C CA . VAL A 1 362 ? 28.644 -8.664 -3.613 1.00 68.12 362 VAL A CA 1
ATOM 2935 C C . VAL A 1 362 ? 27.270 -9.323 -3.658 1.00 68.12 362 VAL A C 1
ATOM 2937 O O . VAL A 1 362 ? 27.087 -10.326 -4.348 1.00 68.12 362 VAL A O 1
ATOM 2940 N N . ASN A 1 363 ? 26.316 -8.762 -2.919 1.00 76.06 363 ASN A N 1
ATOM 2941 C CA . ASN A 1 363 ? 24.922 -9.183 -2.989 1.00 76.06 363 ASN A CA 1
ATOM 2942 C C . ASN A 1 363 ? 24.260 -8.504 -4.189 1.00 76.06 363 ASN A C 1
ATOM 2944 O O . ASN A 1 363 ? 24.303 -7.278 -4.297 1.00 76.06 363 ASN A O 1
ATOM 2948 N N . LEU A 1 364 ? 23.635 -9.294 -5.055 1.00 78.25 364 LEU A N 1
ATOM 2949 C CA . LEU A 1 364 ? 22.907 -8.830 -6.227 1.00 78.25 364 LEU A CA 1
ATOM 2950 C C . LEU A 1 364 ? 21.445 -9.260 -6.120 1.00 78.25 364 LEU A C 1
ATOM 2952 O O . LEU A 1 364 ? 21.150 -10.379 -5.706 1.00 78.25 364 LEU A O 1
ATOM 2956 N N . THR A 1 365 ? 20.539 -8.360 -6.488 1.00 81.62 365 THR A N 1
ATOM 2957 C CA . THR A 1 365 ? 19.105 -8.654 -6.555 1.00 81.62 365 THR A CA 1
ATOM 2958 C C . THR A 1 365 ? 18.762 -9.061 -7.981 1.00 81.62 365 THR A C 1
ATOM 2960 O O . THR A 1 365 ? 19.049 -8.305 -8.904 1.00 81.62 365 THR A O 1
ATOM 2963 N N . VAL A 1 366 ? 18.183 -10.246 -8.157 1.00 84.19 366 VAL A N 1
ATOM 2964 C CA . VAL A 1 366 ? 17.887 -10.849 -9.465 1.00 84.19 366 VAL A CA 1
ATOM 2965 C C . VAL A 1 366 ? 16.477 -11.416 -9.485 1.00 84.19 366 VAL A C 1
ATOM 2967 O O . VAL A 1 366 ? 15.935 -11.765 -8.436 1.00 84.19 366 VAL A O 1
ATOM 2970 N N . PHE A 1 367 ? 15.891 -11.543 -10.671 1.00 84.81 367 PHE A N 1
ATOM 2971 C CA . PHE A 1 367 ? 14.683 -12.334 -10.847 1.00 84.81 367 PHE A CA 1
ATOM 2972 C C . PHE A 1 367 ? 15.077 -13.780 -11.148 1.00 84.81 367 PHE A C 1
ATOM 2974 O O . PHE A 1 367 ? 15.831 -14.038 -12.085 1.00 84.81 367 PHE A O 1
ATOM 2981 N N . CYS A 1 368 ? 14.588 -14.713 -10.338 1.00 86.69 368 CYS A N 1
ATOM 2982 C CA . CYS A 1 368 ? 14.734 -16.138 -10.570 1.00 86.69 368 CYS A CA 1
ATOM 2983 C C . CYS A 1 368 ? 13.454 -16.682 -11.189 1.00 86.69 368 CYS A C 1
ATOM 2985 O O . CYS A 1 368 ? 12.394 -16.608 -10.564 1.00 86.69 368 CYS A O 1
ATOM 2987 N N . ASP A 1 369 ? 13.565 -17.262 -12.378 1.00 85.44 369 ASP A N 1
ATOM 2988 C CA . ASP A 1 369 ? 12.517 -18.106 -12.937 1.00 85.44 369 ASP A CA 1
ATOM 2989 C C . ASP A 1 369 ? 12.746 -19.546 -12.460 1.00 85.44 369 ASP A C 1
ATOM 2991 O O . ASP A 1 369 ? 13.741 -20.203 -12.785 1.00 85.44 369 ASP A O 1
ATOM 2995 N N . MET A 1 370 ? 11.834 -20.002 -11.605 1.00 85.19 370 MET A N 1
ATOM 2996 C CA . MET A 1 370 ? 11.844 -21.319 -10.980 1.00 85.19 370 MET A CA 1
ATOM 2997 C C . MET A 1 370 ? 10.789 -22.262 -11.580 1.00 85.19 370 MET A C 1
ATOM 2999 O O . MET A 1 370 ? 10.598 -23.363 -11.065 1.00 85.19 370 MET A O 1
ATOM 3003 N N . GLU A 1 371 ? 10.109 -21.843 -12.650 1.00 80.75 371 GLU A N 1
ATOM 3004 C CA . GLU A 1 371 ? 8.993 -22.566 -13.266 1.00 80.75 371 GLU A CA 1
ATOM 3005 C C . GLU A 1 371 ? 9.356 -23.082 -14.666 1.00 80.75 371 GLU A C 1
ATOM 3007 O O . GLU A 1 371 ? 9.109 -24.253 -14.969 1.00 80.75 371 GLU A O 1
ATOM 3012 N N . THR A 1 372 ? 9.996 -22.256 -15.499 1.00 82.00 372 THR A N 1
ATOM 3013 C CA . THR A 1 372 ? 10.357 -22.623 -16.878 1.00 82.00 372 THR A CA 1
ATOM 3014 C C . THR A 1 372 ? 11.481 -23.661 -16.906 1.00 82.00 372 THR A C 1
ATOM 3016 O O . THR A 1 372 ? 12.507 -23.497 -16.247 1.00 82.00 372 THR A O 1
ATOM 3019 N N . ASP A 1 373 ? 11.315 -24.742 -17.676 1.00 83.75 373 ASP A N 1
ATOM 3020 C CA . ASP A 1 373 ? 12.325 -25.797 -17.876 1.00 83.75 373 ASP A CA 1
ATOM 3021 C C . ASP A 1 373 ? 12.955 -26.349 -16.579 1.00 83.75 373 ASP A C 1
ATOM 3023 O O . ASP A 1 373 ? 14.155 -26.607 -16.499 1.00 83.75 373 ASP A O 1
ATOM 3027 N N . ASN A 1 374 ? 12.117 -26.601 -15.566 1.00 79.12 374 ASN A N 1
ATOM 3028 C CA . ASN A 1 374 ? 12.492 -27.051 -14.211 1.00 79.12 374 ASN A CA 1
ATOM 3029 C C . ASN A 1 374 ? 13.144 -25.983 -13.314 1.00 79.12 374 ASN A C 1
ATOM 3031 O O . ASN A 1 374 ? 13.562 -26.309 -12.199 1.00 79.12 374 ASN A O 1
ATOM 3035 N N . GLY A 1 375 ? 13.174 -24.726 -13.753 1.00 86.06 375 GLY A N 1
ATOM 3036 C CA . GLY A 1 375 ? 13.580 -23.589 -12.941 1.00 86.06 375 GLY A CA 1
ATOM 3037 C C . GLY A 1 375 ? 15.083 -23.467 -12.694 1.00 86.06 375 GLY A C 1
ATOM 3038 O O . GLY A 1 375 ? 15.898 -24.236 -13.199 1.00 86.06 375 GLY A O 1
ATOM 3039 N N . GLY A 1 376 ? 15.450 -22.480 -11.875 1.00 86.69 376 GLY A N 1
ATOM 3040 C CA . GLY A 1 376 ? 16.844 -22.175 -11.539 1.00 86.69 376 GLY A CA 1
ATOM 3041 C C . GLY A 1 376 ? 17.488 -21.143 -12.465 1.00 86.69 376 GLY A C 1
ATOM 3042 O O . GLY A 1 376 ? 18.704 -20.959 -12.431 1.00 86.69 376 GLY A O 1
ATOM 3043 N N . TRP A 1 377 ? 16.691 -20.451 -13.278 1.00 91.44 377 TRP A N 1
ATOM 3044 C CA . TRP A 1 377 ? 17.176 -19.461 -14.230 1.00 91.44 377 TRP A CA 1
ATOM 3045 C C . TRP A 1 377 ? 17.331 -18.097 -13.569 1.00 91.44 377 TRP A C 1
ATOM 3047 O O . TRP A 1 377 ? 16.365 -17.524 -13.071 1.00 91.44 377 TRP A O 1
ATOM 3057 N N . THR A 1 378 ? 18.543 -17.548 -13.609 1.00 90.00 378 THR A N 1
ATOM 3058 C CA . THR A 1 378 ? 18.782 -16.138 -13.283 1.00 90.00 378 THR A CA 1
ATOM 3059 C C . THR A 1 378 ? 18.461 -15.297 -14.509 1.00 90.00 378 THR A C 1
ATOM 3061 O O . THR A 1 378 ? 19.175 -15.356 -15.511 1.00 90.00 378 THR A O 1
ATOM 3064 N N . VAL A 1 379 ? 17.389 -14.517 -14.442 1.00 89.94 379 VAL A N 1
ATOM 3065 C CA . VAL A 1 379 ? 16.939 -13.704 -15.568 1.00 89.94 379 VAL A CA 1
ATOM 3066 C C . VAL A 1 379 ? 17.745 -12.406 -15.621 1.00 89.94 379 VAL A C 1
ATOM 3068 O O . VAL A 1 379 ? 17.809 -11.658 -14.648 1.00 89.94 379 VAL A O 1
ATOM 3071 N N . ILE A 1 380 ? 18.397 -12.165 -16.761 1.00 89.75 380 ILE A N 1
ATOM 3072 C CA . ILE A 1 380 ? 19.292 -11.014 -16.979 1.00 89.75 380 ILE A CA 1
ATOM 3073 C C . ILE A 1 380 ? 18.650 -9.886 -17.799 1.00 89.75 380 ILE A C 1
ATOM 3075 O O . ILE A 1 380 ? 19.141 -8.754 -17.787 1.00 89.75 380 ILE A O 1
ATOM 3079 N N . GLN A 1 381 ? 17.591 -10.211 -18.544 1.00 91.56 381 GLN A N 1
ATOM 3080 C CA . GLN A 1 381 ? 16.851 -9.304 -19.411 1.00 91.56 381 GLN A CA 1
ATOM 3081 C C . GLN A 1 381 ? 15.403 -9.784 -19.533 1.00 91.56 381 GLN A C 1
ATOM 3083 O O . GLN A 1 381 ? 15.167 -10.987 -19.658 1.00 91.56 381 GLN A O 1
ATOM 3088 N N . THR A 1 382 ? 14.452 -8.851 -19.511 1.00 89.94 382 THR A N 1
ATOM 3089 C CA . THR A 1 382 ? 13.017 -9.124 -19.697 1.00 89.94 382 THR A CA 1
ATOM 3090 C C . THR A 1 382 ? 12.339 -7.995 -20.461 1.00 89.94 382 THR A C 1
ATOM 3092 O O . THR A 1 382 ? 12.578 -6.825 -20.165 1.00 89.94 382 THR A O 1
ATOM 3095 N N . ARG A 1 383 ? 11.462 -8.347 -21.414 1.00 86.06 383 ARG A N 1
ATOM 3096 C CA . ARG A 1 383 ? 10.582 -7.437 -22.174 1.00 86.06 383 ARG A CA 1
ATOM 3097 C C . ARG A 1 383 ? 9.207 -8.081 -22.341 1.00 86.06 383 ARG A C 1
ATOM 3099 O O . ARG A 1 383 ? 9.155 -9.257 -22.693 1.00 86.06 383 ARG A O 1
ATOM 3106 N N . PHE A 1 384 ? 8.126 -7.338 -22.143 1.00 82.06 384 PHE A N 1
ATOM 3107 C CA . PHE A 1 384 ? 6.760 -7.846 -22.300 1.00 82.06 384 PHE A CA 1
ATOM 3108 C C . PHE A 1 384 ? 5.696 -6.786 -22.619 1.00 82.06 384 PHE A C 1
ATOM 3110 O O . PHE A 1 384 ? 4.637 -7.167 -23.104 1.00 82.06 384 PHE A O 1
ATOM 3117 N N . ASP A 1 385 ? 5.927 -5.496 -22.368 1.00 79.25 385 ASP A N 1
ATOM 3118 C CA . ASP A 1 385 ? 4.934 -4.440 -22.641 1.00 79.25 385 ASP A CA 1
ATOM 3119 C C . ASP A 1 385 ? 5.532 -3.143 -23.203 1.00 79.25 385 ASP A C 1
ATOM 3121 O O . ASP A 1 385 ? 4.796 -2.274 -23.673 1.00 79.25 385 ASP A O 1
ATOM 3125 N N . GLY A 1 386 ? 6.861 -3.010 -23.208 1.00 80.12 386 GLY A N 1
ATOM 3126 C CA . GLY A 1 386 ? 7.538 -1.815 -23.687 1.00 80.12 386 GLY A CA 1
ATOM 3127 C C . GLY A 1 386 ? 7.492 -0.628 -22.732 1.00 80.12 386 GLY A C 1
ATOM 3128 O O . GLY A 1 386 ? 7.876 0.466 -23.150 1.00 80.12 386 GLY A O 1
ATOM 3129 N N . ALA A 1 387 ? 7.050 -0.812 -21.483 1.00 79.38 387 ALA A N 1
ATOM 3130 C CA . ALA A 1 387 ? 6.978 0.256 -20.489 1.00 79.38 387 ALA A CA 1
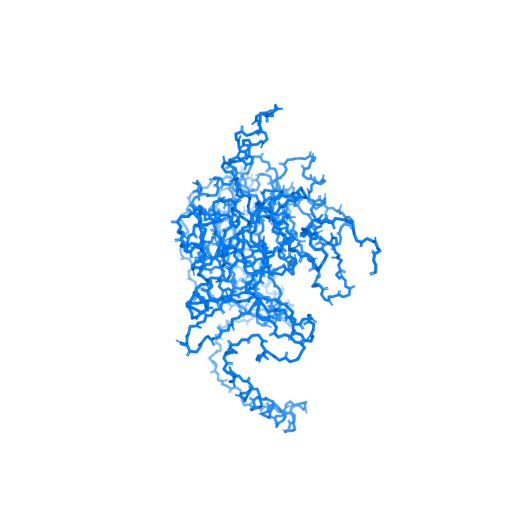ATOM 3131 C C . ALA A 1 387 ? 8.357 0.852 -20.167 1.00 79.38 387 ALA A C 1
ATOM 3133 O O . ALA A 1 387 ? 8.460 2.015 -19.771 1.00 79.38 387 ALA A O 1
ATOM 3134 N N . VAL A 1 388 ? 9.434 0.081 -20.351 1.00 83.69 388 VAL A N 1
ATOM 3135 C CA . VAL A 1 388 ? 10.799 0.549 -20.119 1.00 83.69 388 VAL A CA 1
ATOM 3136 C C . VAL A 1 388 ? 11.488 0.865 -21.445 1.00 83.69 388 VAL A C 1
ATOM 3138 O O . VAL A 1 388 ? 11.538 0.063 -22.380 1.00 83.69 388 VAL A O 1
ATOM 3141 N N . ASN A 1 389 ? 12.086 2.058 -21.520 1.00 88.56 389 ASN A N 1
ATOM 3142 C CA . ASN A 1 389 ? 12.912 2.461 -22.655 1.00 88.56 389 ASN A CA 1
ATOM 3143 C C . ASN A 1 389 ? 14.287 1.770 -22.608 1.00 88.56 389 ASN A C 1
ATOM 3145 O O . ASN A 1 389 ? 15.067 2.023 -21.688 1.00 88.56 389 ASN A O 1
ATOM 3149 N N . PHE A 1 390 ? 14.595 0.965 -23.631 1.00 92.75 390 PHE A N 1
ATOM 3150 C CA . PHE A 1 390 ? 15.880 0.272 -23.817 1.00 92.75 390 PHE A CA 1
ATOM 3151 C C . PHE A 1 390 ? 16.835 1.001 -24.785 1.00 92.75 390 PHE A C 1
ATOM 3153 O O . PHE A 1 390 ? 17.990 0.601 -24.934 1.00 92.75 390 PHE A O 1
ATOM 3160 N N . SER A 1 391 ? 16.417 2.103 -25.411 1.00 92.81 391 SER A N 1
ATOM 3161 C CA . SER A 1 391 ? 17.311 2.976 -26.182 1.00 92.81 391 SER A CA 1
ATOM 3162 C C . SER A 1 391 ? 18.122 3.858 -25.228 1.00 92.81 391 SER A C 1
ATOM 3164 O O . SER A 1 391 ? 17.828 5.041 -25.061 1.00 92.81 391 SER A O 1
ATOM 3166 N N . ARG A 1 392 ? 19.108 3.249 -24.563 1.00 92.88 392 ARG A N 1
ATOM 3167 C CA . ARG A 1 392 ? 19.921 3.845 -23.495 1.00 92.88 392 ARG A CA 1
ATOM 3168 C C . ARG A 1 392 ? 21.405 3.927 -23.850 1.00 92.88 392 ARG A C 1
ATOM 3170 O O . ARG A 1 392 ? 21.873 3.253 -24.773 1.00 92.88 392 ARG A O 1
ATOM 3177 N N . ASP A 1 393 ? 22.115 4.750 -23.092 1.00 93.62 393 ASP A N 1
ATOM 3178 C CA . ASP A 1 393 ? 23.547 5.015 -23.223 1.00 93.62 393 ASP A CA 1
ATOM 3179 C C . ASP A 1 393 ? 24.389 3.846 -22.680 1.00 93.62 393 ASP A C 1
ATOM 3181 O O . ASP A 1 393 ? 23.909 2.977 -21.942 1.00 93.62 393 ASP A O 1
ATOM 3185 N N . TRP A 1 394 ? 25.690 3.849 -22.981 1.00 89.44 394 TRP A N 1
ATOM 3186 C CA . TRP A 1 394 ? 26.643 2.849 -22.497 1.00 89.44 394 TRP A CA 1
ATOM 3187 C C . TRP A 1 394 ? 26.646 2.728 -20.971 1.00 89.44 394 TRP A C 1
ATOM 3189 O O . TRP A 1 394 ? 26.756 1.626 -20.430 1.00 89.44 394 TRP A O 1
ATOM 3199 N N . SER A 1 395 ? 26.554 3.862 -20.268 1.00 89.56 395 SER A N 1
ATOM 3200 C CA . SER A 1 395 ? 26.575 3.883 -18.803 1.00 89.56 395 SER A CA 1
ATOM 3201 C C . SER A 1 395 ? 25.387 3.125 -18.217 1.00 89.56 395 SER A C 1
ATOM 3203 O O . SER A 1 395 ? 25.589 2.305 -17.326 1.00 89.56 395 SER A O 1
ATOM 3205 N N . ASP A 1 396 ? 24.188 3.335 -18.761 1.00 89.88 396 ASP A N 1
ATOM 3206 C CA . ASP A 1 396 ? 22.963 2.665 -18.323 1.00 89.88 396 ASP A CA 1
ATOM 3207 C C . ASP A 1 396 ? 23.054 1.152 -18.561 1.00 89.88 396 ASP A C 1
ATOM 3209 O O . ASP A 1 396 ? 22.793 0.364 -17.655 1.00 89.88 396 ASP A O 1
ATOM 3213 N N . TYR A 1 397 ? 23.496 0.717 -19.747 1.00 89.62 397 TYR A N 1
ATOM 3214 C CA . TYR A 1 397 ? 23.696 -0.711 -20.038 1.00 89.62 397 TYR A CA 1
ATOM 3215 C C . TYR A 1 397 ? 24.761 -1.359 -19.153 1.00 89.62 397 TYR A C 1
ATOM 3217 O O . TYR A 1 397 ? 24.665 -2.546 -18.825 1.00 89.62 397 TYR A O 1
ATOM 3225 N N . LYS A 1 398 ? 25.767 -0.584 -18.746 1.00 84.50 398 LYS A N 1
ATOM 3226 C CA . LYS A 1 398 ? 26.790 -1.044 -17.818 1.00 84.50 398 LYS A CA 1
ATOM 3227 C C . LYS A 1 398 ? 26.249 -1.169 -16.399 1.00 84.50 398 LYS A C 1
ATOM 3229 O O . LYS A 1 398 ? 26.524 -2.173 -15.765 1.00 84.50 398 LYS A O 1
ATOM 3234 N N . THR A 1 399 ? 25.498 -0.199 -15.884 1.00 84.31 399 THR A N 1
ATOM 3235 C CA . THR A 1 399 ? 25.002 -0.239 -14.496 1.00 84.31 399 THR A CA 1
ATOM 3236 C C . THR A 1 399 ? 23.744 -1.081 -14.325 1.00 84.31 399 THR A C 1
ATOM 3238 O O . THR A 1 399 ? 23.536 -1.635 -13.251 1.00 84.31 399 THR A O 1
ATOM 3241 N N . GLY A 1 400 ? 22.945 -1.225 -15.380 1.00 90.19 400 GLY A N 1
ATOM 3242 C CA . GLY A 1 400 ? 21.621 -1.838 -15.342 1.00 90.19 400 GLY A CA 1
ATOM 3243 C C . GLY A 1 400 ? 20.517 -0.793 -15.228 1.00 90.19 400 GLY A C 1
ATOM 3244 O O . GLY A 1 400 ? 20.742 0.314 -14.734 1.00 90.19 400 GLY A O 1
ATOM 3245 N N . PHE A 1 401 ? 19.326 -1.142 -15.709 1.00 90.56 401 PHE A N 1
ATOM 3246 C CA . PHE A 1 401 ? 18.147 -0.275 -15.703 1.00 90.56 401 PHE A CA 1
ATOM 3247 C C . PHE A 1 401 ? 16.850 -1.091 -15.739 1.00 90.56 401 PHE A C 1
ATOM 3249 O O . PHE A 1 401 ? 16.852 -2.268 -16.097 1.00 90.56 401 PHE A O 1
ATOM 3256 N N . GLY A 1 402 ? 15.734 -0.446 -15.399 1.00 86.38 402 GLY A N 1
ATOM 3257 C CA . GLY A 1 402 ? 14.422 -1.086 -15.283 1.00 86.38 402 GLY A CA 1
ATOM 3258 C C . GLY A 1 402 ? 14.144 -1.637 -13.883 1.00 86.38 402 GLY A C 1
ATOM 3259 O O . GLY A 1 402 ? 14.865 -1.338 -12.929 1.00 86.38 402 GLY A O 1
ATOM 3260 N N . GLU A 1 403 ? 13.076 -2.419 -13.751 1.00 80.44 403 GLU A N 1
ATOM 3261 C CA . GLU A 1 403 ? 12.650 -3.025 -12.486 1.00 80.44 403 GLU A CA 1
ATOM 3262 C C . GLU A 1 403 ? 12.876 -4.539 -12.530 1.00 80.44 403 GLU A C 1
ATOM 3264 O O . GLU A 1 403 ? 12.392 -5.203 -13.437 1.00 80.44 403 GLU A O 1
ATOM 3269 N N . ILE A 1 404 ? 13.568 -5.112 -11.539 1.00 83.31 404 ILE A N 1
ATOM 3270 C CA . ILE A 1 404 ? 13.910 -6.550 -11.525 1.00 83.31 404 ILE A CA 1
ATOM 3271 C C . ILE A 1 404 ? 12.663 -7.450 -11.620 1.00 83.31 404 ILE A C 1
ATOM 3273 O O . ILE A 1 404 ? 12.717 -8.516 -12.219 1.00 83.31 404 ILE A O 1
ATOM 3277 N N . ALA A 1 405 ? 11.531 -7.023 -11.054 1.00 72.81 405 ALA A N 1
ATOM 3278 C CA . ALA A 1 405 ? 10.256 -7.740 -11.154 1.00 72.81 405 ALA A CA 1
ATOM 3279 C C . ALA A 1 405 ? 9.473 -7.459 -12.455 1.00 72.81 405 ALA A C 1
ATOM 3281 O O . ALA A 1 405 ? 8.463 -8.113 -12.702 1.00 72.81 405 ALA A O 1
ATOM 3282 N N . GLY A 1 406 ? 9.912 -6.484 -13.252 1.00 79.44 406 GLY A N 1
ATOM 3283 C CA . GLY A 1 406 ? 9.307 -6.047 -14.508 1.00 79.44 406 GLY A CA 1
ATOM 3284 C C . GLY A 1 406 ? 10.305 -6.118 -15.665 1.00 79.44 406 GLY A C 1
ATOM 3285 O O . GLY A 1 406 ? 11.161 -7.006 -15.698 1.00 79.44 406 GLY A O 1
ATOM 3286 N N . GLU A 1 407 ? 10.189 -5.206 -16.636 1.00 84.75 407 GLU A N 1
ATOM 3287 C CA . GLU A 1 407 ? 11.168 -5.086 -17.721 1.00 84.75 407 GLU A CA 1
ATOM 3288 C C . GLU A 1 407 ? 12.485 -4.517 -17.182 1.00 84.75 407 GLU A C 1
ATOM 3290 O O . GLU A 1 407 ? 12.513 -3.433 -16.589 1.00 84.75 407 GLU A O 1
ATOM 3295 N N . HIS A 1 408 ? 13.589 -5.230 -17.389 1.00 90.94 408 HIS A N 1
ATOM 3296 C CA . HIS A 1 408 ? 14.901 -4.758 -16.956 1.00 90.94 408 HIS A CA 1
ATOM 3297 C C . HIS A 1 408 ? 16.051 -5.286 -17.807 1.00 90.94 408 HIS A C 1
ATOM 3299 O O . HIS A 1 408 ? 15.926 -6.239 -18.575 1.00 90.94 408 HIS A O 1
ATOM 3305 N N . TRP A 1 409 ? 17.197 -4.640 -17.621 1.00 92.00 409 TRP A N 1
ATOM 3306 C CA . TRP A 1 409 ? 18.521 -5.104 -17.995 1.00 92.00 409 TRP A CA 1
ATOM 3307 C C . TRP A 1 409 ? 19.386 -5.114 -16.735 1.00 92.00 409 TRP A C 1
ATOM 3309 O O . TRP A 1 409 ? 19.578 -4.074 -16.104 1.00 92.00 409 TRP A O 1
ATOM 3319 N N . LEU A 1 410 ? 19.907 -6.281 -16.354 1.00 87.31 410 LEU A N 1
ATOM 3320 C CA . LEU A 1 410 ? 20.526 -6.479 -15.039 1.00 87.31 410 LEU A CA 1
ATOM 3321 C C . LEU A 1 410 ? 21.849 -5.709 -14.835 1.00 87.31 410 LEU A C 1
ATOM 3323 O O . LEU A 1 410 ? 22.223 -5.429 -13.697 1.00 87.31 410 LEU A O 1
ATOM 3327 N N . GLY A 1 411 ? 22.561 -5.337 -15.906 1.00 79.75 411 GLY A N 1
ATOM 3328 C CA . GLY A 1 411 ? 23.774 -4.512 -15.803 1.00 79.75 411 GLY A CA 1
ATOM 3329 C C . GLY A 1 411 ? 24.972 -5.191 -15.128 1.00 79.75 411 GLY A C 1
ATOM 3330 O O . GLY A 1 411 ? 25.159 -6.395 -15.304 1.00 79.75 411 GLY A O 1
ATOM 3331 N N . ASP A 1 412 ? 25.773 -4.412 -14.374 1.00 60.47 412 ASP A N 1
ATOM 3332 C CA . ASP A 1 412 ? 27.191 -4.570 -13.925 1.00 60.47 412 ASP A CA 1
ATOM 3333 C C . ASP A 1 412 ? 27.545 -5.913 -13.232 1.00 60.47 412 ASP A C 1
ATOM 3335 O O . ASP A 1 412 ? 28.695 -6.169 -12.876 1.00 60.47 412 ASP A O 1
ATOM 3339 N N . SER A 1 413 ? 26.574 -6.816 -13.099 1.00 57.84 413 SER A N 1
ATOM 3340 C CA . SER A 1 413 ? 26.733 -8.269 -12.938 1.00 57.84 413 SER A CA 1
ATOM 3341 C C . SER A 1 413 ? 27.351 -8.986 -14.153 1.00 57.84 413 SER A C 1
ATOM 3343 O O . SER A 1 413 ? 27.904 -10.071 -14.007 1.00 57.84 413 SER A O 1
ATOM 3345 N N . MET A 1 414 ? 27.314 -8.373 -15.342 1.00 56.81 414 MET A N 1
ATOM 3346 C CA . MET A 1 414 ? 27.879 -8.909 -16.589 1.00 56.81 414 MET A CA 1
ATOM 3347 C C . MET A 1 414 ? 29.290 -8.387 -16.892 1.00 56.81 414 MET A C 1
ATOM 3349 O O . MET A 1 414 ? 29.765 -8.508 -18.017 1.00 56.81 414 MET A O 1
ATOM 3353 N N . ARG A 1 415 ? 29.988 -7.790 -15.920 1.00 54.03 415 ARG A N 1
ATOM 3354 C CA . ARG A 1 415 ? 31.270 -7.106 -16.160 1.00 54.03 415 ARG A CA 1
ATOM 3355 C C . ARG A 1 415 ? 32.357 -8.010 -16.765 1.00 54.03 415 ARG A C 1
ATOM 3357 O O . ARG A 1 415 ? 33.087 -7.545 -17.633 1.00 54.03 415 ARG A O 1
ATOM 3364 N N . ASP A 1 416 ? 32.372 -9.297 -16.416 1.00 51.62 416 ASP A N 1
ATOM 3365 C CA . ASP A 1 416 ? 33.267 -10.306 -17.014 1.00 51.62 416 ASP A CA 1
ATOM 3366 C C . ASP A 1 416 ? 32.742 -10.872 -18.361 1.00 51.62 416 ASP A C 1
ATOM 3368 O O . ASP A 1 416 ? 33.483 -11.507 -19.114 1.00 51.62 416 ASP A O 1
ATOM 3372 N N . HIS A 1 417 ? 31.473 -10.616 -18.701 1.00 52.09 417 HIS A N 1
ATOM 3373 C CA . HIS A 1 417 ? 30.812 -11.002 -19.959 1.00 52.09 417 HIS A CA 1
ATOM 3374 C C . HIS A 1 417 ? 30.766 -9.870 -21.001 1.00 52.09 417 HIS A C 1
ATOM 3376 O O . HIS A 1 417 ? 30.674 -10.144 -22.192 1.00 52.09 417 HIS A O 1
ATOM 3382 N N . PHE A 1 418 ? 30.893 -8.602 -20.601 1.00 49.56 418 PHE A N 1
ATOM 3383 C CA . PHE A 1 418 ? 31.032 -7.485 -21.544 1.00 49.56 418 PHE A CA 1
ATOM 3384 C C . PHE A 1 418 ? 32.379 -7.505 -22.280 1.00 49.56 418 PHE A C 1
ATOM 3386 O O . PHE A 1 418 ? 32.441 -7.090 -23.438 1.00 49.56 418 PHE A O 1
ATOM 3393 N N . ASP A 1 419 ? 33.426 -8.037 -21.640 1.00 48.38 419 ASP A N 1
ATOM 3394 C CA . ASP A 1 419 ? 34.726 -8.288 -22.276 1.00 48.38 419 ASP A CA 1
ATOM 3395 C C . ASP A 1 419 ? 34.755 -9.624 -23.047 1.00 48.38 419 ASP A C 1
ATOM 3397 O O . ASP A 1 419 ? 35.474 -9.747 -24.041 1.00 48.38 419 ASP A O 1
ATOM 3401 N N . ASN A 1 420 ? 33.927 -10.606 -22.657 1.00 50.78 420 ASN A N 1
ATOM 3402 C CA . ASN A 1 420 ? 33.738 -11.863 -23.388 1.00 50.78 420 ASN A CA 1
ATOM 3403 C C . ASN A 1 420 ? 32.583 -11.753 -24.373 1.00 50.78 420 ASN A C 1
ATOM 3405 O O . ASN A 1 420 ? 31.450 -12.166 -24.153 1.00 50.78 420 ASN A O 1
ATOM 3409 N N . SER A 1 421 ? 32.946 -11.172 -25.496 1.00 57.53 421 SER A N 1
ATOM 3410 C CA . SER A 1 421 ? 32.171 -11.077 -26.706 1.00 57.53 421 SER A CA 1
ATOM 3411 C C . SER A 1 421 ? 31.221 -12.255 -27.041 1.00 57.53 421 SER A C 1
ATOM 3413 O O . SER A 1 421 ? 31.629 -13.417 -27.087 1.00 57.53 421 SER A O 1
ATOM 3415 N N . LEU A 1 422 ? 29.997 -11.925 -27.470 1.00 56.34 422 LEU A N 1
ATOM 3416 C CA . LEU A 1 422 ? 29.208 -12.784 -28.358 1.00 56.34 422 LEU A CA 1
ATOM 3417 C C . LEU A 1 422 ? 29.906 -12.875 -29.732 1.00 56.34 422 LEU A C 1
ATOM 3419 O O . LEU A 1 422 ? 29.921 -11.915 -30.503 1.00 56.34 422 LEU A O 1
ATOM 3423 N N . ASN A 1 423 ? 30.492 -14.037 -30.042 1.00 65.88 423 ASN A N 1
ATOM 3424 C CA . ASN A 1 423 ? 31.147 -14.351 -31.326 1.00 65.88 423 ASN A CA 1
ATOM 3425 C C . ASN A 1 423 ? 32.286 -13.399 -31.777 1.00 65.88 423 ASN A C 1
ATOM 3427 O O . ASN A 1 423 ? 32.566 -13.291 -32.968 1.00 65.88 423 ASN A O 1
ATOM 3431 N N . GLY A 1 424 ? 32.971 -12.710 -30.866 1.00 72.06 424 GLY A N 1
ATOM 3432 C CA . GLY A 1 424 ? 34.065 -11.766 -31.172 1.00 72.06 424 GLY A CA 1
ATOM 3433 C C . GLY A 1 424 ? 33.661 -10.282 -31.336 1.00 72.06 424 GLY A C 1
ATOM 3434 O O . GLY A 1 424 ? 34.542 -9.427 -31.365 1.00 72.06 424 GLY A O 1
ATOM 3435 N N . MET A 1 425 ? 32.361 -9.951 -31.379 1.00 81.81 425 MET A N 1
ATOM 3436 C CA . MET A 1 425 ? 31.830 -8.578 -31.357 1.00 81.81 425 MET A CA 1
ATOM 3437 C C . MET A 1 425 ? 31.787 -7.919 -29.968 1.00 81.81 425 MET A C 1
ATOM 3439 O O . MET A 1 425 ? 31.447 -8.551 -28.963 1.00 81.81 425 MET A O 1
ATOM 3443 N N . LYS A 1 426 ? 32.080 -6.619 -29.901 1.00 85.44 426 LYS A N 1
ATOM 3444 C CA . LYS A 1 426 ? 31.936 -5.820 -28.676 1.00 85.44 426 LYS A CA 1
ATOM 3445 C C . LYS A 1 426 ? 30.522 -5.254 -28.575 1.00 85.44 426 LYS A C 1
ATOM 3447 O O . LYS A 1 426 ? 29.816 -5.128 -29.569 1.00 85.44 426 LYS A O 1
ATOM 3452 N N . PHE A 1 427 ? 30.104 -4.938 -27.354 1.00 88.81 427 PHE A N 1
ATOM 3453 C CA . PHE A 1 427 ? 28.823 -4.280 -27.131 1.00 88.81 427 PHE A CA 1
ATOM 3454 C C . PHE A 1 427 ? 28.877 -2.844 -27.683 1.00 88.81 427 PHE A C 1
ATOM 3456 O O . PHE A 1 427 ? 29.874 -2.148 -27.480 1.00 88.81 427 PHE A O 1
ATOM 3463 N N . THR A 1 428 ? 27.820 -2.403 -28.356 1.00 90.50 428 THR A N 1
ATOM 3464 C CA . THR A 1 428 ? 27.694 -1.080 -28.980 1.00 90.50 428 THR A CA 1
ATOM 3465 C C . THR A 1 428 ? 26.388 -0.435 -28.549 1.00 90.50 428 THR A C 1
ATOM 3467 O O . THR A 1 428 ? 25.343 -1.084 -28.548 1.00 90.50 428 THR A O 1
ATOM 3470 N N . THR A 1 429 ? 26.458 0.848 -28.205 1.00 93.88 429 THR A N 1
ATOM 3471 C CA . THR A 1 429 ? 25.318 1.732 -27.931 1.00 93.88 429 THR A CA 1
ATOM 3472 C C . THR A 1 429 ? 25.403 2.964 -28.831 1.00 93.88 429 THR A C 1
ATOM 3474 O O . THR A 1 429 ? 26.410 3.208 -29.499 1.00 93.88 429 THR A O 1
ATOM 3477 N N . HIS A 1 430 ? 24.347 3.771 -28.864 1.00 93.62 430 HIS A N 1
ATOM 3478 C CA . HIS A 1 430 ? 24.300 4.958 -29.718 1.00 93.62 430 HIS A CA 1
ATOM 3479 C C . HIS A 1 430 ? 25.376 6.012 -29.371 1.00 93.62 430 HIS A C 1
ATOM 3481 O O . HIS A 1 430 ? 25.814 6.748 -30.250 1.00 93.62 430 HIS A O 1
ATOM 3487 N N . ASP A 1 431 ? 25.831 6.057 -28.115 1.00 94.44 431 ASP A N 1
ATOM 3488 C CA . ASP A 1 431 ? 26.889 6.936 -27.598 1.00 94.44 431 ASP A CA 1
ATOM 3489 C C . ASP A 1 431 ? 28.288 6.287 -27.599 1.00 94.44 431 ASP A C 1
ATOM 3491 O O . ASP A 1 431 ? 29.291 6.976 -27.399 1.00 94.44 431 ASP A O 1
ATOM 3495 N N . LYS A 1 432 ? 28.384 4.971 -27.839 1.00 92.38 432 LYS A N 1
ATOM 3496 C CA . LYS A 1 432 ? 29.656 4.241 -27.866 1.00 92.38 432 LYS A CA 1
ATOM 3497 C C . LYS A 1 432 ? 29.678 3.157 -28.940 1.00 92.38 432 LYS A C 1
ATOM 3499 O O . LYS A 1 432 ? 29.244 2.026 -28.717 1.00 92.38 432 LYS A O 1
ATOM 3504 N N . ASP A 1 433 ? 30.270 3.514 -30.073 1.00 93.25 433 ASP A N 1
ATOM 3505 C CA . ASP A 1 433 ? 30.438 2.640 -31.229 1.00 93.25 433 ASP A CA 1
ATOM 3506 C C . ASP A 1 433 ? 31.628 1.683 -31.056 1.00 93.25 433 ASP A C 1
ATOM 3508 O O . ASP A 1 433 ? 32.782 2.113 -30.991 1.00 93.25 433 ASP A O 1
ATOM 3512 N N . ASN A 1 434 ? 31.347 0.385 -30.937 1.00 90.31 434 ASN A N 1
ATOM 3513 C CA . ASN A 1 434 ? 32.354 -0.678 -30.963 1.00 90.31 434 ASN A CA 1
ATOM 3514 C C . ASN A 1 434 ? 32.004 -1.774 -31.983 1.00 90.31 434 ASN A C 1
ATOM 3516 O O . ASN A 1 434 ? 32.510 -2.896 -31.854 1.00 90.31 434 ASN A O 1
ATOM 3520 N N . ASP A 1 435 ? 31.112 -1.485 -32.934 1.00 89.06 435 ASP A N 1
ATOM 3521 C CA . ASP A 1 435 ? 30.753 -2.447 -33.968 1.00 89.06 435 ASP A CA 1
ATOM 3522 C C . ASP A 1 435 ? 31.781 -2.421 -35.112 1.00 89.06 435 ASP A C 1
ATOM 3524 O O . ASP A 1 435 ? 32.832 -1.780 -35.016 1.00 89.06 435 ASP A O 1
ATOM 3528 N N . ILE A 1 436 ? 31.561 -3.238 -36.141 1.00 87.31 436 ILE A N 1
ATOM 3529 C CA . ILE A 1 436 ? 32.499 -3.388 -37.265 1.00 87.31 436 ILE A CA 1
ATOM 3530 C C . ILE A 1 436 ? 31.963 -2.756 -38.555 1.00 87.31 436 ILE A C 1
ATOM 3532 O O . ILE A 1 436 ? 32.533 -2.988 -39.623 1.00 87.31 436 ILE A O 1
ATOM 3536 N N . HIS A 1 437 ? 30.853 -2.018 -38.482 1.00 89.00 437 HIS A N 1
ATOM 3537 C CA . HIS A 1 437 ? 30.246 -1.351 -39.624 1.00 89.00 437 HIS A CA 1
ATOM 3538 C C . HIS A 1 437 ? 30.783 0.086 -39.766 1.00 89.00 437 HIS A C 1
ATOM 3540 O O . HIS A 1 437 ? 31.249 0.703 -38.818 1.00 89.00 437 HIS A O 1
ATOM 3546 N N . ASP A 1 438 ? 30.674 0.663 -40.966 1.00 88.88 438 ASP A N 1
ATOM 3547 C CA . ASP A 1 438 ? 31.031 2.067 -41.236 1.00 88.88 438 ASP A CA 1
ATOM 3548 C C . ASP A 1 438 ? 30.095 3.099 -40.562 1.00 88.88 438 ASP A C 1
ATOM 3550 O O . ASP A 1 438 ? 30.337 4.304 -40.642 1.00 88.88 438 ASP A O 1
ATOM 3554 N N . TYR A 1 439 ? 28.994 2.656 -39.947 1.00 90.06 439 TYR A N 1
ATOM 3555 C CA . TYR A 1 439 ? 28.051 3.513 -39.228 1.00 90.06 439 TYR A CA 1
ATOM 3556 C C . TYR A 1 439 ? 27.622 2.836 -37.928 1.00 90.06 439 TYR A C 1
ATOM 3558 O O . TYR A 1 439 ? 27.464 1.620 -37.898 1.00 90.06 439 TYR A O 1
ATOM 3566 N N . ASN A 1 440 ? 27.333 3.635 -36.898 1.00 93.12 440 ASN A N 1
ATOM 3567 C CA . ASN A 1 440 ? 26.976 3.122 -35.578 1.00 93.12 440 ASN A CA 1
ATOM 3568 C C . ASN A 1 440 ? 25.630 2.376 -35.611 1.00 93.12 440 ASN A C 1
ATOM 3570 O O . ASN A 1 440 ? 24.548 2.972 -35.728 1.00 93.12 440 ASN A O 1
ATOM 3574 N N . CYS A 1 441 ? 25.690 1.059 -35.452 1.00 94.00 441 CYS A N 1
ATOM 3575 C CA . CYS A 1 441 ? 24.528 0.188 -35.407 1.00 94.00 441 CYS A CA 1
ATOM 3576 C C . CYS A 1 441 ? 23.617 0.474 -34.213 1.00 94.00 441 CYS A C 1
ATOM 3578 O O . CYS A 1 441 ? 22.400 0.357 -34.350 1.00 94.00 441 CYS A O 1
ATOM 3580 N N . GLY A 1 442 ? 24.162 0.904 -33.075 1.00 92.31 442 GLY A N 1
ATOM 3581 C CA . GLY A 1 442 ? 23.386 1.301 -31.898 1.00 92.31 442 GLY A CA 1
ATOM 3582 C C . GLY A 1 442 ? 22.447 2.481 -32.169 1.00 92.31 442 GLY A C 1
ATOM 3583 O O . GLY A 1 442 ? 21.348 2.526 -31.613 1.00 92.31 442 GLY A O 1
ATOM 3584 N N . ILE A 1 443 ? 22.815 3.390 -33.084 1.00 93.06 443 ILE A N 1
ATOM 3585 C CA . ILE A 1 443 ? 21.936 4.485 -33.536 1.00 93.06 443 ILE A CA 1
ATOM 3586 C C . ILE A 1 443 ? 20.792 3.935 -34.394 1.00 93.06 443 ILE A C 1
ATOM 3588 O O . ILE A 1 443 ? 19.626 4.246 -34.155 1.00 93.06 443 ILE A O 1
ATOM 3592 N N . VAL A 1 444 ? 21.111 3.100 -35.388 1.00 92.88 444 VAL A N 1
ATOM 3593 C CA . VAL A 1 444 ? 20.117 2.568 -36.340 1.00 92.88 444 VAL A CA 1
ATOM 3594 C C . VAL A 1 444 ? 19.140 1.608 -35.658 1.00 92.88 444 VAL A C 1
ATOM 3596 O O . VAL A 1 444 ? 17.955 1.589 -35.984 1.00 92.88 444 VAL A O 1
ATOM 3599 N N . LYS A 1 445 ? 19.632 0.809 -34.708 1.00 92.62 445 LYS A N 1
ATOM 3600 C CA . LYS A 1 445 ? 18.859 -0.206 -33.984 1.00 92.62 445 LYS A CA 1
ATOM 3601 C C . LYS A 1 445 ? 18.162 0.324 -32.733 1.00 92.62 445 LYS A C 1
ATOM 3603 O O . LYS A 1 445 ? 17.289 -0.369 -32.213 1.00 92.62 445 LYS A O 1
ATOM 3608 N N . LYS A 1 446 ? 18.513 1.541 -32.293 1.00 93.31 446 LYS A N 1
ATOM 3609 C CA . LYS A 1 446 ? 18.011 2.203 -31.075 1.00 93.31 446 LYS A CA 1
ATOM 3610 C C . LYS A 1 446 ? 18.065 1.291 -29.848 1.00 93.31 446 LYS A C 1
ATOM 3612 O O . LYS A 1 446 ? 17.094 1.136 -29.111 1.00 93.31 446 LYS A O 1
ATOM 3617 N N . SER A 1 447 ? 19.212 0.649 -29.667 1.00 93.00 447 SER A N 1
ATOM 3618 C CA . SER A 1 447 ? 19.422 -0.384 -28.655 1.00 93.00 447 SER A CA 1
ATOM 3619 C C . SER A 1 447 ? 20.903 -0.551 -28.344 1.00 93.00 447 SER A C 1
ATOM 3621 O O . SER A 1 447 ? 21.750 -0.284 -29.195 1.00 93.00 447 SER A O 1
ATOM 3623 N N . GLY A 1 448 ? 21.205 -1.085 -27.163 1.00 92.44 448 GLY A N 1
ATOM 3624 C CA . GLY A 1 448 ? 22.510 -1.666 -26.870 1.00 92.44 448 GLY A CA 1
ATOM 3625 C C . GLY A 1 448 ? 22.546 -3.147 -27.245 1.00 92.44 448 GLY A C 1
ATOM 3626 O O . GLY A 1 448 ? 21.675 -3.909 -26.809 1.00 92.44 448 GLY A O 1
ATOM 3627 N N . TRP A 1 449 ? 23.543 -3.567 -28.025 1.00 91.44 449 TRP A N 1
ATOM 3628 C CA . TRP A 1 449 ? 23.751 -4.977 -28.377 1.00 91.44 449 TRP A CA 1
ATOM 3629 C C . TRP A 1 449 ? 25.200 -5.272 -28.771 1.00 91.44 449 TRP A C 1
ATOM 3631 O O . TRP A 1 449 ? 25.967 -4.365 -29.085 1.00 91.44 449 TRP A O 1
ATOM 3641 N N . TRP A 1 450 ? 25.565 -6.553 -28.843 1.00 90.00 450 TRP A N 1
ATOM 3642 C CA . TRP A 1 450 ? 26.795 -7.002 -29.507 1.00 90.00 450 TRP A CA 1
ATOM 3643 C C . TRP A 1 450 ? 26.622 -6.937 -31.030 1.00 90.00 450 TRP A C 1
ATOM 3645 O O . TRP A 1 450 ? 26.423 -7.953 -31.699 1.00 90.00 450 TRP A O 1
ATOM 3655 N N . HIS A 1 451 ? 26.601 -5.718 -31.567 1.00 88.69 451 HIS A N 1
ATOM 3656 C CA . HIS A 1 451 ? 26.389 -5.470 -32.987 1.00 88.69 451 HIS A CA 1
ATOM 3657 C C . HIS A 1 451 ? 27.617 -5.857 -33.830 1.00 88.69 451 HIS A C 1
ATOM 3659 O O . HIS A 1 451 ? 28.757 -5.617 -33.443 1.00 88.69 451 HIS A O 1
ATOM 3665 N N . ALA A 1 452 ? 27.358 -6.450 -34.999 1.00 85.38 452 ALA A N 1
ATOM 3666 C CA . ALA A 1 452 ? 28.332 -6.690 -36.063 1.00 85.38 452 ALA A CA 1
ATOM 3667 C C . ALA A 1 452 ? 28.060 -5.739 -37.243 1.00 85.38 452 ALA A C 1
ATOM 3669 O O . ALA A 1 452 ? 28.558 -4.622 -37.259 1.00 85.38 452 ALA A O 1
ATOM 3670 N N . THR A 1 453 ? 27.222 -6.161 -38.202 1.00 83.94 453 THR A N 1
ATOM 3671 C CA . THR A 1 453 ? 26.833 -5.390 -39.400 1.00 83.94 453 THR A CA 1
ATOM 3672 C C . THR A 1 453 ? 25.334 -5.509 -39.764 1.00 83.94 453 THR A C 1
ATOM 3674 O O . THR A 1 453 ? 24.965 -5.893 -40.865 1.00 83.94 453 THR A O 1
ATOM 3677 N N . CYS A 1 454 ? 24.342 -5.250 -38.916 1.00 84.06 454 CYS A N 1
ATOM 3678 C CA . CYS A 1 454 ? 24.375 -4.826 -37.522 1.00 84.06 454 CYS A CA 1
ATOM 3679 C C . CYS A 1 454 ? 23.969 -5.952 -36.563 1.00 84.06 454 CYS A C 1
ATOM 3681 O O . CYS A 1 454 ? 24.608 -6.128 -35.538 1.00 84.06 454 CYS A O 1
ATOM 3683 N N . THR A 1 455 ? 22.909 -6.721 -36.832 1.00 85.81 455 THR A N 1
ATOM 3684 C CA . THR A 1 455 ? 22.533 -7.880 -35.995 1.00 85.81 455 THR A CA 1
ATOM 3685 C C . THR A 1 455 ? 21.449 -8.724 -36.667 1.00 85.81 455 THR A C 1
ATOM 3687 O O . THR A 1 455 ? 20.679 -8.205 -37.476 1.00 85.81 455 THR A O 1
ATOM 3690 N N . TYR A 1 456 ? 21.366 -10.003 -36.293 1.00 86.75 456 TYR A N 1
ATOM 3691 C CA . TYR A 1 456 ? 20.259 -10.899 -36.644 1.00 86.75 456 TYR A CA 1
ATOM 3692 C C . TYR A 1 456 ? 19.132 -10.914 -35.592 1.00 86.75 456 TYR A C 1
ATOM 3694 O O . TYR A 1 456 ? 18.034 -11.404 -35.854 1.00 86.75 456 TYR A O 1
ATOM 3702 N N . SER A 1 457 ? 19.382 -10.354 -34.410 1.00 88.88 457 SER A N 1
ATOM 3703 C CA . SER A 1 457 ? 18.408 -10.224 -33.326 1.00 88.88 457 SER A CA 1
ATOM 3704 C C . SER A 1 457 ? 18.579 -8.882 -32.632 1.00 88.88 457 SER A C 1
ATOM 3706 O O . SER A 1 457 ? 19.695 -8.488 -32.295 1.00 88.88 457 SER A O 1
ATOM 3708 N N . ASN A 1 458 ? 17.478 -8.191 -32.389 1.00 91.00 458 ASN A N 1
ATOM 3709 C CA . ASN A 1 458 ? 17.454 -6.911 -31.708 1.00 91.00 458 ASN A CA 1
ATOM 3710 C C . ASN A 1 458 ? 16.493 -6.934 -30.516 1.00 91.00 458 ASN A C 1
ATOM 3712 O O . ASN A 1 458 ? 15.581 -6.126 -30.447 1.00 91.00 458 ASN A O 1
ATOM 3716 N N . ILE A 1 459 ? 16.662 -7.858 -29.571 1.00 91.19 459 ILE A N 1
ATOM 3717 C CA . ILE A 1 459 ? 15.724 -8.028 -28.441 1.00 91.19 459 ILE A CA 1
ATOM 3718 C C . ILE A 1 459 ? 15.684 -6.825 -27.472 1.00 91.19 459 ILE A C 1
ATOM 3720 O O . ILE A 1 459 ? 14.791 -6.714 -26.634 1.00 91.19 459 ILE A O 1
ATOM 3724 N N . ASN A 1 460 ? 16.635 -5.897 -27.598 1.00 93.50 460 ASN A N 1
ATOM 3725 C CA . ASN A 1 460 ? 16.671 -4.632 -26.863 1.00 93.50 460 ASN A CA 1
ATOM 3726 C C . ASN A 1 460 ? 16.095 -3.452 -27.666 1.00 93.50 460 ASN A C 1
ATOM 3728 O O . ASN A 1 460 ? 16.096 -2.327 -27.180 1.00 93.50 460 ASN A O 1
ATOM 3732 N N . GLY A 1 461 ? 15.592 -3.693 -28.879 1.00 90.56 461 GLY A N 1
ATOM 3733 C CA . GLY A 1 461 ? 14.953 -2.674 -29.702 1.00 90.56 461 GLY A CA 1
ATOM 3734 C C . GLY A 1 461 ? 13.644 -2.145 -29.113 1.00 90.56 461 GLY A C 1
ATOM 3735 O O . GLY A 1 461 ? 13.165 -2.579 -28.055 1.00 90.56 461 GLY A O 1
ATOM 3736 N N . ILE A 1 462 ? 13.048 -1.201 -29.834 1.00 89.81 462 ILE A N 1
ATOM 3737 C CA . ILE A 1 462 ? 11.771 -0.581 -29.490 1.00 89.81 462 ILE A CA 1
ATOM 3738 C C . ILE A 1 462 ? 10.667 -1.632 -29.520 1.00 89.81 462 ILE A C 1
ATOM 3740 O O . ILE A 1 462 ? 10.497 -2.363 -30.497 1.00 89.81 462 ILE A O 1
ATOM 3744 N N . TYR A 1 463 ? 9.894 -1.680 -28.444 1.00 85.50 463 TYR A N 1
ATOM 3745 C CA . TYR A 1 463 ? 8.744 -2.559 -28.335 1.00 85.50 463 TYR A CA 1
ATOM 3746 C C . TYR A 1 463 ? 7.573 -1.952 -29.120 1.00 85.50 463 TYR A C 1
ATOM 3748 O O . TYR A 1 463 ? 7.021 -0.932 -28.718 1.00 85.50 463 TYR A O 1
ATOM 3756 N N . LYS A 1 464 ? 7.246 -2.518 -30.286 1.00 82.94 464 LYS A N 1
ATOM 3757 C CA . LYS A 1 464 ? 6.154 -2.051 -31.158 1.00 82.94 464 LYS A CA 1
ATOM 3758 C C . LYS A 1 464 ? 5.636 -3.168 -32.062 1.00 82.94 464 LYS A C 1
ATOM 3760 O O . LYS A 1 464 ? 6.308 -4.188 -32.210 1.00 82.94 464 LYS A O 1
ATOM 3765 N N . GLU A 1 465 ? 4.432 -2.985 -32.603 1.00 77.00 465 GLU A N 1
ATOM 3766 C CA . GLU A 1 465 ? 3.790 -3.946 -33.514 1.00 77.00 465 GLU A CA 1
ATOM 3767 C C . GLU A 1 465 ? 4.455 -3.926 -34.903 1.00 77.00 465 GLU A C 1
ATOM 3769 O O . GLU A 1 465 ? 4.815 -4.977 -35.430 1.00 77.00 465 GLU A O 1
ATOM 3774 N N . ASP A 1 466 ? 4.708 -2.736 -35.461 1.00 81.31 466 ASP A N 1
ATOM 3775 C CA . ASP A 1 466 ? 5.323 -2.591 -36.784 1.00 81.31 466 ASP A CA 1
ATOM 3776 C C . ASP A 1 466 ? 6.787 -3.044 -36.806 1.00 81.31 466 ASP A C 1
ATOM 3778 O O . ASP A 1 466 ? 7.638 -2.506 -36.093 1.00 81.31 466 ASP A O 1
ATOM 3782 N N . VAL A 1 467 ? 7.104 -3.987 -37.698 1.00 81.38 467 VAL A N 1
ATOM 3783 C CA . VAL A 1 467 ? 8.460 -4.527 -37.837 1.00 81.38 467 VAL A CA 1
ATOM 3784 C C . VAL A 1 467 ? 9.347 -3.589 -38.653 1.00 81.38 467 VAL A C 1
ATOM 3786 O O . VAL A 1 467 ? 9.257 -3.505 -39.877 1.00 81.38 467 VAL A O 1
ATOM 3789 N N . SER A 1 468 ? 10.280 -2.935 -37.975 1.00 86.94 468 SER A N 1
ATOM 3790 C CA . SER A 1 468 ? 11.308 -2.070 -38.568 1.00 86.94 468 SER A CA 1
ATOM 3791 C C . SER A 1 468 ? 12.704 -2.362 -38.009 1.00 86.94 468 SER A C 1
ATOM 3793 O O . SER A 1 468 ? 12.888 -3.192 -37.118 1.00 86.94 468 SER A O 1
ATOM 3795 N N . GLU A 1 469 ? 13.726 -1.685 -38.542 1.00 86.50 469 GLU A N 1
ATOM 3796 C CA . GLU A 1 469 ? 15.128 -1.918 -38.164 1.00 86.50 469 GLU A CA 1
ATOM 3797 C C . GLU A 1 469 ? 15.422 -1.701 -36.673 1.00 86.50 469 GLU A C 1
ATOM 3799 O O . GLU A 1 469 ? 16.264 -2.419 -36.133 1.00 86.50 469 GLU A O 1
ATOM 3804 N N . ASP A 1 470 ? 14.708 -0.776 -36.030 1.00 90.88 470 ASP A N 1
ATOM 3805 C CA . ASP A 1 470 ? 14.812 -0.399 -34.615 1.00 90.88 470 ASP A CA 1
ATOM 3806 C C . ASP A 1 470 ? 13.852 -1.170 -33.692 1.00 90.88 470 ASP A C 1
ATOM 3808 O O . ASP A 1 470 ? 13.785 -0.887 -32.501 1.00 90.88 470 ASP A O 1
ATOM 3812 N N . SER A 1 471 ? 13.094 -2.138 -34.216 1.00 89.81 471 SER A N 1
ATOM 3813 C CA . SER A 1 471 ? 12.128 -2.910 -33.421 1.00 89.81 471 SER A CA 1
ATOM 3814 C C . SER A 1 471 ? 12.796 -3.972 -32.552 1.00 89.81 471 SER A C 1
ATOM 3816 O O . SER A 1 471 ? 13.901 -4.428 -32.857 1.00 89.81 471 SER A O 1
ATOM 3818 N N . ASN A 1 472 ? 12.092 -4.417 -31.511 1.00 90.12 472 ASN A N 1
ATOM 3819 C CA . ASN A 1 472 ? 12.384 -5.666 -30.823 1.00 90.12 472 ASN A CA 1
ATOM 3820 C C . ASN A 1 472 ? 12.068 -6.835 -31.759 1.00 90.12 472 ASN A C 1
ATOM 3822 O O . ASN A 1 472 ? 10.896 -7.121 -31.992 1.00 90.12 472 ASN A O 1
ATOM 3826 N N . TYR A 1 473 ? 13.092 -7.488 -32.313 1.00 89.88 473 TYR A N 1
ATOM 3827 C CA . TYR A 1 473 ? 12.880 -8.646 -33.180 1.00 89.88 473 TYR A CA 1
ATOM 3828 C C . TYR A 1 473 ? 13.939 -9.733 -33.028 1.00 89.88 473 TYR A C 1
ATOM 3830 O O . TYR A 1 473 ? 15.062 -9.493 -32.582 1.00 89.88 473 TYR A O 1
ATOM 3838 N N . TRP A 1 474 ? 13.608 -10.919 -33.522 1.00 87.94 474 TRP A N 1
ATOM 3839 C CA . TRP A 1 474 ? 14.558 -11.981 -33.831 1.00 87.94 474 TRP A CA 1
ATOM 3840 C C . TRP A 1 474 ? 14.284 -12.535 -35.232 1.00 87.94 474 TRP A C 1
ATOM 3842 O O . TRP A 1 474 ? 13.150 -12.512 -35.719 1.00 87.94 474 TRP A O 1
ATOM 3852 N N . LEU A 1 475 ? 15.334 -12.978 -35.923 1.00 85.69 475 LEU A N 1
ATOM 3853 C CA . LEU A 1 475 ? 15.194 -13.644 -37.214 1.00 85.69 475 LEU A CA 1
ATOM 3854 C C . LEU A 1 475 ? 14.971 -15.141 -37.019 1.00 85.69 475 LEU A C 1
ATOM 3856 O O . LEU A 1 475 ? 15.771 -15.831 -36.393 1.00 85.69 475 LEU A O 1
ATOM 3860 N N . THR A 1 476 ? 13.895 -15.638 -37.616 1.00 83.69 476 THR A N 1
ATOM 3861 C CA . THR A 1 476 ? 13.609 -17.074 -37.713 1.00 83.69 476 THR A CA 1
ATOM 3862 C C . THR A 1 476 ? 14.561 -17.762 -38.696 1.00 83.69 476 THR A C 1
ATOM 3864 O O . THR A 1 476 ? 15.164 -17.112 -39.554 1.00 83.69 476 THR A O 1
ATOM 3867 N N . PHE A 1 477 ? 14.633 -19.098 -38.658 1.00 74.75 477 PHE A N 1
ATOM 3868 C CA . PHE A 1 477 ? 15.420 -19.895 -39.615 1.00 74.75 477 PHE A CA 1
ATOM 3869 C C . PHE A 1 477 ? 15.065 -19.629 -41.094 1.00 74.75 477 PHE A C 1
ATOM 3871 O O . PHE A 1 477 ? 15.897 -19.845 -41.969 1.00 74.75 477 PHE A O 1
ATOM 3878 N N . GLY A 1 478 ? 13.860 -19.123 -41.384 1.00 75.56 478 GLY A N 1
ATOM 3879 C CA . GLY A 1 478 ? 13.430 -18.715 -42.727 1.00 75.56 478 GLY A CA 1
ATOM 3880 C C . GLY A 1 478 ? 13.776 -17.269 -43.111 1.00 75.56 478 GLY A C 1
ATOM 3881 O O . GLY A 1 478 ? 13.302 -16.794 -44.140 1.00 75.56 478 GLY A O 1
ATOM 3882 N N . GLY A 1 479 ? 14.531 -16.540 -42.283 1.00 77.56 479 GLY A N 1
ATOM 3883 C CA . GLY A 1 479 ? 14.919 -15.146 -42.529 1.00 77.56 479 GLY A CA 1
ATOM 3884 C C . GLY A 1 479 ? 13.809 -14.116 -42.292 1.00 77.56 479 GLY A C 1
ATOM 3885 O O . GLY A 1 479 ? 13.998 -12.937 -42.587 1.00 77.56 479 GLY A O 1
ATOM 3886 N N . LYS A 1 480 ? 12.653 -14.525 -41.751 1.00 82.88 480 LYS A N 1
ATOM 3887 C CA . LYS A 1 480 ? 11.577 -13.599 -41.366 1.00 82.88 480 LYS A CA 1
ATOM 3888 C C . LYS A 1 480 ? 11.870 -12.991 -39.998 1.00 82.88 480 LYS A C 1
ATOM 3890 O O . LYS A 1 480 ? 12.206 -13.733 -39.071 1.00 82.88 480 LYS A O 1
ATOM 3895 N N . LYS A 1 481 ? 11.706 -11.670 -39.879 1.00 83.88 481 LYS A N 1
ATOM 3896 C CA . LYS A 1 481 ? 11.746 -10.947 -38.601 1.00 83.88 481 LYS A CA 1
ATOM 3897 C C . LYS A 1 481 ? 10.429 -11.171 -37.859 1.00 83.88 481 LYS A C 1
ATOM 3899 O O . LYS A 1 481 ? 9.371 -10.981 -38.450 1.00 83.88 481 LYS A O 1
ATOM 3904 N N . ARG A 1 482 ? 10.518 -11.561 -36.592 1.00 82.50 482 ARG A N 1
ATOM 3905 C CA . ARG A 1 482 ? 9.391 -11.711 -35.664 1.00 82.50 482 ARG A CA 1
ATOM 3906 C C . ARG A 1 482 ? 9.603 -10.793 -34.474 1.00 82.50 482 ARG A C 1
ATOM 3908 O O . ARG A 1 482 ? 10.734 -10.700 -33.996 1.00 82.50 482 ARG A O 1
ATOM 3915 N N . THR A 1 483 ? 8.548 -10.135 -34.010 1.00 82.19 483 THR A N 1
ATOM 3916 C CA . THR A 1 483 ? 8.581 -9.276 -32.818 1.00 82.19 483 THR A CA 1
ATOM 3917 C C . THR A 1 483 ? 7.846 -9.951 -31.667 1.00 82.19 483 THR A C 1
ATOM 3919 O O . THR A 1 483 ? 7.080 -10.888 -31.874 1.00 82.19 483 THR A O 1
ATOM 3922 N N . ALA A 1 484 ? 8.054 -9.468 -30.444 1.00 69.12 484 ALA A N 1
ATOM 3923 C CA . ALA A 1 484 ? 7.308 -9.947 -29.278 1.00 69.12 484 ALA A CA 1
ATOM 3924 C C . ALA A 1 484 ? 5.792 -9.633 -29.340 1.00 69.12 484 ALA A C 1
ATOM 3926 O O . ALA A 1 484 ? 5.036 -10.181 -28.548 1.00 69.12 484 ALA A O 1
ATOM 3927 N N . ASN A 1 485 ? 5.358 -8.776 -30.277 1.00 65.38 485 ASN A N 1
ATOM 3928 C CA . ASN A 1 485 ? 3.971 -8.329 -30.450 1.00 65.38 485 ASN A CA 1
ATOM 3929 C C . ASN A 1 485 ? 3.257 -8.957 -31.655 1.00 65.38 485 ASN A C 1
ATOM 3931 O O . ASN A 1 485 ? 2.139 -8.555 -31.979 1.00 65.38 485 ASN A O 1
ATOM 3935 N N . ASP A 1 486 ? 3.888 -9.902 -32.352 1.00 65.06 486 ASP A N 1
ATOM 3936 C CA . ASP A 1 486 ? 3.276 -10.574 -33.497 1.00 65.06 486 ASP A CA 1
ATOM 3937 C C . ASP A 1 486 ? 2.088 -11.430 -33.003 1.00 65.06 486 ASP A C 1
ATOM 3939 O O . ASP A 1 486 ? 2.250 -12.569 -32.581 1.00 65.06 486 ASP A O 1
ATOM 3943 N N . LYS A 1 487 ? 0.864 -10.883 -33.041 1.00 50.19 487 LYS A N 1
ATOM 3944 C CA . LYS A 1 487 ? -0.389 -11.553 -32.615 1.00 50.19 487 LYS A CA 1
ATOM 3945 C C . LYS A 1 487 ? -0.868 -12.661 -33.572 1.00 50.19 487 LYS A C 1
ATOM 3947 O O . LYS A 1 487 ? -1.999 -13.120 -33.458 1.00 50.19 487 LYS A O 1
ATOM 3952 N N . ASN A 1 488 ? -0.034 -13.082 -34.519 1.00 47.75 488 ASN A N 1
ATOM 3953 C CA . ASN A 1 488 ? -0.368 -14.089 -35.526 1.00 47.75 488 ASN A CA 1
ATOM 3954 C C . ASN A 1 488 ? 0.364 -15.406 -35.257 1.00 47.75 488 ASN A C 1
ATOM 3956 O O . ASN A 1 488 ? 1.133 -15.835 -36.112 1.00 47.75 488 ASN A O 1
ATOM 3960 N N . ASP A 1 489 ? 0.120 -16.020 -34.100 1.00 43.97 489 ASP A N 1
ATOM 3961 C CA . ASP A 1 489 ? 0.452 -17.428 -33.852 1.00 43.97 489 ASP A CA 1
ATOM 3962 C C . ASP A 1 489 ? -0.739 -18.110 -33.138 1.00 43.97 489 ASP A C 1
ATOM 3964 O O . ASP A 1 489 ? -0.645 -18.585 -32.010 1.00 43.97 489 ASP A O 1
ATOM 3968 N N . ASP A 1 490 ? -1.886 -18.143 -33.824 1.00 40.44 490 ASP A N 1
ATOM 3969 C CA . ASP A 1 490 ? -2.623 -19.402 -33.958 1.00 40.44 490 ASP A CA 1
ATOM 3970 C C . ASP A 1 490 ? -2.088 -20.056 -35.245 1.00 40.44 490 ASP A C 1
ATOM 3972 O O . ASP A 1 490 ? -2.050 -19.404 -36.287 1.00 40.44 490 ASP A O 1
ATOM 3976 N N . GLU A 1 491 ? -1.695 -21.330 -35.159 1.00 37.50 491 GLU A N 1
ATOM 3977 C CA . GLU A 1 491 ? -1.110 -22.198 -36.205 1.00 37.50 491 GLU A CA 1
ATOM 3978 C C . GLU A 1 491 ? 0.432 -22.233 -36.304 1.00 37.50 491 GLU A C 1
ATOM 3980 O O . GLU A 1 491 ? 1.054 -21.624 -37.173 1.00 37.50 491 GLU A O 1
ATOM 3985 N N . THR A 1 492 ? 1.070 -23.090 -35.495 1.00 34.25 492 THR A N 1
ATOM 3986 C CA . THR A 1 492 ? 1.666 -24.356 -35.993 1.00 34.25 492 THR A CA 1
ATOM 3987 C C . THR A 1 492 ? 2.066 -25.310 -34.876 1.00 34.25 492 THR A C 1
ATOM 3989 O O . THR A 1 492 ? 2.724 -24.869 -33.911 1.00 34.25 492 THR A O 1
#

Foldseek 3Di:
DVVVVQPVFKDWDDDPQPFKTWIWGHCQFQVDPFIAIEIEGDADACPDPRHDPCNLVSVLVVVCVVCVVTVHWYKYWYAQNWDQAFDALEDDDDPVVVVVDPDPDPPPVVVNVVLLVLCVVLVWDRTADAPDPDDTDPSNVSNSVSSHVVQKHWCQCGDAPRPVPRYAQWDVPTGGITIITHSVQRVQWHHWDFAPDDCVVDVIGTDIDTDGHGPHPPDDDDDDPPDDDDDQDFDDDPVLVVVLVVLLPVVDPVLVVVLVVLVVVCVVDDDRDVVSVVVSVVSVVVSSVVSSCVRRNTDDDDDDDDDDDDDDPVCDPVVVVVVVVVVVVVVVPPDDPAAQALQSDDQPDAWAWGWHAHPVRDTAIFTWHCDPPNTRDTDQFDDDPQPDQQLDDPVCLQCKDDDRRHGIHRHVVCVVVQVVDDVPAHKFAPHRARECDPDGLNVQQSHIDSAYNGDQANCSFGDDDDDDSRAHWHADPVRDTDHSNPPPPPDD

pLDDT: mean 73.84, std 16.98, range [28.52, 94.44]

Sequence (492 aa):
MYRNKLKGYLNFINTDCEFVQWVKISKLIINQKTDSLLGCVYIPPSNSKYSTSESFDEVENEMLNIKNIESLNCIIFGDFNAKTGSLPDYIIPDENLVDIFEFNSDEDILSYMFDYENLPRNSIPLHRVTSCNCAPNNYGHKLLNVCKRNNMYIANSRVGNDKGIGKKTCNDTSVIDYLLLSSNLFPVVKEFDIMEFDPLVSDVHCQLHVVIQAPVILYNSNDELSQFCSEKYVKWRKEKCSEFLDNVKSDHDCQLEQLLLELDNLEVQQGIHQNEMNKVVERISNFFQSVATKTFGKYKPFKNRKPKSDNKPWFNKQCFDSRKKFHKARKRKSCHPTPNDCSDLSLGTCSGVYIIRLQNSVNLTVFCDMETDNGGWTVIQTRFDGAVNFSRDWSDYKTGFGEIAGEHWLGDSMRDHFDNSLNGMKFTTHDKDNDIHDYNCGIVKKSGWWHATCTYSNINGIYKEDVSEDSNYWLTFGGKKRTANDKNDDET

Radius of gyration: 32.79 Å; chains: 1; bounding box: 64×68×97 Å

Secondary structure (DSSP, 8-state):
-HHHHHTTTEEEE--S-SSEEEEEE-HHHHT-SS-EEEEEEE---TTSTT--TTHHHHHHHHHHHHHHHH--EEEEEEEEEE--TT--SS----TTTTTT---S-HHHHHHHHHHHHHHHHTT--SS---S--PPP-HHHHHHHHHHHHTTEEE-TTTSGGGTTT---SB-SSS-EEEEEEEGGGGGGEEEEEEPPP-TTT-SSBPPEEEEE----SS-------------------GGGHHHHHHHHHHS-THHHHHHHHHHHHTTSSSS--HHHHHHHHHHHHHHHHHHHHHHH-PPPPPP-PPPP----TTS-HHHHHHHHHHHHHHHHHS--PPPSSGGGSPTTPPSEEEEEE-TTS-EEEEEEE-SGGGS-EEE-EE-SS--S-----HHHHHH-EE-TTSSEE--GGGHHHHSS-BTTBPPBBTTB--SSSSS-HHHHHTS-B--SSS-SB-TTSB--SS--TTBSEEE-TTS-EEETT----S--

Organism: Mytilus edulis (NCBI:txid6550)

InterPro domains:
  IPR002181 Fibrinogen, alpha/beta/gamma chain, C-terminal globular domain [PF00147] (339-412)
  IPR002181 Fibrinogen, alpha/beta/gamma chain, C-terminal globular domain [PF00147] (416-481)
  IPR002181 Fibrinogen, alpha/beta/gamma chain, C-terminal globular domain [PS51406] (333-411)
  IPR002181 Fibrinogen, alpha/beta/gamma chain, C-terminal globular domain [SM00186] (337-484)
  IPR014716 Fibrinogen, alpha/beta/gamma chain, C-terminal globular, subdomain 1 [G3DSA:3.90.215.10] (330-413)
  IPR036056 Fibrinogen-like, C-terminal [SSF56496] (335-479)
  IPR036691 Endonuclease/exonuclease/phosphatase superfamily [G3DSA:3.60.10.10] (1-213)
  IPR036691 Endonuclease/exonuclease/phosphatase superfamily [SSF56219] (29-203)
  IPR037579 Fibrinogen/angiopoietin-like [PTHR47221] (222-412)